Protein AF-A0A842N4K1-F1 (afdb_monomer)

Secondary structure (DSSP, 8-state):
--S-SEEEE--TTEE--TTHHHHHGGGGGSTTEEEEEEEEEETTGGG-HHHHHHHHHHHHIIIIIIHHHHTSSSPPPP-SSSEEEEHHHHHHHT---TTSS-HHHHHHHHHHHTTPEEEEEEEEEEEE----SHHHHHHHHHHHHHHHHHHHHHHHHHHHH-TTS-HHHHHHHHHHHHGGGHHHHHHHHHHHHHHHHHTT----SSTTHHHHHHHHHHIIIIIHHHHHHHHHHGGGHHHHHTTHHHHHHHHHHTHHHHHHHHHHHHH-------PPP-----STT---TTSTTPPPPPHHHHHHHHHHHHHHHHHHHHHHTT-GGGHHHHHHHHHHHHHHHHHHHHT--------SS----HHHHHHHHHHHHHHHHHHHHHHHHHHHHHHHHHHHTHHHHHHHHHHHHHHH---HHHHHHHHHHHHHHS-SS--S--SS--STT-HHHHHHHHHHHHHHHHHHHTS-TTSHHHHHHHHHHHHHHHHHHHHHHHHHHHHHT-HHHHHHHHHHHHHHHHHHHHHHHHHHHHHHHHHTTT-

pLDDT: mean 88.11, std 11.09, range [39.28, 98.38]

Nearest PDB structures (foldseek):
  4p02-assembly1_A  TM=6.653E-01  e=3.096E-09  Cereibacter sphaeroides 2.4.1
  9fnn-assembly1_A  TM=6.656E-01  e=3.985E-08  Escherichia coli
  8sne-assembly1_A  TM=7.170E-01  e=2.699E-06  Paramecium bursaria Chlorella virus CZ-2
  9fmz-assembly1_A  TM=5.473E-01  e=2.948E-07  Escherichia coli
  8smm-assembly1_A  TM=6.003E-01  e=1.100E-05  Xenopus laevis

Sequence (539 aa):
STTSEFVAIFDADFIPPTWYLKKAIPHFTKSNIGLVQCRWGHINENYSALTQAQALNLDFHFLVEQKAKSNSNLFMNFNGTAGIWRKECIDDAGGWHTATLVEDLDLSYRAQMKGWKCLFLPDIVVDAELPVQMNGAKRQQFRWAKGSIQCAVKLLGDILLKRKISFDAKLQAFIQLTRHIVFPLMLIQFITLPILLASEVNLYIVSFLPALTLATYLAMGPGAYLLVINKMYKNDWKAHAKALPYLLVYSIGMSVNNTVAVFDGVFGKKNEFLRTPKYGIVTNDDEWRDKAYNLPFSKTTLLEMFFAVYGILGIFIAIFSNNPIFVPIIGLQAVGFFYISWLSFSHTRYKRPQSTKHKITKEEKMANNFYKLALVGIFAIIAIGGYASYAGYASAVYPLDQSVGFLDRIVATSNPQTIINDINSIKANLPATGNPVWIFPTDSTNFLRI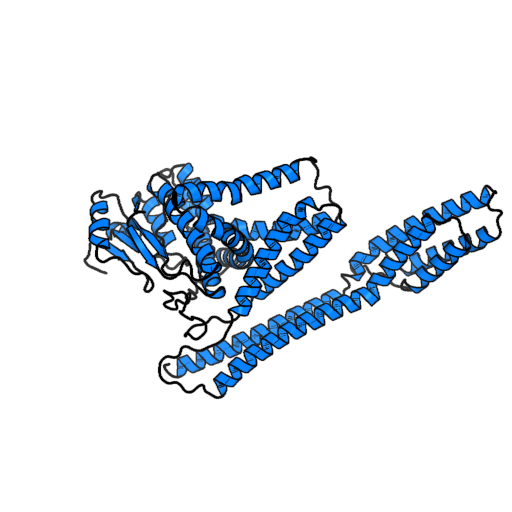QSDLDTMLISAEKITAVPTDSAAYHTGMLDINSRAVLIQENIADAIPYMYVSLSNIIFSCIWIAAILGVFAVLNKKKQKINEYDVSQDV

Foldseek 3Di:
DDPDQKDAFADPQKAFDPCLCVVQVVVCPDVLAFKEAEAEAELCCPLDLQSLLVRLVSCCCQVPVQQVCQVDLAQHFDPRHRMMGRPVLCVVLPHFDPQALCSRRLSSVSSVLVVRHYHYDHPRYIYGYDFPALVLVLLVLLRVLLRLLLSCVVPLVVQVPDPPRDPVNNVNSNCRSCVLVVLVVVVVCLVVLLVCLLVLPPPPPPVCVLVVVVVCCCCVQLVVSLVVLCVSVVVCSVVSNVSSLSNLLQVLQSSLSSVVSNCCSVPNDDDDNDHRDDQPDNDNPDDPLQAAPQDAADPSLVVLVVLLVSLVVSCVSCVVSVNNSCNVVSVSNSSSSCVSSVSSVVSHADDHHPPDDDDQDPVNVVLRVLSVVLVVVLVVLVVVVVVVLVVLCVQQQVLLVVLLVLLVVLLVDLDLVSNLVSLVSNLVSADCFDFLDDPDGDPLRTNVVLNVLSVVLNVLSVVLVPPDCPDPSNVVSSVVSNVSSVSSSVSSVVRNVSSSVGPVNVVVVVVSVVVNVVSVVVSVVSVVVVVVVCVVVVD

Solvent-accessible surface area (backbone atoms only — not comparable to full-atom values): 28807 Å² total; per-residue (Å²): 136,81,92,62,65,62,48,75,38,70,51,94,63,50,55,70,53,96,58,45,63,78,67,56,56,70,68,52,77,47,82,55,42,26,34,42,36,40,27,79,37,58,58,28,30,88,61,40,65,65,20,30,18,50,45,55,53,50,46,47,45,47,72,47,53,38,42,52,18,36,76,51,85,38,80,43,68,50,82,70,38,50,29,37,34,32,41,67,39,40,59,73,48,67,46,81,51,86,91,31,76,37,34,39,44,49,39,28,50,45,26,41,75,74,65,37,38,52,41,58,39,78,89,47,60,29,33,26,64,63,46,86,42,51,61,29,42,49,42,49,49,24,42,55,31,15,12,32,35,32,39,32,74,70,44,47,65,61,51,68,70,40,81,92,54,55,68,68,29,42,53,50,48,52,49,64,28,48,55,55,58,55,28,46,54,49,53,50,50,63,59,48,50,36,51,40,40,67,67,69,53,82,81,59,86,49,82,61,49,67,59,51,50,51,52,48,49,47,45,67,43,63,46,44,48,50,56,49,40,38,70,75,44,59,90,52,17,72,68,59,51,67,30,46,65,39,30,53,33,48,60,52,25,44,24,59,56,29,26,54,18,40,53,44,27,75,72,52,91,79,86,76,88,68,82,58,60,80,76,85,50,59,54,78,84,55,73,61,88,84,38,52,63,45,53,64,75,54,76,62,40,57,55,24,41,49,50,17,54,51,22,54,50,32,34,52,34,21,52,77,57,77,39,58,86,51,30,66,63,40,45,52,44,17,51,6,13,40,50,47,25,50,40,33,55,76,57,36,45,80,44,76,60,80,76,67,99,71,76,83,45,74,66,55,56,50,49,46,51,49,51,53,51,51,52,51,48,51,50,51,50,53,5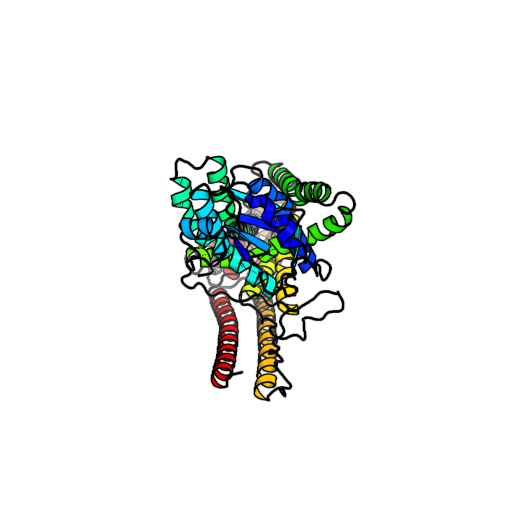2,51,49,52,50,50,52,51,52,47,39,61,72,66,39,45,38,52,58,51,32,44,54,38,32,56,50,42,60,73,50,91,52,45,70,60,38,45,55,37,51,54,51,32,58,71,44,43,63,75,60,57,53,54,47,81,90,72,67,50,78,65,37,21,26,44,52,53,47,53,52,49,52,54,48,44,56,53,34,58,56,44,66,79,40,58,83,89,37,70,67,30,55,53,51,50,51,53,48,33,56,50,37,53,54,51,38,52,24,50,59,70,29,48,66,29,55,68,66,22,72,64,52,51,53,51,51,52,51,54,53,50,51,52,52,48,55,52,51,51,54,51,52,54,51,49,53,52,52,52,52,34,67,75,65,82,106

Structure (mmCIF, N/CA/C/O backbone):
data_AF-A0A842N4K1-F1
#
_entry.id   AF-A0A842N4K1-F1
#
loop_
_atom_site.group_PDB
_atom_site.id
_atom_site.type_symbol
_atom_site.label_atom_id
_atom_site.label_alt_id
_atom_site.label_comp_id
_atom_site.label_asym_id
_atom_site.label_entity_id
_atom_site.label_seq_id
_atom_site.pdbx_PDB_ins_code
_atom_site.Cartn_x
_atom_site.Cartn_y
_atom_site.Cartn_z
_atom_site.occupancy
_atom_site.B_iso_or_equiv
_atom_site.auth_seq_id
_atom_site.auth_comp_id
_atom_site.auth_asym_id
_atom_site.auth_atom_id
_atom_site.pdbx_PDB_model_num
ATOM 1 N N . SER A 1 1 ? -31.242 11.492 24.459 1.00 63.59 1 SER A N 1
ATOM 2 C CA . SER A 1 1 ? -30.329 11.381 25.615 1.00 63.59 1 SER A CA 1
ATOM 3 C C . SER A 1 1 ? -30.822 10.241 26.493 1.00 63.59 1 SER A C 1
ATOM 5 O O . SER A 1 1 ? -32.012 10.219 26.777 1.00 63.59 1 SER A O 1
ATOM 7 N N . THR A 1 2 ? -29.968 9.270 26.837 1.00 78.62 2 THR A N 1
ATOM 8 C CA . THR A 1 2 ? -30.305 8.175 27.774 1.00 78.62 2 THR A CA 1
ATOM 9 C C . THR A 1 2 ? -30.065 8.609 29.227 1.00 78.62 2 THR A C 1
ATOM 11 O O . THR A 1 2 ? -29.223 9.478 29.480 1.00 78.62 2 THR A O 1
ATOM 14 N N . THR A 1 3 ? -30.791 8.022 30.181 1.00 88.50 3 THR A N 1
ATOM 15 C CA . THR A 1 3 ? -30.636 8.258 31.629 1.00 88.50 3 THR A CA 1
ATOM 16 C C . THR A 1 3 ? -29.523 7.421 32.267 1.00 88.50 3 THR A C 1
ATOM 18 O O . THR A 1 3 ? -29.165 7.671 33.413 1.00 88.50 3 THR A O 1
ATOM 21 N N . SER A 1 4 ? -28.956 6.449 31.547 1.00 93.25 4 SER A N 1
ATOM 22 C CA . SER A 1 4 ? -27.899 5.562 32.052 1.00 93.25 4 SER A CA 1
ATOM 23 C C . SER A 1 4 ? -26.549 6.272 32.242 1.00 93.25 4 SER A C 1
ATOM 25 O O . SER A 1 4 ? -26.186 7.147 31.454 1.00 93.25 4 SER A O 1
ATOM 27 N N . GLU A 1 5 ? -25.775 5.849 33.251 1.00 94.69 5 GLU A N 1
ATOM 28 C CA . GLU A 1 5 ? -24.410 6.346 33.521 1.00 94.69 5 GLU A CA 1
ATOM 29 C C . GLU A 1 5 ? -23.380 5.833 32.502 1.00 94.69 5 GLU A C 1
ATOM 31 O O . GLU A 1 5 ? -22.433 6.539 32.155 1.00 94.69 5 GLU A O 1
ATOM 36 N N . PHE A 1 6 ? -23.575 4.614 31.997 1.00 97.19 6 PHE A N 1
ATOM 37 C CA . PHE A 1 6 ? -22.674 3.960 31.051 1.00 97.19 6 PHE A CA 1
ATOM 38 C C . PHE A 1 6 ? -23.382 3.647 29.737 1.00 97.19 6 PHE A C 1
ATOM 40 O O . PHE A 1 6 ? -24.571 3.320 29.718 1.00 97.19 6 PHE A O 1
ATOM 47 N N . VAL A 1 7 ? -22.631 3.711 28.639 1.00 96.12 7 VAL A N 1
ATOM 48 C CA . VAL A 1 7 ? -23.105 3.417 27.285 1.00 96.12 7 VAL A CA 1
ATOM 49 C C . VAL A 1 7 ? -22.208 2.345 26.678 1.00 96.12 7 VAL A C 1
ATOM 51 O O . VAL A 1 7 ? -21.039 2.601 26.404 1.00 96.12 7 VAL A O 1
ATOM 54 N N . ALA A 1 8 ? -22.748 1.142 26.482 1.00 96.81 8 ALA A N 1
ATOM 55 C CA . ALA A 1 8 ? -22.076 0.073 25.746 1.00 96.81 8 ALA A CA 1
ATOM 56 C C . ALA A 1 8 ? -22.408 0.181 24.253 1.00 96.81 8 ALA A C 1
ATOM 58 O O . ALA A 1 8 ? -23.569 0.385 23.897 1.00 96.81 8 ALA A O 1
ATOM 59 N N . ILE A 1 9 ? -21.397 0.054 23.394 1.00 96.88 9 ILE A N 1
ATOM 60 C CA . ILE A 1 9 ? -21.524 0.257 21.947 1.00 96.88 9 ILE A CA 1
ATOM 61 C C . ILE A 1 9 ? -21.082 -1.012 21.219 1.00 96.88 9 ILE A C 1
ATOM 63 O O . ILE A 1 9 ? -19.961 -1.489 21.419 1.00 96.88 9 ILE A O 1
ATOM 67 N N . PHE A 1 10 ? -21.965 -1.526 20.363 1.00 96.62 10 PHE A N 1
ATOM 68 C CA . PHE A 1 10 ? -21.718 -2.684 19.512 1.00 96.62 10 PHE A CA 1
ATOM 69 C C . PHE A 1 10 ? -22.235 -2.430 18.102 1.00 96.62 10 PHE A C 1
ATOM 71 O O . PHE A 1 10 ? -23.389 -2.034 17.926 1.00 96.62 10 PHE A O 1
ATOM 78 N N . ASP A 1 11 ? -21.390 -2.706 17.118 1.00 94.44 11 ASP A N 1
ATOM 79 C CA . ASP A 1 11 ? -21.813 -2.804 15.727 1.00 94.44 11 ASP A CA 1
ATOM 80 C C . ASP A 1 11 ? -22.673 -4.059 15.514 1.00 94.44 11 ASP A C 1
ATOM 82 O O . ASP A 1 11 ? -22.587 -5.040 16.255 1.00 94.44 11 ASP A O 1
ATOM 86 N N . ALA A 1 12 ? -23.514 -4.034 14.479 1.00 91.75 12 ALA A N 1
ATOM 87 C CA . ALA A 1 12 ? -24.482 -5.098 14.202 1.00 91.75 12 ALA A CA 1
ATOM 88 C C . ALA A 1 12 ? -23.845 -6.459 13.853 1.00 91.75 12 ALA A C 1
ATOM 90 O O . ALA A 1 12 ? -24.527 -7.479 13.898 1.00 91.75 12 ALA A O 1
ATOM 91 N N . ASP A 1 13 ? -22.564 -6.480 13.486 1.00 90.88 13 ASP A N 1
ATOM 92 C CA . ASP A 1 13 ? -21.784 -7.677 13.162 1.00 90.88 13 ASP A CA 1
ATOM 93 C C . ASP A 1 13 ? -20.951 -8.209 14.342 1.00 90.88 13 ASP A C 1
ATOM 95 O O . ASP A 1 13 ? -20.169 -9.140 14.151 1.00 90.88 13 ASP A O 1
ATOM 99 N N . PHE A 1 14 ? -21.112 -7.644 15.545 1.00 94.56 14 PHE A N 1
ATOM 100 C CA . PHE A 1 14 ? -20.413 -8.071 16.759 1.00 94.56 14 PHE A CA 1
ATOM 101 C C . PHE A 1 14 ? -21.310 -8.923 17.659 1.00 94.56 14 PHE A C 1
ATOM 103 O O . PHE A 1 14 ? -22.480 -8.613 17.884 1.00 94.56 14 PHE A O 1
ATOM 110 N N . ILE A 1 15 ? -20.729 -9.976 18.232 1.00 95.12 15 ILE A N 1
ATOM 111 C CA . ILE A 1 15 ? -21.429 -10.971 19.048 1.00 95.12 15 ILE A CA 1
ATOM 112 C C . ILE A 1 15 ? -20.870 -10.916 20.481 1.00 95.12 15 ILE A C 1
ATOM 114 O O . ILE A 1 15 ? -19.943 -11.657 20.821 1.00 95.12 15 ILE A O 1
ATOM 118 N N . PRO A 1 16 ? -21.371 -10.012 21.349 1.00 96.06 16 PRO A N 1
ATOM 119 C CA . PRO A 1 16 ? -20.901 -9.924 22.727 1.00 96.06 16 PRO A CA 1
ATOM 120 C C . PRO A 1 16 ? -21.294 -11.160 23.544 1.00 96.06 16 PRO A C 1
ATOM 122 O O . PRO A 1 16 ? -22.460 -11.563 23.530 1.00 96.06 16 PRO A O 1
ATOM 125 N N . PRO A 1 17 ? -20.366 -11.734 24.334 1.00 96.38 17 PRO A N 1
ATOM 126 C CA . PRO A 1 17 ? -20.705 -12.798 25.268 1.00 96.38 17 PRO A CA 1
ATOM 127 C C . PRO A 1 17 ? -21.761 -12.348 26.284 1.00 96.38 17 PRO A C 1
ATOM 129 O O . PRO A 1 17 ? -21.736 -11.214 26.766 1.00 96.38 17 PRO A O 1
ATOM 132 N N . THR A 1 18 ? -22.632 -13.261 26.717 1.00 96.75 18 THR A N 1
ATOM 133 C CA . THR A 1 18 ? -23.697 -12.968 27.703 1.00 96.75 18 THR A CA 1
ATOM 134 C C . THR A 1 18 ? -23.167 -12.444 29.045 1.00 96.75 18 THR A C 1
ATOM 136 O O . THR A 1 18 ? -23.877 -11.770 29.790 1.00 96.75 18 THR A O 1
ATOM 139 N N . TRP A 1 19 ? -21.901 -12.723 29.360 1.00 96.88 19 TRP A N 1
ATOM 140 C CA . TRP A 1 19 ? -21.208 -12.261 30.563 1.00 96.88 19 TRP A CA 1
ATOM 141 C C . TRP A 1 19 ? -20.403 -10.963 30.372 1.00 96.88 19 TRP A C 1
ATOM 143 O O . TRP A 1 19 ? -19.798 -10.499 31.339 1.00 96.88 19 TRP A O 1
ATOM 153 N N . TYR A 1 20 ? -20.392 -10.364 29.174 1.00 97.88 20 TYR A N 1
ATOM 154 C CA . TYR A 1 20 ? -19.564 -9.202 28.816 1.00 97.88 20 TYR A CA 1
ATOM 155 C C . TYR A 1 20 ? -19.649 -8.066 29.846 1.00 97.88 20 TYR A C 1
ATOM 157 O O . TYR A 1 20 ? -18.640 -7.687 30.442 1.00 97.88 20 TYR A O 1
ATOM 165 N N . LEU A 1 21 ? -20.863 -7.576 30.131 1.00 96.75 21 LEU A N 1
ATOM 166 C CA . LEU A 1 21 ? -21.066 -6.446 31.046 1.00 96.75 21 LEU A CA 1
ATOM 167 C C . LEU A 1 21 ? -20.614 -6.773 32.473 1.00 96.75 21 LEU A C 1
ATOM 169 O O . LEU A 1 21 ? -19.994 -5.936 33.124 1.00 96.75 21 LEU A O 1
ATOM 173 N N . LYS A 1 22 ? -20.859 -8.006 32.942 1.00 96.75 22 LYS A N 1
ATOM 174 C CA . LYS A 1 22 ? -20.469 -8.448 34.292 1.00 96.75 22 LYS A CA 1
ATOM 175 C C . LYS A 1 22 ? -18.956 -8.390 34.500 1.00 96.75 22 LYS A C 1
ATOM 177 O O . LYS A 1 22 ? -18.520 -8.105 35.610 1.00 96.75 22 LYS A O 1
ATOM 182 N N . LYS A 1 23 ? -18.165 -8.650 33.453 1.00 97.25 23 LYS A N 1
ATOM 183 C CA . LYS A 1 23 ? -16.699 -8.566 33.521 1.00 97.25 23 LYS A CA 1
ATOM 184 C C . LYS A 1 23 ? -16.160 -7.165 33.231 1.00 97.25 23 LYS A C 1
ATOM 186 O O . LYS A 1 23 ? -15.175 -6.782 33.843 1.00 97.25 23 LYS A O 1
ATOM 191 N N . ALA A 1 24 ? -16.787 -6.402 32.336 1.00 97.38 24 ALA A N 1
ATOM 192 C CA . ALA A 1 24 ? -16.275 -5.096 31.914 1.00 97.38 24 ALA A CA 1
ATOM 193 C C . ALA A 1 24 ? -16.625 -3.949 32.886 1.00 97.38 24 ALA A C 1
ATOM 195 O O . ALA A 1 24 ? -15.771 -3.113 33.177 1.00 97.38 24 ALA A O 1
ATOM 196 N N . ILE A 1 25 ? -17.850 -3.911 33.426 1.00 97.06 25 ILE A N 1
ATOM 197 C CA . ILE A 1 25 ? -18.336 -2.809 34.282 1.00 97.06 25 ILE A CA 1
ATOM 198 C C . ILE A 1 25 ? -17.493 -2.577 35.553 1.00 97.06 25 ILE A C 1
ATOM 200 O O . ILE A 1 25 ? -17.219 -1.413 35.854 1.00 97.06 25 ILE A O 1
ATOM 204 N N . PRO A 1 26 ? -17.012 -3.606 36.285 1.00 96.75 26 PRO A N 1
ATOM 205 C CA . PRO A 1 26 ? -16.207 -3.399 37.497 1.00 96.75 26 PRO A CA 1
ATOM 206 C C . PRO A 1 26 ? -14.936 -2.556 37.294 1.00 96.75 26 PRO A C 1
ATOM 208 O O . PRO A 1 26 ? -14.401 -1.982 38.245 1.00 96.75 26 PRO A O 1
ATOM 211 N N . HIS A 1 27 ? -14.451 -2.431 36.058 1.00 96.62 27 HIS A N 1
ATOM 212 C CA . HIS A 1 27 ? -13.280 -1.617 35.752 1.00 96.62 27 HIS A CA 1
ATOM 213 C C . HIS A 1 27 ? -13.538 -0.102 35.827 1.00 96.62 27 HIS A C 1
ATOM 215 O O . HIS A 1 27 ? -12.578 0.659 35.868 1.00 96.62 27 HIS A O 1
ATOM 221 N N . PHE A 1 28 ? -14.792 0.350 35.935 1.00 97.56 28 PHE A N 1
ATOM 222 C CA . PHE A 1 28 ? -15.149 1.762 36.146 1.00 97.56 28 PHE A CA 1
ATOM 223 C C . PHE A 1 28 ? -15.112 2.217 37.613 1.00 97.56 28 PHE A C 1
ATOM 225 O O . PHE A 1 28 ? -15.500 3.347 37.914 1.00 97.56 28 PHE A O 1
ATOM 232 N N . THR A 1 29 ? -14.621 1.376 38.529 1.00 94.31 29 THR A N 1
ATOM 233 C CA . THR A 1 29 ? -14.434 1.724 39.952 1.00 94.31 29 THR A CA 1
ATOM 234 C C . THR A 1 29 ? -13.551 2.954 40.157 1.00 94.31 29 THR A C 1
ATOM 236 O O . THR A 1 29 ? -13.750 3.702 41.110 1.00 94.31 29 THR A O 1
ATOM 239 N N . LYS A 1 30 ? -12.597 3.207 39.251 1.00 93.75 30 LYS A N 1
ATOM 240 C CA . LYS A 1 30 ? -11.858 4.474 39.221 1.00 93.75 30 LYS A CA 1
ATOM 241 C C . LYS A 1 30 ? -12.656 5.513 38.435 1.00 93.75 30 LYS A C 1
ATOM 243 O O . LYS A 1 30 ? -12.935 5.322 37.250 1.00 93.75 30 LYS A O 1
ATOM 248 N N . SER A 1 31 ? -12.963 6.637 39.080 1.00 94.75 31 SER A N 1
ATOM 249 C CA . SER A 1 31 ? -13.766 7.719 38.494 1.00 94.75 31 SER A CA 1
ATOM 250 C C . SER A 1 31 ? -13.144 8.314 37.231 1.00 94.75 31 SER A C 1
ATOM 252 O O . SER A 1 31 ? -13.875 8.704 36.334 1.00 94.75 31 SER A O 1
ATOM 254 N N . ASN A 1 32 ? -11.814 8.310 37.107 1.00 95.38 32 ASN A N 1
ATOM 255 C CA . ASN A 1 32 ? -11.113 8.848 35.940 1.00 95.38 32 ASN A CA 1
ATOM 256 C C . ASN A 1 32 ? -11.100 7.921 34.710 1.00 95.38 32 ASN A C 1
ATOM 258 O O . ASN A 1 32 ? -10.574 8.318 33.670 1.00 95.38 32 ASN A O 1
ATOM 262 N N . ILE A 1 33 ? -11.634 6.696 34.798 1.00 97.75 33 ILE A N 1
ATOM 263 C CA . ILE A 1 33 ? -11.783 5.817 33.631 1.00 97.75 33 ILE A CA 1
ATOM 264 C C . ILE A 1 33 ? -13.024 6.258 32.854 1.00 97.75 33 ILE A C 1
ATOM 266 O O . ILE A 1 33 ? -14.152 6.167 33.347 1.00 97.75 33 ILE A O 1
ATOM 270 N N . GLY A 1 34 ? -12.786 6.761 31.642 1.00 97.81 34 GLY A N 1
ATOM 271 C CA . GLY A 1 34 ? -13.816 7.238 30.720 1.00 97.81 34 GLY A CA 1
ATOM 272 C C . GLY A 1 34 ? -14.253 6.182 29.706 1.00 97.81 34 GLY A C 1
ATOM 273 O O . GLY A 1 34 ? -15.423 6.146 29.334 1.00 97.81 34 GLY A O 1
ATOM 274 N N . LEU A 1 35 ? -13.340 5.288 29.317 1.00 98.38 35 LEU A N 1
ATOM 275 C CA . LEU A 1 35 ? -13.566 4.232 28.328 1.00 98.38 35 LEU A CA 1
ATOM 276 C C . LEU A 1 35 ? -12.967 2.906 28.803 1.00 98.38 35 LEU A C 1
ATOM 278 O O . LEU A 1 35 ? -11.816 2.860 29.239 1.00 98.38 35 LEU A O 1
ATOM 282 N N . VAL A 1 36 ? -13.718 1.823 28.607 1.00 98.38 36 VAL A N 1
ATOM 283 C CA . VAL A 1 36 ? -13.225 0.442 28.645 1.00 98.38 36 VAL A CA 1
ATOM 284 C C . VAL A 1 36 ? -13.439 -0.181 27.265 1.00 98.38 36 VAL A C 1
ATOM 286 O O . VAL A 1 36 ? -14.577 -0.372 26.847 1.00 98.38 36 VAL A O 1
ATOM 289 N N . GLN A 1 37 ? -12.358 -0.503 26.556 1.00 98.31 37 GLN A N 1
ATOM 290 C CA . GLN A 1 37 ? -12.364 -1.197 25.263 1.00 98.31 37 GLN A CA 1
ATOM 291 C C . GLN A 1 37 ? -11.999 -2.668 25.470 1.00 98.31 37 GLN A C 1
ATOM 293 O O . GLN A 1 37 ? -11.010 -2.986 26.132 1.00 98.31 37 GLN A O 1
ATOM 298 N N . CYS A 1 38 ? -12.765 -3.564 24.860 1.00 97.75 38 CYS A N 1
ATOM 299 C CA . CYS A 1 38 ? -12.489 -5.000 24.848 1.00 97.75 38 CYS A CA 1
ATOM 300 C C . CYS A 1 38 ? -11.897 -5.430 23.499 1.00 97.75 38 CYS A C 1
ATOM 302 O O . CYS A 1 38 ? -11.939 -4.677 22.520 1.00 97.75 38 CYS A O 1
ATOM 304 N N . ARG A 1 39 ? -11.313 -6.629 23.454 1.00 96.88 39 ARG A N 1
ATOM 305 C CA . ARG A 1 39 ? -10.662 -7.172 22.259 1.00 96.88 39 ARG A CA 1
ATOM 306 C C . ARG A 1 39 ? -11.690 -7.621 21.221 1.00 96.88 39 ARG A C 1
ATOM 308 O O . ARG A 1 39 ? -12.712 -8.207 21.565 1.00 96.88 39 ARG A O 1
ATOM 315 N N . TRP A 1 40 ? -11.374 -7.400 19.949 1.00 96.88 40 TRP A N 1
ATOM 316 C CA . TRP A 1 40 ? -12.105 -7.998 18.836 1.00 96.88 40 TRP A CA 1
ATOM 317 C C . TRP A 1 40 ? -11.600 -9.416 18.577 1.00 96.88 40 TRP A C 1
ATOM 319 O O . TRP A 1 40 ? -10.394 -9.620 18.434 1.00 96.88 40 TRP A O 1
ATOM 329 N N . GLY A 1 41 ? -12.520 -10.373 18.544 1.00 96.19 41 GLY A N 1
ATOM 330 C CA . GLY A 1 41 ? -12.292 -11.701 17.983 1.00 96.19 41 GLY A CA 1
ATOM 331 C C . GLY A 1 41 ? -12.828 -11.782 16.556 1.00 96.19 41 GLY A C 1
ATOM 332 O O . GLY A 1 41 ? -13.537 -10.881 16.103 1.00 96.19 41 GLY A O 1
ATOM 333 N N . HIS A 1 42 ? -12.490 -12.852 15.840 1.00 96.00 42 HIS A N 1
ATOM 334 C CA . HIS A 1 42 ? -12.753 -12.968 14.403 1.00 96.00 42 HIS A CA 1
ATOM 335 C C . HIS A 1 42 ? -13.419 -14.311 14.094 1.00 96.00 42 HIS A C 1
ATOM 337 O O . HIS A 1 42 ? -12.753 -15.344 14.082 1.00 96.00 42 HIS A O 1
ATOM 343 N N . ILE A 1 43 ? -14.725 -14.314 13.808 1.00 95.56 43 ILE A N 1
ATOM 344 C CA . ILE A 1 43 ? -15.475 -15.569 13.580 1.00 95.56 43 ILE A CA 1
ATOM 345 C C . ILE A 1 43 ? -15.029 -16.315 12.316 1.00 95.56 43 ILE A C 1
ATOM 347 O O . ILE A 1 43 ? -15.129 -17.534 12.247 1.00 95.56 43 ILE A O 1
ATOM 351 N N . ASN A 1 44 ? -14.530 -15.588 11.315 1.00 95.50 44 ASN A N 1
ATOM 352 C CA . ASN A 1 44 ? -14.187 -16.102 9.989 1.00 95.50 44 ASN A CA 1
ATOM 353 C C . ASN A 1 44 ? -12.704 -15.899 9.643 1.00 95.50 44 ASN A C 1
ATOM 355 O O . ASN A 1 44 ? -12.352 -15.766 8.470 1.00 95.50 44 ASN A O 1
ATOM 359 N N . GLU A 1 45 ? -11.824 -15.870 10.648 1.00 94.75 45 GLU A N 1
ATOM 360 C CA . GLU A 1 45 ? -10.375 -15.716 10.456 1.00 94.75 45 GLU A CA 1
ATOM 361 C C . GLU A 1 45 ? -9.833 -16.670 9.385 1.00 94.75 45 GLU A C 1
ATOM 363 O O . GLU A 1 45 ? -9.168 -16.237 8.443 1.00 94.75 45 GLU A O 1
ATOM 368 N N . ASN A 1 46 ? -10.204 -17.948 9.464 1.00 93.44 46 ASN A N 1
ATOM 369 C CA . ASN A 1 46 ? -9.689 -19.011 8.599 1.00 93.44 46 ASN A CA 1
ATOM 370 C C . ASN A 1 46 ? -10.420 -19.171 7.257 1.00 93.44 46 ASN A C 1
ATOM 372 O O . ASN A 1 46 ? -10.135 -20.119 6.528 1.00 93.44 46 ASN A O 1
ATOM 376 N N . TYR A 1 47 ? -11.314 -18.244 6.903 1.00 94.69 47 TYR A N 1
ATOM 377 C CA . TYR A 1 47 ? -12.088 -18.318 5.662 1.00 94.69 47 TYR A CA 1
ATOM 378 C C . TYR A 1 47 ? -11.227 -18.179 4.397 1.00 94.69 47 TYR A C 1
ATOM 380 O O . TYR A 1 47 ? -11.490 -18.792 3.366 1.00 94.69 47 TYR A O 1
ATOM 388 N N . SER A 1 48 ? -10.194 -17.336 4.439 1.00 94.69 48 SER A N 1
ATOM 389 C CA . SER A 1 48 ? -9.316 -17.062 3.299 1.00 94.69 48 SER A CA 1
ATOM 390 C C . SER A 1 48 ? -7.986 -16.441 3.733 1.00 94.69 48 SER A C 1
ATOM 392 O O . SER A 1 48 ? -7.871 -15.881 4.821 1.00 94.69 48 SER A O 1
ATOM 394 N N . ALA A 1 49 ? -7.001 -16.410 2.833 1.00 95.56 49 ALA A N 1
ATOM 395 C CA . ALA A 1 49 ? -5.758 -15.664 3.057 1.00 95.56 49 ALA A CA 1
ATOM 396 C C . ALA A 1 49 ? -6.005 -14.167 3.364 1.00 95.56 49 ALA A C 1
ATOM 398 O O . ALA A 1 49 ? -5.260 -13.553 4.126 1.00 95.56 49 ALA A O 1
ATOM 399 N N . LEU A 1 50 ? -7.070 -13.572 2.805 1.00 96.12 50 LEU A N 1
ATOM 400 C CA . LEU A 1 50 ? -7.471 -12.188 3.081 1.00 96.12 50 LEU A CA 1
ATOM 401 C C . LEU A 1 50 ? -7.978 -12.009 4.522 1.00 96.12 50 LEU A C 1
ATOM 403 O O . LEU A 1 50 ? -7.641 -11.019 5.170 1.00 96.12 50 LEU A O 1
ATOM 407 N N . THR A 1 51 ? -8.795 -12.929 5.033 1.00 96.81 51 THR A N 1
ATOM 408 C CA . THR A 1 51 ? -9.296 -12.853 6.416 1.00 96.81 51 THR A CA 1
ATOM 409 C C . THR A 1 51 ? -8.187 -13.150 7.417 1.00 96.81 51 THR A C 1
ATOM 411 O O . THR A 1 51 ? -8.068 -12.413 8.387 1.00 96.81 51 THR A O 1
ATOM 414 N N . GLN A 1 52 ? -7.292 -14.098 7.130 1.00 96.94 52 GLN A N 1
ATOM 415 C CA . GLN A 1 52 ? -6.119 -14.375 7.968 1.00 96.94 52 GLN A CA 1
ATOM 416 C C . GLN A 1 52 ? -5.169 -13.170 8.055 1.00 96.94 52 GLN A C 1
ATOM 418 O O . GLN A 1 52 ? -4.711 -12.811 9.137 1.00 96.94 52 GLN A O 1
ATOM 423 N N . ALA A 1 53 ? -4.914 -12.488 6.930 1.00 97.06 53 ALA A N 1
ATOM 424 C CA . ALA A 1 53 ? -4.124 -11.256 6.917 1.00 97.06 53 ALA A CA 1
ATOM 425 C C . ALA A 1 53 ? -4.768 -10.144 7.766 1.00 97.06 53 ALA A C 1
ATOM 427 O O . ALA A 1 53 ? -4.082 -9.466 8.530 1.00 97.06 53 ALA A O 1
ATOM 428 N N . GLN A 1 54 ? -6.087 -9.953 7.647 1.00 97.50 54 GLN A N 1
ATOM 429 C CA . GLN A 1 54 ? -6.819 -8.948 8.424 1.00 97.50 54 GLN A CA 1
ATOM 430 C C . GLN A 1 54 ? -6.850 -9.280 9.920 1.00 97.50 54 GLN A C 1
ATOM 432 O O . GLN A 1 54 ? -6.598 -8.384 10.725 1.00 97.50 54 GLN A O 1
ATOM 437 N N . ALA A 1 55 ? -7.114 -10.540 10.280 1.00 97.12 55 ALA A N 1
ATOM 438 C CA . ALA A 1 55 ? -7.128 -11.020 11.659 1.00 97.12 55 ALA A CA 1
ATOM 439 C C . ALA A 1 55 ? -5.781 -10.762 12.339 1.00 97.12 55 ALA A C 1
ATOM 441 O O . ALA A 1 55 ? -5.729 -10.082 13.362 1.00 97.12 55 ALA A O 1
ATOM 442 N N . LEU A 1 56 ? -4.684 -11.194 11.705 1.00 96.75 56 LEU A N 1
ATOM 443 C CA . LEU A 1 56 ? -3.334 -11.005 12.232 1.00 96.75 56 LEU A CA 1
ATOM 444 C C . LEU A 1 56 ? -2.983 -9.517 12.406 1.00 96.75 56 LEU A C 1
ATOM 446 O O . LEU A 1 56 ? -2.414 -9.127 13.424 1.00 96.75 56 LEU A O 1
ATOM 450 N N . ASN A 1 57 ? -3.355 -8.666 11.442 1.00 95.88 57 ASN A N 1
ATOM 451 C CA . ASN A 1 57 ? -3.139 -7.219 11.541 1.00 95.88 57 ASN A CA 1
ATOM 452 C C . ASN A 1 57 ? -3.901 -6.592 12.722 1.00 95.88 57 ASN A C 1
ATOM 454 O O . ASN A 1 57 ? -3.353 -5.793 13.482 1.00 95.88 57 ASN A O 1
ATOM 458 N N . LEU A 1 58 ? -5.180 -6.950 12.879 1.00 96.31 58 LEU A N 1
ATOM 459 C CA . LEU A 1 58 ? -6.018 -6.452 13.969 1.00 96.31 58 LEU A CA 1
ATOM 460 C C . LEU A 1 58 ? -5.526 -6.962 15.323 1.00 96.31 58 LEU A C 1
ATOM 462 O O . LEU A 1 58 ? -5.488 -6.194 16.283 1.00 96.31 58 LEU A O 1
ATOM 466 N N . ASP A 1 59 ? -5.077 -8.210 15.399 1.00 95.75 59 ASP A N 1
ATOM 467 C CA . ASP A 1 59 ? -4.512 -8.766 16.620 1.00 95.75 59 ASP A CA 1
ATOM 468 C C . ASP A 1 59 ? -3.210 -8.065 17.026 1.00 95.75 59 ASP A C 1
ATOM 470 O O . ASP A 1 59 ? -3.034 -7.796 18.215 1.00 95.75 59 ASP A O 1
ATOM 474 N N . PHE A 1 60 ? -2.340 -7.665 16.088 1.00 95.44 60 PHE A N 1
ATOM 475 C CA . PHE A 1 60 ? -1.206 -6.788 16.419 1.00 95.44 60 PHE A CA 1
ATOM 476 C C . PHE A 1 60 ? -1.671 -5.443 16.984 1.00 95.44 60 PHE A C 1
ATOM 478 O O . PHE A 1 60 ? -1.173 -5.002 18.024 1.00 95.44 60 PHE A O 1
ATOM 485 N N . HIS A 1 61 ? -2.659 -4.807 16.349 1.00 95.12 61 HIS A N 1
ATOM 486 C CA . HIS A 1 61 ? -3.205 -3.543 16.837 1.00 95.12 61 HIS A CA 1
ATOM 487 C C . HIS A 1 61 ? -3.767 -3.670 18.263 1.00 95.12 61 HIS A C 1
ATOM 489 O O . HIS A 1 61 ? -3.464 -2.846 19.125 1.00 95.12 61 HIS A O 1
ATOM 495 N N . PHE A 1 62 ? -4.539 -4.716 18.557 1.00 95.25 62 PHE A N 1
ATOM 496 C CA . PHE A 1 62 ? -5.157 -4.888 19.871 1.00 95.25 62 PHE A CA 1
ATOM 497 C C . PHE A 1 62 ? -4.180 -5.407 20.934 1.00 95.25 62 PHE A C 1
ATOM 499 O O . PHE A 1 62 ? -4.025 -4.803 21.997 1.00 95.25 62 PHE A O 1
ATOM 506 N N . LEU A 1 63 ? -3.497 -6.521 20.678 1.00 94.44 63 LEU A N 1
ATOM 507 C CA . LEU A 1 63 ? -2.688 -7.199 21.694 1.00 94.44 63 LEU A CA 1
ATOM 508 C C . LEU A 1 63 ? -1.339 -6.522 21.953 1.00 94.44 63 LEU A C 1
ATOM 510 O O . LEU A 1 63 ? -0.776 -6.714 23.035 1.00 94.44 63 LEU A O 1
ATOM 514 N N . VAL A 1 64 ? -0.842 -5.722 21.005 1.00 93.69 64 VAL A N 1
ATOM 515 C CA . VAL A 1 64 ? 0.417 -4.981 21.145 1.00 93.69 64 VAL A CA 1
ATOM 516 C C . VA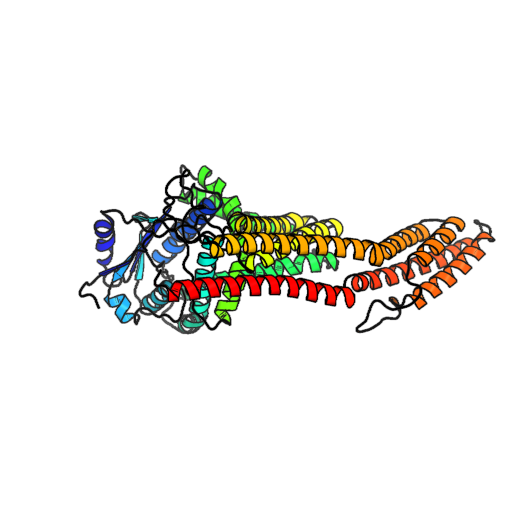L A 1 64 ? 0.147 -3.494 21.334 1.00 93.69 64 VAL A C 1
ATOM 518 O O . VAL A 1 64 ? 0.410 -2.970 22.417 1.00 93.69 64 VAL A O 1
ATOM 521 N N . GLU A 1 65 ? -0.397 -2.806 20.325 1.00 94.50 65 GLU A N 1
ATOM 522 C CA . GLU A 1 65 ? -0.487 -1.340 20.362 1.00 94.50 65 GLU A CA 1
ATOM 523 C C . GLU A 1 65 ? -1.470 -0.841 21.427 1.00 94.50 65 GLU A C 1
ATOM 525 O O . GLU A 1 65 ? -1.103 -0.009 22.256 1.00 94.50 65 GLU A O 1
ATOM 530 N N . GLN A 1 66 ? -2.711 -1.339 21.436 1.00 95.06 66 GLN A N 1
ATOM 531 C CA . GLN A 1 66 ? -3.737 -0.893 22.388 1.00 95.06 66 GLN A CA 1
ATOM 532 C C . GLN A 1 66 ? -3.386 -1.269 23.821 1.00 95.06 66 GLN A C 1
ATOM 534 O O . GLN A 1 66 ? -3.541 -0.459 24.736 1.00 95.06 66 GLN A O 1
ATOM 539 N N . LYS A 1 67 ? -2.834 -2.470 24.017 1.00 94.88 67 LYS A N 1
ATOM 540 C CA . LYS A 1 67 ? -2.320 -2.895 25.319 1.00 94.88 67 LYS A CA 1
ATOM 541 C C . LYS A 1 67 ? -1.203 -1.976 25.819 1.00 94.88 67 LYS A C 1
ATOM 543 O O . LYS A 1 67 ? -1.231 -1.573 26.981 1.00 94.88 67 LYS A O 1
ATOM 548 N N . ALA A 1 68 ? -0.251 -1.609 24.959 1.00 94.81 68 ALA A N 1
ATOM 549 C CA . ALA A 1 68 ? 0.819 -0.678 25.317 1.00 94.81 68 ALA A CA 1
ATOM 550 C C . ALA A 1 68 ? 0.276 0.722 25.650 1.00 94.81 68 ALA A C 1
ATOM 552 O O . ALA A 1 68 ? 0.675 1.305 26.659 1.00 94.81 68 ALA A O 1
ATOM 553 N N . LYS A 1 69 ? -0.675 1.237 24.860 1.00 96.25 69 LYS A N 1
ATOM 554 C CA . LYS A 1 69 ? -1.319 2.542 25.088 1.00 96.25 69 LYS A CA 1
ATOM 555 C C . LYS A 1 69 ? -2.078 2.579 26.418 1.00 96.25 69 LYS A C 1
ATOM 557 O O . LYS A 1 69 ? -1.813 3.438 27.249 1.00 96.25 69 LYS A O 1
ATOM 562 N N . SER A 1 70 ? -2.922 1.582 26.679 1.00 96.12 70 SER A N 1
ATOM 563 C CA . SER A 1 70 ? -3.682 1.441 27.932 1.00 96.12 70 SER A CA 1
ATOM 564 C C . SER A 1 70 ? -2.793 1.380 29.186 1.00 96.12 70 SER A C 1
ATOM 566 O O . SER A 1 70 ? -3.126 1.937 30.240 1.00 96.12 70 SER A O 1
ATOM 568 N N . ASN A 1 71 ? -1.651 0.692 29.088 1.00 94.25 71 ASN A N 1
ATOM 569 C CA . ASN A 1 71 ? -0.739 0.465 30.213 1.00 94.25 71 ASN A CA 1
ATOM 570 C C . ASN A 1 71 ? 0.275 1.598 30.428 1.00 94.25 71 ASN A C 1
ATOM 572 O O . ASN A 1 71 ? 1.112 1.501 31.324 1.00 94.25 71 ASN A O 1
ATOM 576 N N . SER A 1 72 ? 0.207 2.665 29.634 1.00 94.50 72 SER A N 1
ATOM 577 C CA . SER A 1 72 ? 1.116 3.810 29.700 1.00 94.50 72 SER A CA 1
ATOM 578 C C . SER A 1 72 ? 0.331 5.127 29.788 1.00 94.50 72 SER A C 1
ATOM 580 O O . SER A 1 72 ? -0.854 5.132 30.131 1.00 94.50 72 SER A O 1
ATOM 582 N N . ASN A 1 73 ? 1.009 6.251 29.541 1.00 90.00 73 ASN A N 1
ATOM 583 C CA . ASN A 1 73 ? 0.402 7.583 29.451 1.00 90.00 73 ASN A CA 1
ATOM 584 C C . ASN A 1 73 ? 0.120 8.001 27.994 1.00 90.00 73 ASN A C 1
ATOM 586 O O . ASN A 1 73 ? -0.169 9.167 27.730 1.00 90.00 73 ASN A O 1
ATOM 590 N N . LEU A 1 74 ? 0.244 7.066 27.046 1.00 96.56 74 LEU A N 1
ATOM 591 C CA . LEU A 1 74 ? 0.015 7.305 25.623 1.00 96.56 74 LEU A CA 1
ATOM 592 C C . LEU A 1 74 ? -1.484 7.331 25.304 1.00 96.56 74 LEU A C 1
ATOM 594 O O . LEU A 1 74 ? -2.305 6.808 26.059 1.00 96.56 74 LEU A O 1
ATOM 598 N N . PHE A 1 75 ? -1.846 7.904 24.155 1.00 96.44 75 PHE A N 1
ATOM 599 C CA . PHE A 1 75 ? -3.242 7.968 23.743 1.00 96.44 75 PHE A CA 1
ATOM 600 C C . PHE A 1 75 ? -3.721 6.653 23.138 1.00 96.44 75 PHE A C 1
ATOM 602 O O . PHE A 1 75 ? -3.178 6.136 22.158 1.00 96.44 75 PHE A O 1
ATOM 609 N N . MET A 1 76 ? -4.793 6.142 23.730 1.00 96.12 76 MET A N 1
ATOM 610 C CA . MET A 1 76 ? -5.525 4.962 23.305 1.00 96.12 76 MET A CA 1
ATOM 611 C C . MET A 1 76 ? -6.774 5.372 22.525 1.00 96.12 76 MET A C 1
ATOM 613 O O . MET A 1 76 ? -7.423 6.359 22.858 1.00 96.12 76 MET A O 1
ATOM 617 N N . ASN A 1 77 ? -7.140 4.628 21.491 1.00 93.56 77 ASN A N 1
ATOM 618 C CA . ASN A 1 77 ? -8.353 4.908 20.730 1.00 93.56 77 ASN A CA 1
ATOM 619 C C . ASN A 1 77 ? -9.481 3.939 21.109 1.00 93.56 77 ASN A C 1
ATOM 621 O O . ASN A 1 77 ? -9.236 2.761 21.342 1.00 93.56 77 ASN A O 1
ATOM 625 N N . PHE A 1 78 ? -10.717 4.419 21.142 1.00 96.31 78 PHE A N 1
ATOM 626 C CA . PHE A 1 78 ? -11.900 3.591 20.947 1.00 96.31 78 PHE A CA 1
ATOM 627 C C . PHE A 1 78 ? -11.919 3.133 19.489 1.00 96.31 78 PHE A C 1
ATOM 629 O O . PHE A 1 78 ? -11.549 3.898 18.598 1.00 96.31 78 PHE A O 1
ATOM 636 N N . ASN A 1 79 ? -12.296 1.882 19.248 1.00 93.88 79 ASN A N 1
ATOM 637 C CA . ASN A 1 79 ? -12.328 1.302 17.904 1.00 93.88 79 ASN A CA 1
ATOM 638 C C . ASN A 1 79 ? -13.740 1.295 17.287 1.00 93.88 79 ASN A C 1
ATOM 640 O O . ASN A 1 79 ? -13.962 0.597 16.303 1.00 93.88 79 ASN A O 1
ATOM 644 N N . GLY A 1 80 ? -14.697 2.007 17.888 1.00 93.31 80 GLY A N 1
ATOM 645 C CA . GLY A 1 80 ? -16.063 2.154 17.371 1.00 93.31 80 GLY A CA 1
ATOM 646 C C . GLY A 1 80 ? -17.063 1.147 17.943 1.00 93.31 80 GLY A C 1
ATOM 647 O O . GLY A 1 80 ? -18.255 1.425 17.994 1.00 93.31 80 GLY A O 1
ATOM 648 N N . THR A 1 81 ? -16.592 0.017 18.475 1.00 96.38 81 THR A N 1
ATOM 649 C CA . THR A 1 81 ? -17.432 -1.080 18.984 1.00 96.38 81 THR A CA 1
ATOM 650 C C . THR A 1 81 ? -16.690 -1.905 20.042 1.00 96.38 81 THR A C 1
ATOM 652 O O . THR A 1 81 ? -15.479 -1.749 20.244 1.00 96.38 81 THR A O 1
ATOM 655 N N . ALA A 1 82 ? -17.410 -2.786 20.738 1.00 97.25 82 ALA A N 1
ATOM 656 C CA . ALA A 1 82 ? -16.918 -3.627 21.829 1.00 97.25 82 ALA A CA 1
ATOM 657 C C . ALA A 1 82 ? -16.335 -2.826 23.005 1.00 97.25 82 ALA A C 1
ATOM 659 O O . ALA A 1 82 ? -15.426 -3.289 23.703 1.00 97.25 82 ALA A O 1
ATOM 660 N N . GLY A 1 83 ? -16.868 -1.628 23.248 1.00 97.69 83 GLY A N 1
ATOM 661 C CA . GLY A 1 83 ? -16.452 -0.781 24.359 1.00 97.69 83 GLY A CA 1
ATOM 662 C C . GLY A 1 83 ? -17.619 -0.166 25.112 1.00 97.69 83 GLY A C 1
ATOM 663 O O . GLY A 1 83 ? -18.734 -0.038 24.602 1.00 97.69 83 GLY A O 1
ATOM 664 N N . ILE A 1 84 ? -17.331 0.212 26.351 1.00 98.38 84 ILE A N 1
ATOM 665 C CA . ILE A 1 84 ? -18.247 0.899 27.251 1.00 98.38 84 ILE A CA 1
ATOM 666 C C . ILE A 1 84 ? -17.661 2.274 27.538 1.00 98.38 84 ILE A C 1
ATOM 668 O O . ILE A 1 84 ? -16.487 2.387 27.885 1.00 98.38 84 ILE A O 1
ATOM 672 N N . TRP A 1 85 ? -18.483 3.308 27.426 1.00 98.12 85 TRP A N 1
ATOM 673 C CA . TRP A 1 85 ? -18.142 4.672 27.802 1.00 98.12 85 TRP A CA 1
ATOM 674 C C . TRP A 1 85 ? -18.870 5.082 29.075 1.00 98.12 85 TRP A C 1
ATOM 676 O O . TRP A 1 85 ? -20.052 4.780 29.248 1.00 98.12 85 TRP A O 1
ATOM 686 N N . ARG A 1 86 ? -18.191 5.844 29.933 1.00 97.62 86 ARG A N 1
ATOM 687 C CA . ARG A 1 86 ? -18.850 6.674 30.944 1.00 97.62 86 ARG A CA 1
ATOM 688 C C . ARG A 1 86 ? -19.509 7.853 30.231 1.00 97.62 86 ARG A C 1
ATOM 690 O O . ARG A 1 86 ? -18.836 8.586 29.510 1.00 97.62 86 ARG A O 1
ATOM 697 N N . LYS A 1 87 ? -20.808 8.061 30.445 1.00 95.94 87 LYS A N 1
ATOM 698 C CA . LYS A 1 87 ? -21.573 9.138 29.802 1.00 95.94 87 LYS A CA 1
ATOM 699 C C . LYS A 1 87 ? -20.975 10.516 30.093 1.00 95.94 87 LYS A C 1
ATOM 701 O O . LYS A 1 87 ? -20.780 11.293 29.168 1.00 95.94 87 LYS A O 1
ATOM 706 N N . GLU A 1 88 ? -20.598 10.768 31.345 1.00 96.56 88 GLU A N 1
ATOM 707 C CA . GLU A 1 88 ? -19.935 12.013 31.757 1.00 96.56 88 GLU A CA 1
ATOM 708 C C . GLU A 1 88 ? -18.669 12.304 30.938 1.00 96.56 88 GLU A C 1
ATOM 710 O O . GLU A 1 88 ? -18.419 13.447 30.580 1.00 96.56 88 GLU A O 1
ATOM 715 N N . CYS A 1 89 ? -17.899 11.273 30.575 1.00 97.62 89 CYS A N 1
ATOM 716 C CA . CYS A 1 89 ? -16.710 11.433 29.743 1.00 97.62 89 CYS A CA 1
ATOM 717 C C . CYS A 1 89 ? -17.064 11.875 28.316 1.00 97.62 89 CYS A C 1
ATOM 719 O O . CYS A 1 89 ? -16.396 12.750 27.765 1.00 97.62 89 CYS A O 1
ATOM 721 N N . ILE A 1 90 ? -18.125 11.310 27.728 1.00 96.88 90 ILE A N 1
ATOM 722 C CA . ILE A 1 90 ? -18.629 11.727 26.411 1.00 96.88 90 ILE A CA 1
ATOM 723 C C . ILE A 1 90 ? -19.092 13.186 26.467 1.00 96.88 90 ILE A C 1
ATOM 725 O O . ILE A 1 90 ? -18.704 13.984 25.612 1.00 96.88 90 ILE A O 1
ATOM 729 N N . ASP A 1 91 ? -19.902 13.522 27.472 1.00 96.12 91 ASP A N 1
ATOM 730 C CA . ASP A 1 91 ? -20.483 14.853 27.641 1.00 96.12 91 ASP A CA 1
ATOM 731 C C . ASP A 1 91 ? -19.381 15.900 27.871 1.00 96.12 91 ASP A C 1
ATOM 733 O O . ASP A 1 91 ? -19.331 16.912 27.169 1.00 96.12 91 ASP A O 1
ATOM 737 N N . ASP A 1 92 ? -18.426 15.619 28.764 1.00 97.31 92 ASP A N 1
ATOM 738 C CA . ASP A 1 92 ? -17.268 16.479 29.003 1.00 97.31 92 ASP A CA 1
ATOM 739 C C . ASP A 1 92 ? -16.412 16.617 27.736 1.00 97.31 92 ASP A C 1
ATOM 741 O O . ASP A 1 92 ? -16.026 17.722 27.365 1.00 97.31 92 ASP A O 1
ATOM 745 N N . ALA A 1 93 ? -16.159 15.546 26.983 1.00 96.56 93 ALA A N 1
ATOM 746 C CA . ALA A 1 93 ? -15.391 15.642 25.742 1.00 96.56 93 ALA A CA 1
ATOM 747 C C . ALA A 1 93 ? -16.090 16.465 24.637 1.00 96.56 93 ALA A C 1
ATOM 749 O O . ALA A 1 93 ? -15.420 16.839 23.671 1.00 96.56 93 ALA A O 1
ATOM 750 N N . GLY A 1 94 ? -17.385 16.781 24.769 1.00 95.31 94 GLY A N 1
ATOM 751 C CA . GLY A 1 94 ? -18.176 17.532 23.786 1.00 95.31 94 GLY A CA 1
ATOM 752 C C . GLY A 1 94 ? -18.981 16.650 22.826 1.00 95.31 94 GLY A C 1
ATOM 753 O O . GLY A 1 94 ? -19.423 17.117 21.781 1.00 95.31 94 GLY A O 1
ATOM 754 N N . GLY A 1 95 ? -19.167 15.370 23.157 1.00 94.19 95 GLY A N 1
ATOM 755 C CA . GLY A 1 95 ? -19.964 14.435 22.366 1.00 94.19 95 GLY A CA 1
ATOM 756 C C . GLY A 1 95 ? -19.295 13.951 21.074 1.00 94.19 95 GLY A C 1
ATOM 757 O O . GLY A 1 95 ? -18.079 14.064 20.873 1.00 94.19 95 GLY A O 1
ATOM 758 N N . TRP A 1 96 ? -20.111 13.367 20.195 1.00 93.00 96 TRP A N 1
ATOM 759 C CA . TRP A 1 96 ? -19.699 12.806 18.906 1.00 93.00 96 TRP A CA 1
ATOM 760 C C . TRP A 1 96 ? -19.654 13.891 17.827 1.00 93.00 96 TRP A C 1
ATOM 762 O O . TRP A 1 96 ? -20.624 14.621 17.636 1.00 93.00 96 TRP A O 1
ATOM 772 N N . HIS A 1 97 ? -18.537 13.993 17.105 1.00 90.25 97 HIS A N 1
ATOM 773 C CA . HIS A 1 97 ? -18.363 14.970 16.027 1.00 90.25 97 HIS A CA 1
ATOM 774 C C . HIS A 1 97 ? -18.380 14.261 14.668 1.00 90.25 97 HIS A C 1
ATOM 776 O O . HIS A 1 97 ? -17.619 13.327 14.454 1.00 90.25 97 HIS A O 1
ATOM 782 N N . THR A 1 98 ? -19.160 14.767 13.711 1.00 84.94 98 THR A N 1
ATOM 783 C CA . THR A 1 98 ? -19.272 14.211 12.342 1.00 84.94 98 THR A CA 1
ATOM 784 C C . THR A 1 98 ? -18.248 14.786 11.351 1.00 84.94 98 THR A C 1
ATOM 786 O O . THR A 1 98 ? -18.268 14.485 10.1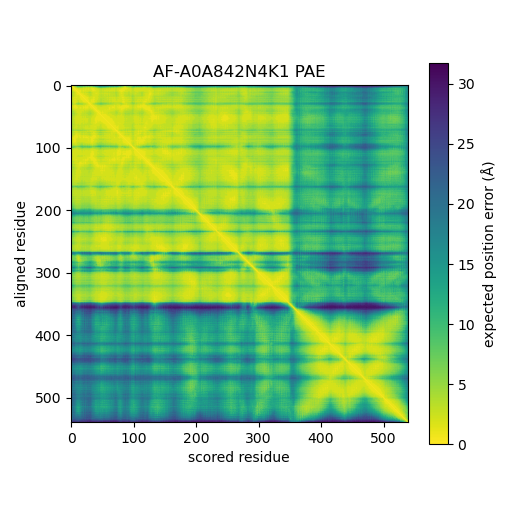55 1.00 84.94 98 THR A O 1
ATOM 789 N N . ALA A 1 99 ? -17.336 15.634 11.837 1.00 81.62 99 ALA A N 1
ATOM 790 C CA . ALA A 1 99 ? -16.305 16.278 11.022 1.00 81.62 99 ALA A CA 1
ATOM 791 C C . ALA A 1 99 ? -15.267 15.286 10.461 1.00 81.62 99 ALA A C 1
ATOM 793 O O . ALA A 1 99 ? -14.609 15.584 9.465 1.00 81.62 99 ALA A O 1
ATOM 794 N N . THR A 1 100 ? -15.132 14.110 11.074 1.00 82.62 100 THR A N 1
ATOM 795 C CA . THR A 1 100 ? -14.176 13.060 10.704 1.00 82.62 100 THR A CA 1
ATOM 796 C C . THR A 1 100 ? -14.921 11.755 10.441 1.00 82.62 100 THR A C 1
ATOM 798 O O . THR A 1 100 ? -15.898 11.474 11.125 1.00 82.62 100 THR A O 1
ATOM 801 N N . LEU A 1 101 ? -14.443 10.924 9.509 1.00 84.88 101 LEU A N 1
ATOM 802 C CA . LEU A 1 101 ? -15.011 9.581 9.257 1.00 84.88 101 LEU A CA 1
ATOM 803 C C . LEU A 1 101 ? -14.751 8.548 10.374 1.00 84.88 101 LEU A C 1
ATOM 805 O O . LEU A 1 101 ? -15.173 7.401 10.245 1.00 84.88 101 LEU A O 1
ATOM 809 N N . VAL A 1 102 ? -13.988 8.938 11.394 1.00 88.88 102 VAL A N 1
ATOM 810 C CA . VAL A 1 102 ? -13.619 8.140 12.574 1.00 88.88 102 VAL A CA 1
ATOM 811 C C . VAL A 1 102 ? -13.916 8.960 13.832 1.00 88.88 102 VAL A C 1
ATOM 813 O O . VAL A 1 102 ? -13.034 9.450 14.536 1.00 88.88 102 VAL A O 1
ATOM 816 N N . GLU A 1 103 ? -15.201 9.220 14.057 1.00 93.06 103 GLU A N 1
ATOM 817 C CA . GLU A 1 103 ? -15.704 9.976 15.208 1.00 93.06 103 GLU A CA 1
ATOM 818 C C . GLU A 1 103 ? -15.310 9.353 16.560 1.00 93.06 103 GLU A C 1
ATOM 820 O O . GLU A 1 103 ? -15.167 10.062 17.558 1.00 93.06 103 GLU A O 1
ATOM 825 N N . ASP A 1 104 ? -15.087 8.040 16.574 1.00 95.00 104 ASP A N 1
ATOM 826 C CA . ASP A 1 104 ? -14.587 7.240 17.689 1.00 95.00 104 ASP A CA 1
ATOM 827 C C . ASP A 1 104 ? -13.155 7.616 18.087 1.00 95.00 104 ASP A C 1
ATOM 829 O O . ASP A 1 104 ? -12.879 7.900 19.260 1.00 95.00 104 ASP A O 1
ATOM 833 N N . LEU A 1 105 ? -12.250 7.682 17.113 1.00 95.69 105 LEU A N 1
ATOM 834 C CA . LEU A 1 105 ? -10.870 8.111 17.294 1.00 95.69 105 LEU A CA 1
ATOM 835 C C . LEU A 1 105 ? -10.819 9.565 17.775 1.00 95.69 105 LEU A C 1
ATOM 837 O O . LEU A 1 105 ? -10.113 9.875 18.735 1.00 95.69 105 LEU A O 1
ATOM 841 N N . ASP A 1 106 ? -11.602 10.440 17.144 1.00 96.31 106 ASP A N 1
ATOM 842 C CA . ASP A 1 106 ? -11.693 11.855 17.502 1.00 96.31 106 ASP A CA 1
ATOM 843 C C . ASP A 1 106 ? -12.129 12.063 18.961 1.00 96.31 106 ASP A C 1
ATOM 845 O O . ASP A 1 106 ? -11.473 12.789 19.717 1.00 96.31 106 ASP A O 1
ATOM 849 N N . LEU A 1 107 ? -13.209 11.392 19.378 1.00 97.38 107 LEU A N 1
ATOM 850 C CA . LEU A 1 107 ? -13.711 11.439 20.751 1.00 97.38 107 LEU A CA 1
ATOM 851 C C . LEU A 1 107 ? -12.672 10.932 21.753 1.00 97.38 107 LEU A C 1
ATOM 853 O O . LEU A 1 107 ? -12.452 11.560 22.789 1.00 97.38 107 LEU A O 1
ATOM 857 N N . SER A 1 108 ? -11.988 9.838 21.423 1.00 97.19 108 SER A N 1
ATOM 858 C CA . SER A 1 108 ? -10.969 9.231 22.287 1.00 97.19 108 SER A CA 1
ATOM 859 C C . SER A 1 108 ? -9.813 10.175 22.591 1.00 97.19 108 SER A C 1
ATOM 861 O O . SER A 1 108 ? -9.357 10.266 23.734 1.00 97.19 108 SER A O 1
ATOM 863 N N . TYR A 1 109 ? -9.345 10.908 21.582 1.00 97.12 109 TYR A N 1
ATOM 864 C CA . TYR A 1 109 ? -8.274 11.883 21.762 1.00 97.12 109 TYR A CA 1
ATOM 865 C C . TYR A 1 109 ? -8.753 13.085 22.576 1.00 97.12 109 TYR A C 1
ATOM 867 O O . TYR A 1 109 ? -8.089 13.464 23.541 1.00 97.12 109 TYR A O 1
ATOM 875 N N . ARG A 1 110 ? -9.933 13.643 22.272 1.00 97.12 110 ARG A N 1
ATOM 876 C CA . ARG A 1 110 ? -10.501 14.763 23.045 1.00 97.12 110 ARG A CA 1
ATOM 877 C C . ARG A 1 110 ? -10.712 14.413 24.518 1.00 97.12 110 ARG A C 1
ATOM 879 O O . ARG A 1 110 ? -10.334 15.202 25.384 1.00 97.12 110 ARG A O 1
ATOM 886 N N . ALA A 1 111 ? -11.247 13.227 24.806 1.00 97.50 111 ALA A N 1
ATOM 887 C CA . ALA A 1 111 ? -11.435 12.738 26.168 1.00 97.50 111 ALA A CA 1
ATOM 888 C C . ALA A 1 111 ? -10.100 12.656 26.928 1.00 97.50 111 ALA A C 1
ATOM 890 O O . ALA A 1 111 ? -9.959 13.215 28.017 1.00 97.50 111 ALA A O 1
ATOM 891 N N . GLN A 1 112 ? -9.073 12.042 26.337 1.00 97.25 112 GLN A N 1
ATOM 892 C CA . GLN A 1 112 ? -7.761 11.922 26.986 1.00 97.25 112 GLN A CA 1
ATOM 893 C C . GLN A 1 112 ? -7.036 13.264 27.121 1.00 97.25 112 GLN A C 1
ATOM 895 O O . GLN A 1 112 ? -6.368 13.506 28.125 1.00 97.25 112 GLN A O 1
ATOM 900 N N . MET A 1 113 ? -7.230 14.198 26.184 1.00 96.38 113 MET A N 1
ATOM 901 C CA . MET A 1 113 ? -6.750 15.576 26.330 1.00 96.38 113 MET A CA 1
ATOM 902 C C . MET A 1 113 ? -7.381 16.290 27.534 1.00 96.38 113 MET A C 1
ATOM 904 O O . MET A 1 113 ? -6.797 17.262 28.023 1.00 96.38 113 MET A O 1
ATOM 908 N N . LYS A 1 114 ? -8.553 15.852 28.007 1.00 95.69 114 LYS A N 1
ATOM 909 C CA . LYS A 1 114 ? -9.192 16.333 29.242 1.00 95.69 114 LYS A CA 1
ATOM 910 C C . LYS A 1 114 ? -8.777 15.561 30.502 1.00 95.69 114 LYS A C 1
ATOM 912 O O . LYS A 1 114 ? -9.138 15.967 31.598 1.00 95.69 114 LYS A O 1
ATOM 917 N N . GLY A 1 115 ? -7.946 14.528 30.370 1.00 95.31 115 GLY A N 1
ATOM 918 C CA . GLY A 1 115 ? -7.416 13.747 31.491 1.00 95.31 115 GLY A CA 1
ATOM 919 C C . GLY A 1 115 ? -8.175 12.451 31.779 1.00 95.31 115 GLY A C 1
ATOM 920 O O . GLY A 1 115 ? -7.824 11.751 32.728 1.00 95.31 115 GLY A O 1
ATOM 921 N N . TRP A 1 116 ? -9.175 12.101 30.964 1.00 97.38 116 TRP A N 1
ATOM 922 C CA . TRP A 1 116 ? -9.836 10.800 31.052 1.00 97.38 116 TRP A CA 1
ATOM 923 C C . TRP A 1 116 ? -8.886 9.674 30.653 1.00 97.38 116 TRP A C 1
ATOM 925 O O . TRP A 1 116 ? -8.121 9.799 29.698 1.00 97.38 116 TRP A O 1
ATOM 935 N N . LYS A 1 117 ? -8.964 8.544 31.358 1.00 96.88 117 LYS A N 1
ATOM 936 C CA . LYS A 1 117 ? -8.200 7.338 31.038 1.00 96.88 117 LYS A CA 1
ATOM 937 C C . LYS A 1 117 ? -9.043 6.354 30.232 1.00 96.88 117 LYS A C 1
ATOM 939 O O . LYS A 1 117 ? -10.196 6.082 30.567 1.00 96.88 117 LYS A O 1
ATOM 944 N N . CYS A 1 118 ? -8.430 5.797 29.197 1.00 97.44 118 CYS A N 1
ATOM 945 C CA . CYS A 1 118 ? -8.963 4.687 28.418 1.00 97.44 118 CYS A CA 1
ATOM 946 C C . CYS A 1 118 ? -8.258 3.393 28.850 1.00 97.44 118 CYS A C 1
ATOM 948 O O . CYS A 1 118 ? -7.037 3.380 29.011 1.00 97.44 118 CYS A O 1
ATOM 950 N N . LEU A 1 119 ? -9.024 2.326 29.071 1.00 97.44 119 LEU A N 1
ATOM 951 C CA . LEU A 1 119 ? -8.530 1.024 29.513 1.00 97.44 119 LEU A CA 1
ATOM 952 C C . LEU A 1 119 ? -8.818 -0.042 28.454 1.00 97.44 119 LEU A C 1
ATOM 954 O O . LEU A 1 119 ? -9.947 -0.159 27.985 1.00 97.44 119 LEU A O 1
ATOM 958 N N . PHE A 1 120 ? -7.817 -0.856 28.124 1.00 98.25 120 PHE A N 1
ATOM 959 C CA . PHE A 1 120 ? -7.951 -2.010 27.240 1.00 98.25 120 PHE A CA 1
ATOM 960 C C . PHE A 1 120 ? -7.964 -3.326 28.027 1.00 98.25 120 PHE A C 1
ATOM 962 O O . PHE A 1 120 ? -7.058 -3.582 28.822 1.00 98.25 120 PHE A O 1
ATOM 969 N N . LEU A 1 121 ? -8.956 -4.181 27.765 1.00 97.44 121 LEU A N 1
ATOM 970 C CA . LEU A 1 121 ? -9.108 -5.502 28.379 1.00 97.44 121 LEU A CA 1
ATOM 971 C C . LEU A 1 121 ? -8.934 -6.606 27.319 1.00 97.44 121 LEU A C 1
ATOM 973 O O . LEU A 1 121 ? -9.891 -6.922 26.610 1.00 97.44 121 LEU A O 1
ATOM 977 N N . PRO A 1 122 ? -7.735 -7.212 27.193 1.00 95.62 122 PRO A N 1
ATOM 978 C CA . PRO A 1 122 ? -7.457 -8.199 26.145 1.00 95.62 122 PRO A CA 1
ATOM 979 C C . PRO A 1 122 ? -8.184 -9.538 26.338 1.00 95.62 122 PRO A C 1
ATOM 981 O O . PRO A 1 122 ? -8.401 -10.248 25.359 1.00 95.62 122 PRO A O 1
ATOM 984 N N . ASP A 1 123 ? -8.552 -9.877 27.579 1.00 95.56 123 ASP A N 1
ATOM 985 C CA . ASP A 1 123 ? -9.147 -11.174 27.944 1.00 95.56 123 ASP A CA 1
ATOM 986 C C . ASP A 1 123 ? -10.676 -11.211 27.773 1.00 95.56 123 ASP A C 1
ATOM 988 O O . ASP A 1 123 ? -11.303 -12.265 27.893 1.00 95.56 123 ASP A O 1
ATOM 992 N N . ILE A 1 124 ? -11.295 -10.057 27.504 1.00 96.94 124 ILE A N 1
ATOM 993 C CA . ILE A 1 124 ? -12.703 -9.967 27.118 1.00 96.94 124 ILE A CA 1
ATOM 994 C C . ILE A 1 124 ? -12.735 -9.859 25.599 1.00 96.94 124 ILE A C 1
ATOM 996 O O . ILE A 1 124 ? -12.390 -8.818 25.042 1.00 96.94 124 ILE A O 1
ATOM 1000 N N . VAL A 1 125 ? -13.130 -10.946 24.943 1.00 97.25 125 VAL A N 1
ATOM 1001 C CA . VAL A 1 125 ? -13.207 -11.039 23.483 1.00 97.25 125 VAL A CA 1
ATOM 1002 C C . VAL A 1 125 ? -14.660 -10.878 23.044 1.00 97.25 125 VAL A C 1
ATOM 1004 O O . VAL A 1 125 ? -15.560 -11.474 23.635 1.00 97.25 125 VAL A O 1
ATOM 1007 N N . VAL A 1 126 ? -14.879 -10.043 22.032 1.00 97.88 126 VAL A N 1
ATOM 1008 C CA . VAL A 1 126 ? -16.160 -9.872 21.343 1.00 97.88 126 VAL A CA 1
ATOM 1009 C C . VAL A 1 126 ? -15.928 -10.202 19.880 1.00 97.88 126 VAL A C 1
ATOM 1011 O O . VAL A 1 126 ? -15.173 -9.499 19.208 1.00 97.88 126 VAL A O 1
ATOM 1014 N N . ASP A 1 127 ? -16.542 -11.281 19.409 1.00 96.62 127 ASP A N 1
ATOM 1015 C CA . ASP A 1 127 ? -16.286 -11.788 18.067 1.00 96.62 127 ASP A CA 1
ATOM 1016 C C . ASP A 1 127 ? -17.010 -10.966 16.997 1.00 96.62 127 ASP A C 1
ATOM 1018 O O . ASP A 1 127 ? -18.131 -10.502 17.216 1.00 96.62 127 ASP A O 1
ATOM 1022 N N . ALA A 1 128 ? -16.370 -10.805 15.839 1.00 95.00 128 ALA A N 1
ATOM 1023 C CA . ALA A 1 128 ? -16.889 -10.058 14.702 1.00 95.00 128 ALA A CA 1
ATOM 1024 C C . ALA A 1 128 ? -16.562 -10.722 13.360 1.00 95.00 128 ALA A C 1
ATOM 1026 O O . ALA A 1 128 ? -15.614 -11.502 13.234 1.00 95.00 128 ALA A O 1
ATOM 1027 N N . GLU A 1 129 ? -17.338 -10.381 12.330 1.00 95.00 129 GLU A N 1
ATOM 1028 C CA . GLU A 1 129 ? -17.091 -10.822 10.955 1.00 95.00 129 GLU A CA 1
ATOM 1029 C C . GLU A 1 129 ? -16.024 -9.953 10.270 1.00 95.00 129 GLU A C 1
ATOM 1031 O O . GLU A 1 129 ? -16.164 -8.735 10.149 1.00 95.00 129 GLU A O 1
ATOM 1036 N N . LEU A 1 130 ? -14.977 -10.560 9.714 1.00 96.06 130 LEU A N 1
ATOM 1037 C CA . LEU A 1 130 ? -14.021 -9.874 8.846 1.00 96.06 130 LEU A CA 1
ATOM 1038 C C . LEU A 1 130 ? -14.554 -9.748 7.411 1.00 96.06 130 LEU A C 1
ATOM 1040 O O . LEU A 1 130 ? -15.211 -10.663 6.910 1.00 96.06 130 LEU A O 1
ATOM 1044 N N . PRO A 1 131 ? -14.233 -8.658 6.689 1.00 94.50 131 PRO A N 1
ATOM 1045 C CA . PRO A 1 131 ? -14.566 -8.543 5.274 1.00 94.50 131 PRO A CA 1
ATOM 1046 C C . PRO A 1 131 ? -13.929 -9.668 4.445 1.00 94.50 131 PRO A C 1
ATOM 1048 O O . PRO A 1 131 ? -12.712 -9.718 4.265 1.00 94.50 131 PRO A O 1
ATOM 1051 N N . VAL A 1 132 ? -14.765 -10.533 3.872 1.00 93.62 132 VAL A N 1
ATOM 1052 C CA . VAL A 1 132 ? -14.338 -11.609 2.953 1.00 93.62 132 VAL A CA 1
ATOM 1053 C C . VAL A 1 132 ? -14.129 -11.121 1.516 1.00 93.62 132 VAL A C 1
ATOM 1055 O O . VAL A 1 132 ? -13.473 -11.775 0.708 1.00 93.62 132 VAL A O 1
ATOM 1058 N N . GLN A 1 133 ? -14.666 -9.942 1.186 1.00 92.06 133 GLN A N 1
ATOM 1059 C CA . GLN A 1 133 ? -14.532 -9.323 -0.127 1.00 92.06 133 GLN A CA 1
ATOM 1060 C C . GLN A 1 133 ? -13.431 -8.253 -0.129 1.00 92.06 133 GLN A C 1
ATOM 1062 O O . GLN A 1 133 ? -13.474 -7.310 0.662 1.00 92.06 133 GLN A O 1
ATOM 1067 N N . MET A 1 134 ? -12.524 -8.312 -1.111 1.00 93.25 134 MET A N 1
ATOM 1068 C CA . MET A 1 134 ? -11.408 -7.360 -1.259 1.00 93.25 134 MET A CA 1
ATOM 1069 C C . MET A 1 134 ? -11.862 -5.892 -1.323 1.00 93.25 134 MET A C 1
ATOM 1071 O O . MET A 1 134 ? -11.352 -5.048 -0.594 1.00 93.25 134 MET A O 1
ATOM 1075 N N . ASN A 1 135 ? -12.873 -5.572 -2.135 1.00 90.56 135 ASN A N 1
ATOM 1076 C CA . ASN A 1 135 ? -13.405 -4.204 -2.197 1.00 90.56 135 ASN A CA 1
ATOM 1077 C C . ASN A 1 135 ? -14.070 -3.768 -0.875 1.00 90.56 135 ASN A C 1
ATOM 1079 O O . ASN A 1 135 ? -14.107 -2.575 -0.571 1.00 90.56 135 ASN A O 1
ATOM 1083 N N . GLY A 1 136 ? -14.571 -4.715 -0.073 1.00 91.69 136 GLY A N 1
ATOM 1084 C CA . GLY A 1 136 ? -15.094 -4.453 1.269 1.00 91.69 136 GLY A CA 1
ATOM 1085 C C . GLY A 1 136 ? -13.975 -4.086 2.244 1.00 91.69 136 GLY A C 1
ATOM 1086 O O . GLY A 1 136 ? -14.072 -3.062 2.925 1.00 91.69 136 GLY A O 1
ATOM 1087 N N . ALA A 1 137 ? -12.887 -4.862 2.232 1.00 95.00 137 ALA A N 1
ATOM 1088 C CA . ALA A 1 137 ? -11.670 -4.579 2.992 1.00 95.00 137 ALA A CA 1
ATOM 1089 C C . ALA A 1 137 ? -11.073 -3.213 2.602 1.00 95.00 137 ALA A C 1
ATOM 1091 O O . ALA A 1 137 ? -10.809 -2.376 3.464 1.00 95.00 137 ALA A O 1
ATOM 1092 N N . LYS A 1 138 ? -10.984 -2.914 1.299 1.00 94.31 138 LYS A N 1
ATOM 1093 C CA . LYS A 1 138 ? -10.543 -1.607 0.785 1.00 94.31 138 LYS A CA 1
ATOM 1094 C C . LYS A 1 138 ? -11.360 -0.438 1.286 1.00 94.31 138 LYS A C 1
ATOM 1096 O O . LYS A 1 138 ? -10.781 0.555 1.711 1.00 94.31 138 LYS A O 1
ATOM 1101 N N . ARG A 1 139 ? -12.692 -0.542 1.267 1.00 92.44 139 ARG A N 1
ATOM 1102 C CA . ARG A 1 139 ? -13.558 0.511 1.814 1.00 92.44 139 ARG A CA 1
ATOM 1103 C C . ARG A 1 139 ? -13.306 0.733 3.293 1.00 92.44 139 ARG A C 1
ATOM 1105 O O . ARG A 1 139 ? -13.234 1.878 3.718 1.00 92.44 139 ARG A O 1
ATOM 1112 N N . GLN A 1 140 ? -13.164 -0.344 4.061 1.00 93.94 140 GLN A N 1
ATOM 1113 C CA . GLN A 1 140 ? -12.891 -0.239 5.490 1.00 93.94 140 GLN A CA 1
ATOM 1114 C C . GLN A 1 140 ? -11.553 0.470 5.745 1.00 93.94 140 GLN A C 1
ATOM 1116 O O . GLN A 1 140 ? -11.522 1.477 6.447 1.00 93.94 140 GLN A O 1
ATOM 1121 N N . GLN A 1 141 ? -10.480 0.020 5.091 1.00 95.31 141 GLN A N 1
ATOM 1122 C CA . GLN A 1 141 ? -9.152 0.632 5.205 1.00 95.31 141 GLN A CA 1
ATOM 1123 C C . GLN A 1 141 ? -9.127 2.079 4.696 1.00 95.31 141 GLN A C 1
ATOM 1125 O O . GLN A 1 141 ? -8.523 2.938 5.330 1.00 95.31 141 GLN A O 1
ATOM 1130 N N . PHE A 1 142 ? -9.845 2.381 3.609 1.00 94.38 142 PHE A N 1
ATOM 1131 C CA . PHE A 1 142 ? -9.986 3.741 3.087 1.00 94.38 142 PHE A CA 1
ATOM 1132 C C . PHE A 1 142 ? -10.600 4.671 4.137 1.00 94.38 142 PHE A C 1
ATOM 1134 O O . PHE A 1 142 ? -10.071 5.754 4.379 1.00 94.38 142 PHE A O 1
ATOM 1141 N N . ARG A 1 143 ? -11.695 4.250 4.792 1.00 93.94 143 ARG A N 1
ATOM 1142 C CA . ARG A 1 143 ? -12.344 5.049 5.845 1.00 93.94 143 ARG A CA 1
ATOM 1143 C C . ARG A 1 143 ? -11.401 5.297 7.017 1.00 93.94 143 ARG A C 1
ATOM 1145 O O . ARG A 1 143 ? -11.289 6.436 7.458 1.00 93.94 143 ARG A O 1
ATOM 1152 N N . TRP A 1 144 ? -10.695 4.267 7.478 1.00 94.88 144 TRP A N 1
ATOM 1153 C CA . TRP A 1 144 ? -9.745 4.396 8.585 1.00 94.88 144 TRP A CA 1
ATOM 1154 C C . TRP A 1 144 ? -8.566 5.309 8.245 1.00 94.88 144 TRP A C 1
ATOM 1156 O O . TRP A 1 144 ? -8.199 6.158 9.059 1.00 94.88 144 TRP A O 1
ATOM 1166 N N . ALA A 1 145 ? -8.015 5.191 7.036 1.00 95.69 145 ALA A N 1
ATOM 1167 C CA . ALA A 1 145 ? -6.914 6.021 6.566 1.00 95.69 145 ALA A CA 1
ATOM 1168 C C . ALA A 1 145 ? -7.327 7.488 6.429 1.00 95.69 145 ALA A C 1
ATOM 1170 O O . ALA A 1 145 ? -6.718 8.361 7.049 1.00 95.69 145 ALA A O 1
ATOM 1171 N N . LYS A 1 146 ? -8.406 7.749 5.680 1.00 95.12 146 LYS A N 1
ATOM 1172 C CA . LYS A 1 146 ? -8.953 9.096 5.491 1.00 95.12 146 LYS A CA 1
ATOM 1173 C C . LYS A 1 146 ? -9.321 9.731 6.829 1.00 95.12 146 LYS A C 1
ATOM 1175 O O . LYS A 1 146 ? -8.900 10.848 7.112 1.00 95.12 146 LYS A O 1
ATOM 1180 N N . GLY A 1 147 ? -10.055 9.003 7.667 1.00 94.00 147 GLY A N 1
ATOM 1181 C CA . GLY A 1 147 ? -10.480 9.479 8.976 1.00 94.00 147 GLY A CA 1
ATOM 1182 C C . GLY A 1 147 ? -9.305 9.815 9.898 1.00 94.00 147 GLY A C 1
ATOM 1183 O O . GLY A 1 147 ? -9.311 10.874 10.519 1.00 94.00 147 GLY A O 1
ATOM 1184 N N . SER A 1 148 ? -8.266 8.972 9.941 1.00 95.31 148 SER A N 1
ATOM 1185 C CA . SER A 1 148 ? -7.074 9.232 10.767 1.00 95.31 148 SER A CA 1
ATOM 1186 C C . SER A 1 148 ? -6.381 10.538 10.367 1.00 95.31 148 SER A C 1
ATOM 1188 O O . SER A 1 148 ? -6.020 11.330 11.234 1.00 95.31 148 SER A O 1
ATOM 1190 N N . ILE A 1 149 ? -6.255 10.797 9.060 1.00 96.06 149 ILE A N 1
ATOM 1191 C CA . ILE A 1 149 ? -5.668 12.038 8.538 1.00 96.06 149 ILE A CA 1
ATOM 1192 C C . ILE A 1 149 ? -6.547 13.251 8.857 1.00 96.06 149 ILE A C 1
ATOM 1194 O O . ILE A 1 149 ? -6.027 14.284 9.269 1.00 96.06 149 ILE A O 1
ATOM 1198 N N . GLN A 1 150 ? -7.873 13.129 8.756 1.00 95.00 150 GLN A N 1
ATOM 1199 C CA . GLN A 1 150 ? -8.791 14.199 9.162 1.00 95.00 150 GLN A CA 1
ATOM 1200 C C . GLN A 1 150 ? -8.671 14.517 10.660 1.00 95.00 150 GLN A C 1
ATOM 1202 O O . GLN A 1 150 ? -8.614 15.687 11.040 1.00 95.00 150 GLN A O 1
ATOM 1207 N N . CYS A 1 151 ? -8.562 13.493 11.514 1.00 95.12 151 CYS A N 1
ATOM 1208 C CA . CYS A 1 151 ? -8.268 13.677 12.936 1.00 95.12 151 CYS A CA 1
ATOM 1209 C C . CYS A 1 151 ? -6.900 14.332 13.159 1.00 95.12 151 CYS A C 1
ATOM 1211 O O . CYS A 1 151 ? -6.786 15.188 14.033 1.00 95.12 151 CYS A O 1
ATOM 1213 N N . ALA A 1 152 ? -5.878 13.978 12.371 1.00 96.12 152 ALA A N 1
ATOM 1214 C CA . ALA A 1 152 ? -4.565 14.622 12.428 1.00 96.12 152 ALA A CA 1
ATOM 1215 C C . ALA A 1 152 ? -4.679 16.127 12.154 1.00 96.12 152 ALA A C 1
ATOM 1217 O O . ALA A 1 152 ? -4.246 16.934 12.973 1.00 96.12 152 ALA A O 1
ATOM 1218 N N . VAL A 1 153 ? -5.326 16.504 11.048 1.00 94.19 153 VAL A N 1
ATOM 1219 C CA . VAL A 1 153 ? -5.542 17.909 10.665 1.00 94.19 153 VAL A CA 1
ATOM 1220 C C . VAL A 1 153 ? -6.310 18.668 11.749 1.00 94.19 153 VAL A C 1
ATOM 1222 O O . VAL A 1 153 ? -5.976 19.810 12.051 1.00 94.19 153 VAL A O 1
ATOM 1225 N N . LYS A 1 154 ? -7.312 18.030 12.362 1.00 93.94 154 LYS A N 1
ATOM 1226 C CA . LYS A 1 154 ? -8.163 18.653 13.379 1.00 93.94 154 LYS A CA 1
ATOM 1227 C C . LYS A 1 154 ? -7.481 18.810 14.742 1.00 93.94 154 LYS A C 1
ATOM 1229 O O . LYS A 1 154 ? -7.641 19.849 15.367 1.00 93.94 154 LYS A O 1
ATOM 1234 N N . LEU A 1 155 ? -6.795 17.779 15.239 1.00 95.44 155 LEU A N 1
ATOM 1235 C CA . LEU A 1 155 ? -6.413 17.685 16.658 1.00 95.44 155 LEU A CA 1
ATOM 1236 C C . LEU A 1 155 ? -4.914 17.852 16.918 1.00 95.44 155 LEU A C 1
ATOM 1238 O O . LEU A 1 155 ? -4.522 18.169 18.041 1.00 95.44 155 LEU A O 1
ATOM 1242 N N . LEU A 1 156 ? -4.051 17.617 15.926 1.00 95.75 156 LEU A N 1
ATOM 1243 C CA . LEU A 1 156 ? -2.613 17.504 16.172 1.00 95.75 156 LEU A CA 1
ATOM 1244 C C . LEU A 1 156 ? -1.996 18.823 16.656 1.00 95.75 156 LEU A C 1
ATOM 1246 O O . LEU A 1 156 ? -1.181 18.801 17.574 1.00 95.75 156 LEU A O 1
ATOM 1250 N N . GLY A 1 157 ? -2.432 19.965 16.115 1.00 95.81 157 GLY A N 1
ATOM 1251 C CA . GLY A 1 157 ? -2.000 21.287 16.587 1.00 95.81 157 GLY A CA 1
ATOM 1252 C C . GLY A 1 157 ? -2.298 21.498 18.075 1.00 95.81 157 GLY A C 1
ATOM 1253 O O . GLY A 1 157 ? -1.393 21.806 18.854 1.00 95.81 157 GLY A O 1
ATOM 1254 N N . ASP A 1 158 ? -3.536 21.228 18.492 1.00 95.44 158 ASP A N 1
ATOM 1255 C CA . ASP A 1 158 ? -3.967 21.373 19.886 1.00 95.44 158 ASP A CA 1
ATOM 1256 C C . ASP A 1 158 ? -3.206 20.433 20.829 1.00 95.44 158 ASP A C 1
ATOM 1258 O O . ASP A 1 158 ? -2.817 20.824 21.933 1.00 95.44 158 ASP A O 1
ATOM 1262 N N . ILE A 1 159 ? -2.954 19.192 20.399 1.00 95.88 159 ILE A N 1
ATOM 1263 C CA . ILE A 1 159 ? -2.186 18.202 21.168 1.00 95.88 159 ILE A CA 1
ATOM 1264 C C . ILE A 1 159 ? -0.747 18.678 21.379 1.00 95.88 159 ILE A C 1
ATOM 1266 O O . ILE A 1 159 ? -0.233 18.629 22.500 1.00 95.88 159 ILE A O 1
ATOM 1270 N N . LEU A 1 160 ? -0.091 19.155 20.318 1.00 93.94 160 LEU A N 1
ATOM 1271 C CA . LEU A 1 160 ? 1.308 19.577 20.370 1.00 93.94 160 LEU A CA 1
ATOM 1272 C C . LEU A 1 160 ? 1.500 20.816 21.257 1.00 93.94 160 LEU A C 1
ATOM 1274 O O . LEU A 1 160 ? 2.467 20.876 22.024 1.00 93.94 160 LEU A O 1
ATOM 1278 N N . LEU A 1 161 ? 0.551 21.755 21.231 1.00 94.12 161 LEU A N 1
ATOM 1279 C CA . LEU A 1 161 ? 0.596 22.988 22.024 1.00 94.12 161 LEU A CA 1
ATOM 1280 C C . LEU A 1 161 ? 0.245 22.781 23.507 1.00 94.12 161 LEU A C 1
ATOM 1282 O O . LEU A 1 161 ? 0.669 23.560 24.367 1.00 94.12 161 LEU A O 1
ATOM 1286 N N . LYS A 1 162 ? -0.497 21.724 23.858 1.00 93.31 162 LYS A N 1
ATOM 1287 C CA . LYS A 1 162 ? -0.953 21.514 25.239 1.00 93.31 162 LYS A CA 1
ATOM 1288 C C . LYS A 1 162 ? 0.204 21.127 26.167 1.00 93.31 162 LYS A C 1
ATOM 1290 O O . LYS A 1 162 ? 0.857 20.099 25.992 1.00 93.31 162 LYS A O 1
ATOM 1295 N N . ARG A 1 163 ? 0.445 21.935 27.209 1.00 88.88 163 ARG A N 1
ATOM 1296 C CA . ARG A 1 163 ? 1.551 21.728 28.173 1.00 88.88 163 ARG A CA 1
ATOM 1297 C C . ARG A 1 163 ? 1.391 20.490 29.061 1.00 88.88 163 ARG A C 1
ATOM 1299 O O . ARG A 1 163 ? 2.386 19.905 29.457 1.00 88.88 163 ARG A O 1
ATOM 1306 N N . LYS A 1 164 ? 0.151 20.091 29.370 1.00 91.88 164 LYS A N 1
ATOM 1307 C CA . LYS A 1 164 ? -0.150 18.957 30.268 1.00 91.88 164 LYS A CA 1
ATOM 1308 C C . LYS A 1 164 ? 0.002 17.573 29.613 1.00 91.88 164 LYS A C 1
ATOM 1310 O O . LYS A 1 164 ? -0.190 16.576 30.295 1.00 91.88 164 LYS A O 1
ATOM 1315 N N . ILE A 1 165 ? 0.304 17.506 28.315 1.00 94.44 165 ILE A N 1
ATOM 1316 C CA . ILE A 1 165 ? 0.539 16.246 27.597 1.00 94.44 165 ILE A CA 1
ATOM 1317 C C . ILE A 1 165 ? 2.048 16.008 27.538 1.00 94.44 165 ILE A C 1
ATOM 1319 O O . ILE A 1 165 ? 2.800 16.912 27.163 1.00 94.44 165 ILE A O 1
ATOM 1323 N N . SER A 1 166 ? 2.486 14.804 27.904 1.00 94.56 166 SER A N 1
ATOM 1324 C CA . SER A 1 166 ? 3.897 14.423 27.890 1.00 94.56 166 SER A CA 1
ATOM 1325 C C . SER A 1 166 ? 4.453 14.318 26.464 1.00 94.56 166 SER A C 1
ATOM 1327 O O . SER A 1 166 ? 3.713 14.168 25.489 1.00 94.56 166 SER A O 1
ATOM 1329 N N . PHE A 1 167 ? 5.774 14.434 26.321 1.00 95.38 167 PHE A N 1
ATOM 1330 C CA . PHE A 1 167 ? 6.421 14.422 25.006 1.00 95.38 167 PHE A CA 1
ATOM 1331 C C . PHE A 1 167 ? 6.223 13.093 24.260 1.00 95.38 167 PHE A C 1
ATOM 1333 O O . PHE A 1 167 ? 5.924 13.094 23.070 1.00 95.38 167 PHE A O 1
ATOM 1340 N N . ASP A 1 168 ? 6.324 11.967 24.963 1.00 95.50 168 ASP A N 1
ATOM 1341 C CA . ASP A 1 168 ? 6.077 10.626 24.431 1.00 95.50 168 ASP A CA 1
ATOM 1342 C C . ASP A 1 168 ? 4.637 10.465 23.920 1.00 95.50 168 ASP A C 1
ATOM 1344 O O . ASP A 1 168 ? 4.435 9.960 22.816 1.00 95.50 168 ASP A O 1
ATOM 1348 N N . ALA A 1 169 ? 3.641 10.983 24.648 1.00 96.00 169 ALA A N 1
ATOM 1349 C CA . ALA A 1 169 ? 2.248 10.982 24.201 1.00 96.00 169 ALA A CA 1
ATOM 1350 C C . ALA A 1 169 ? 2.035 11.875 22.967 1.00 96.00 169 ALA A C 1
ATOM 1352 O O . ALA A 1 169 ? 1.303 11.496 22.053 1.00 96.00 169 ALA A O 1
ATOM 1353 N N . LYS A 1 170 ? 2.717 13.027 22.883 1.00 97.00 170 LYS A N 1
ATOM 1354 C CA . LYS A 1 170 ? 2.701 13.893 21.688 1.00 97.00 170 LYS A CA 1
ATOM 1355 C C . LYS A 1 170 ? 3.311 13.204 20.472 1.00 97.00 170 LYS A C 1
ATOM 1357 O O . LYS A 1 170 ? 2.716 13.231 19.396 1.00 97.00 170 LYS A O 1
ATOM 1362 N N . LEU A 1 171 ? 4.473 12.574 20.641 1.00 96.56 171 LEU A N 1
ATOM 1363 C CA . LEU A 1 171 ? 5.149 11.843 19.573 1.00 96.56 171 LEU A CA 1
ATOM 1364 C C . LEU A 1 171 ? 4.301 10.656 19.103 1.00 96.56 171 LEU A C 1
ATOM 1366 O O . LEU A 1 171 ? 4.110 10.466 17.904 1.00 96.56 171 LEU A O 1
ATOM 1370 N N . GLN A 1 172 ? 3.730 9.894 20.036 1.00 96.19 172 GLN A N 1
ATOM 1371 C CA . GLN A 1 172 ? 2.838 8.789 19.704 1.00 96.19 172 GLN A CA 1
ATOM 1372 C C . GLN A 1 172 ? 1.567 9.273 18.997 1.00 96.19 172 GLN A C 1
ATOM 1374 O O . GLN A 1 172 ? 1.155 8.649 18.021 1.00 96.19 172 GLN A O 1
ATOM 1379 N N . ALA A 1 173 ? 0.965 10.380 19.439 1.00 96.81 173 ALA A N 1
ATOM 1380 C CA . ALA A 1 173 ? -0.179 10.991 18.769 1.00 96.81 173 ALA A CA 1
ATOM 1381 C C . ALA A 1 173 ? 0.160 11.396 17.329 1.00 96.81 173 ALA A C 1
ATOM 1383 O O . ALA A 1 173 ? -0.594 11.064 16.414 1.00 96.81 173 ALA A O 1
ATOM 1384 N N . PHE A 1 174 ? 1.312 12.046 17.126 1.00 97.12 174 PHE A N 1
ATOM 1385 C CA . PHE A 1 174 ? 1.816 12.409 15.804 1.00 97.12 174 PHE A CA 1
ATOM 1386 C C . PHE A 1 174 ? 1.948 11.176 14.910 1.00 97.12 174 PHE A C 1
ATOM 1388 O O . PHE A 1 174 ? 1.318 11.120 13.853 1.00 97.12 174 PHE A O 1
ATOM 1395 N N . ILE A 1 175 ? 2.689 10.159 15.359 1.00 95.75 175 ILE A N 1
ATOM 1396 C CA . ILE A 1 175 ? 2.919 8.928 14.591 1.00 95.75 175 ILE A CA 1
ATOM 1397 C C . ILE A 1 175 ? 1.593 8.223 14.289 1.00 95.75 175 ILE A C 1
ATOM 1399 O O . ILE A 1 175 ? 1.343 7.855 13.148 1.00 95.75 175 ILE A O 1
ATOM 1403 N N . GLN A 1 176 ? 0.708 8.064 15.274 1.00 94.94 176 GLN A N 1
ATOM 1404 C CA . GLN A 1 176 ? -0.542 7.317 15.110 1.00 94.94 176 GLN A CA 1
ATOM 1405 C C . GLN A 1 176 ? -1.510 7.992 14.137 1.00 94.94 176 GLN A C 1
ATOM 1407 O O . GLN A 1 176 ? -2.074 7.316 13.275 1.00 94.94 176 GLN A O 1
ATOM 1412 N N . LEU A 1 177 ? -1.722 9.304 14.277 1.00 96.19 177 LEU A N 1
ATOM 1413 C CA . LEU A 1 177 ? -2.666 10.038 13.433 1.00 96.19 177 LEU A CA 1
ATOM 1414 C C . LEU A 1 177 ? -2.133 10.180 11.996 1.00 96.19 177 LEU A C 1
ATOM 1416 O O . LEU A 1 177 ? -2.912 10.151 11.046 1.00 96.19 177 LEU A O 1
ATOM 1420 N N . THR A 1 178 ? -0.807 10.242 11.822 1.00 96.31 178 THR A N 1
ATOM 1421 C CA . THR A 1 178 ? -0.158 10.384 10.506 1.00 96.31 178 THR A CA 1
ATOM 1422 C C . THR A 1 178 ? 0.348 9.074 9.896 1.00 96.31 178 THR A C 1
ATOM 1424 O O . THR A 1 178 ? 0.845 9.090 8.772 1.00 96.31 178 THR A O 1
ATOM 1427 N N . ARG A 1 179 ? 0.174 7.916 10.557 1.00 95.00 179 ARG A N 1
ATOM 1428 C CA . ARG A 1 179 ? 0.773 6.627 10.137 1.00 95.00 179 ARG A CA 1
ATOM 1429 C C . ARG A 1 179 ? 0.502 6.241 8.684 1.00 95.00 179 ARG A C 1
ATOM 1431 O O . ARG A 1 179 ? 1.320 5.582 8.058 1.00 95.00 179 ARG A O 1
ATOM 1438 N N . HIS A 1 180 ? -0.636 6.660 8.132 1.00 96.12 180 HIS A N 1
ATOM 1439 C CA . HIS A 1 180 ? -1.036 6.325 6.767 1.00 96.12 180 HIS A CA 1
ATOM 1440 C C . HIS A 1 180 ? -0.246 7.101 5.697 1.00 96.12 180 HIS A C 1
ATOM 1442 O O . HIS A 1 180 ? -0.271 6.700 4.539 1.00 96.12 180 HIS A O 1
ATOM 1448 N N . ILE A 1 181 ? 0.510 8.148 6.060 1.00 96.06 181 ILE A N 1
ATOM 1449 C CA . ILE A 1 181 ? 1.420 8.868 5.146 1.00 96.06 181 ILE A CA 1
ATOM 1450 C C . ILE A 1 181 ? 2.537 7.949 4.619 1.00 96.06 181 ILE A C 1
ATOM 1452 O O . ILE A 1 181 ? 3.081 8.192 3.545 1.00 96.06 181 ILE A O 1
ATOM 1456 N N . VAL A 1 182 ? 2.833 6.837 5.300 1.00 94.69 182 VAL A N 1
ATOM 1457 C CA . VAL A 1 182 ? 3.792 5.843 4.796 1.00 94.69 182 VAL A CA 1
ATOM 1458 C C . VAL A 1 182 ? 3.397 5.287 3.421 1.00 94.69 182 VAL A C 1
ATOM 1460 O O . VAL A 1 182 ? 4.271 4.984 2.616 1.00 94.69 182 VAL A O 1
ATOM 1463 N N . PHE A 1 183 ? 2.098 5.196 3.109 1.00 95.62 183 PHE A N 1
ATOM 1464 C CA . PHE A 1 183 ? 1.624 4.639 1.840 1.00 95.62 183 PHE A CA 1
ATOM 1465 C C . PHE A 1 183 ? 1.981 5.508 0.621 1.00 95.62 183 PHE A C 1
ATOM 1467 O O . PHE A 1 183 ? 2.582 4.959 -0.304 1.00 95.62 183 PHE A O 1
ATOM 1474 N N . PRO A 1 184 ? 1.705 6.833 0.590 1.00 95.88 184 PRO A N 1
ATOM 1475 C CA . PRO A 1 184 ? 2.165 7.675 -0.512 1.00 95.88 184 PRO A CA 1
ATOM 1476 C C . PRO A 1 184 ? 3.690 7.702 -0.630 1.00 95.88 184 PRO A C 1
ATOM 1478 O O . PRO A 1 184 ? 4.201 7.647 -1.744 1.00 95.88 184 PRO A O 1
ATOM 1481 N N . LEU A 1 185 ? 4.423 7.729 0.489 1.00 94.81 185 LEU A N 1
ATOM 1482 C CA . LEU A 1 185 ? 5.891 7.695 0.466 1.00 94.81 185 LEU A CA 1
ATOM 1483 C C . LEU A 1 185 ? 6.426 6.392 -0.143 1.00 94.81 185 LEU A C 1
ATOM 1485 O O . LEU A 1 185 ? 7.350 6.428 -0.952 1.00 94.81 185 LEU A O 1
ATOM 1489 N N . MET A 1 186 ? 5.809 5.255 0.186 1.00 93.94 186 MET A N 1
ATOM 1490 C CA . MET A 1 186 ? 6.153 3.960 -0.397 1.00 93.94 186 MET A CA 1
ATOM 1491 C C . MET A 1 186 ? 5.879 3.926 -1.906 1.00 93.94 186 MET A C 1
ATOM 1493 O O . MET A 1 186 ? 6.703 3.412 -2.653 1.00 93.94 186 MET A O 1
ATOM 1497 N N . LEU A 1 187 ? 4.761 4.493 -2.379 1.00 95.06 187 LEU A N 1
ATOM 1498 C CA . LEU A 1 187 ? 4.475 4.564 -3.819 1.00 95.06 187 LEU A CA 1
ATOM 1499 C C . LEU A 1 187 ? 5.438 5.491 -4.561 1.00 95.06 187 LEU A C 1
ATOM 1501 O O . LEU A 1 187 ? 5.850 5.166 -5.671 1.00 95.06 187 LEU A O 1
ATOM 1505 N N . ILE A 1 188 ? 5.824 6.615 -3.948 1.00 94.75 188 ILE A N 1
ATOM 1506 C CA . ILE A 1 188 ? 6.862 7.493 -4.496 1.00 94.75 188 ILE A CA 1
ATOM 1507 C C . ILE A 1 188 ? 8.168 6.711 -4.618 1.00 94.75 188 ILE A C 1
ATOM 1509 O O . ILE A 1 188 ? 8.723 6.666 -5.708 1.00 94.75 188 ILE A O 1
ATOM 1513 N N . GLN A 1 189 ? 8.613 6.035 -3.553 1.00 92.56 189 GLN A N 1
ATOM 1514 C CA . GLN A 1 189 ? 9.806 5.183 -3.585 1.00 92.56 189 GLN A CA 1
ATOM 1515 C C . GLN A 1 189 ? 9.719 4.107 -4.678 1.00 92.56 189 GLN A C 1
ATOM 1517 O O . GLN A 1 189 ? 10.696 3.851 -5.379 1.00 92.56 189 GLN A O 1
ATOM 1522 N N . PHE A 1 190 ? 8.558 3.468 -4.824 1.00 94.44 190 PHE A N 1
ATOM 1523 C CA . PHE A 1 190 ? 8.346 2.416 -5.812 1.00 94.44 190 PHE A CA 1
ATOM 1524 C C . PHE A 1 190 ? 8.449 2.930 -7.249 1.00 94.44 190 PHE A C 1
ATOM 1526 O O . PHE A 1 190 ? 8.987 2.221 -8.089 1.00 94.44 190 PHE A O 1
ATOM 1533 N N . ILE A 1 191 ? 7.978 4.153 -7.525 1.00 92.75 191 ILE A N 1
ATOM 1534 C CA . ILE A 1 191 ? 8.112 4.808 -8.837 1.00 92.75 191 ILE A CA 1
ATOM 1535 C C . ILE A 1 191 ? 9.538 5.318 -9.059 1.00 92.75 191 ILE A C 1
ATOM 1537 O O . ILE A 1 191 ? 10.082 5.206 -10.150 1.00 92.75 191 ILE A O 1
ATOM 1541 N N . THR A 1 192 ? 10.164 5.919 -8.053 1.00 90.94 192 THR A N 1
ATOM 1542 C CA . THR A 1 192 ? 11.469 6.556 -8.253 1.00 90.94 192 THR A CA 1
ATOM 1543 C C . THR A 1 192 ? 12.585 5.536 -8.423 1.00 90.94 192 THR A C 1
ATOM 1545 O O . THR A 1 192 ? 13.496 5.778 -9.209 1.00 90.94 192 THR A O 1
ATOM 1548 N N . LEU A 1 193 ? 12.523 4.388 -7.742 1.00 91.00 193 LEU A N 1
ATOM 1549 C CA . LEU A 1 193 ? 13.614 3.414 -7.757 1.00 91.00 193 LEU A CA 1
ATOM 1550 C C . LEU A 1 193 ? 13.918 2.861 -9.165 1.00 91.00 193 LEU A C 1
ATOM 1552 O O . LEU A 1 193 ? 15.072 2.970 -9.574 1.00 91.00 193 LEU A O 1
ATOM 1556 N N . PRO A 1 194 ? 12.956 2.337 -9.954 1.00 90.75 194 PRO A N 1
ATOM 1557 C CA . PRO A 1 194 ? 13.248 1.903 -11.319 1.00 90.75 194 PRO A CA 1
ATOM 1558 C C . PRO A 1 194 ? 13.741 3.030 -12.228 1.00 90.75 194 PRO A C 1
ATOM 1560 O O . PRO A 1 194 ? 14.591 2.785 -13.072 1.00 90.75 194 PRO A O 1
ATOM 1563 N N . ILE A 1 195 ? 13.256 4.263 -12.046 1.00 87.44 195 ILE A N 1
ATOM 1564 C CA . ILE A 1 195 ? 13.730 5.417 -12.827 1.00 87.44 195 ILE A CA 1
ATOM 1565 C C . ILE A 1 195 ? 15.210 5.678 -12.538 1.00 87.44 195 ILE A C 1
ATOM 1567 O O . ILE A 1 195 ? 15.999 5.783 -13.467 1.00 87.44 195 ILE A O 1
ATOM 1571 N N . LEU A 1 196 ? 15.605 5.714 -11.262 1.00 88.62 196 LEU A N 1
ATOM 1572 C CA . LEU A 1 196 ? 17.005 5.914 -10.873 1.00 88.62 196 LEU A CA 1
ATOM 1573 C C . LEU A 1 196 ? 17.916 4.799 -11.399 1.00 88.62 196 LEU A C 1
ATOM 1575 O O . LEU A 1 196 ? 19.027 5.078 -11.841 1.00 88.62 196 LEU A O 1
ATOM 1579 N N . LEU A 1 197 ? 17.432 3.554 -11.369 1.00 87.25 197 LEU A N 1
ATOM 1580 C CA . LEU A 1 197 ? 18.147 2.398 -11.910 1.00 87.25 197 LEU A CA 1
ATOM 1581 C C . LEU A 1 197 ? 18.301 2.465 -13.434 1.00 87.25 197 LEU A C 1
ATOM 1583 O O . LEU A 1 197 ? 19.346 2.077 -13.940 1.00 87.25 197 LEU A O 1
ATOM 1587 N N . ALA A 1 198 ? 17.280 2.942 -14.150 1.00 81.12 198 ALA A N 1
ATOM 1588 C CA . ALA A 1 198 ? 17.329 3.129 -15.599 1.00 81.12 198 ALA A CA 1
ATOM 1589 C C . ALA A 1 198 ? 18.207 4.319 -16.011 1.00 81.12 198 ALA A C 1
ATOM 1591 O O . ALA A 1 198 ? 18.797 4.296 -17.081 1.00 81.12 198 ALA A O 1
ATOM 1592 N N . SER A 1 199 ? 18.310 5.350 -15.170 1.00 80.00 199 SER A N 1
ATOM 1593 C CA . SER A 1 199 ? 19.196 6.503 -15.381 1.00 80.00 199 SER A CA 1
ATOM 1594 C C . SER A 1 199 ? 20.645 6.254 -14.943 1.00 80.00 199 SER A C 1
ATOM 1596 O O . SER A 1 199 ? 21.396 7.215 -14.798 1.00 80.00 199 SER A O 1
ATOM 1598 N N . GLU A 1 200 ? 21.015 4.999 -14.664 1.00 82.81 200 GLU A N 1
ATOM 1599 C CA . GLU A 1 200 ? 22.363 4.581 -14.244 1.00 82.81 200 GLU A CA 1
ATOM 1600 C C . GLU A 1 200 ? 22.936 5.386 -13.062 1.00 82.81 200 GLU A C 1
ATOM 1602 O O . GLU A 1 200 ? 24.148 5.534 -12.891 1.00 82.81 200 GLU A O 1
ATOM 1607 N N . VAL A 1 201 ? 22.061 5.902 -12.191 1.00 82.56 201 VAL A N 1
ATOM 1608 C CA . VAL A 1 201 ? 22.489 6.652 -11.008 1.00 82.56 201 VAL A CA 1
ATOM 1609 C C . VAL A 1 201 ? 23.214 5.700 -10.062 1.00 82.56 201 VAL A C 1
ATOM 1611 O O . VAL A 1 201 ? 22.688 4.648 -9.697 1.00 82.56 201 VAL A O 1
ATOM 1614 N N . ASN A 1 202 ? 24.408 6.083 -9.602 1.00 81.81 202 ASN A N 1
ATOM 1615 C CA . ASN A 1 202 ? 25.154 5.270 -8.648 1.00 81.81 202 ASN A CA 1
ATOM 1616 C C . ASN A 1 202 ? 24.453 5.238 -7.276 1.00 81.81 202 ASN A C 1
ATOM 1618 O O . ASN A 1 202 ? 24.618 6.132 -6.445 1.00 81.81 202 ASN A O 1
ATOM 1622 N N . LEU A 1 203 ? 23.686 4.174 -7.030 1.00 80.31 203 LEU A N 1
ATOM 1623 C CA . LEU A 1 203 ? 23.010 3.922 -5.754 1.00 80.31 203 LEU A CA 1
ATOM 1624 C C . LEU A 1 203 ? 23.931 3.283 -4.697 1.00 80.31 203 LEU A C 1
ATOM 1626 O O . LEU A 1 203 ? 23.554 3.191 -3.528 1.00 80.31 203 LEU A O 1
ATOM 1630 N N . TYR A 1 204 ? 25.149 2.877 -5.069 1.00 81.06 204 TYR A N 1
ATOM 1631 C CA . TYR A 1 204 ? 26.157 2.301 -4.174 1.00 81.06 204 TYR A CA 1
ATOM 1632 C C . TYR A 1 204 ? 27.147 3.363 -3.698 1.00 81.06 204 TYR A C 1
ATOM 1634 O O . TYR A 1 204 ? 28.359 3.170 -3.769 1.00 81.06 204 TYR A O 1
ATOM 1642 N N . ILE A 1 205 ? 26.639 4.470 -3.147 1.00 76.69 205 ILE A N 1
ATOM 1643 C CA . ILE A 1 205 ? 27.484 5.463 -2.453 1.00 76.69 205 ILE A CA 1
ATOM 1644 C C . ILE A 1 205 ? 28.361 4.756 -1.401 1.00 76.69 205 ILE A C 1
ATOM 1646 O O . ILE A 1 205 ? 29.520 5.104 -1.198 1.00 76.69 205 ILE A O 1
ATOM 1650 N N . VAL A 1 206 ? 27.806 3.714 -0.769 1.00 79.81 206 VAL A N 1
ATOM 1651 C CA . VAL A 1 206 ? 28.513 2.771 0.098 1.00 79.81 206 VAL A CA 1
ATOM 1652 C C . VAL A 1 206 ? 28.120 1.351 -0.318 1.00 79.81 206 VAL A C 1
ATOM 1654 O O . VAL A 1 206 ? 26.953 0.979 -0.197 1.00 79.81 206 VAL A O 1
ATOM 1657 N N . SER A 1 207 ? 29.075 0.538 -0.785 1.00 80.94 207 SER A N 1
ATOM 1658 C CA . SER A 1 207 ? 28.801 -0.754 -1.445 1.00 80.94 207 SER A CA 1
ATOM 1659 C C . SER A 1 207 ? 27.984 -1.746 -0.606 1.00 80.94 207 SER A C 1
ATOM 1661 O O . SER A 1 207 ? 27.218 -2.529 -1.159 1.00 80.94 207 SER A O 1
ATOM 1663 N N . PHE A 1 208 ? 28.101 -1.710 0.728 1.00 83.31 208 PHE A N 1
ATOM 1664 C CA . PHE A 1 208 ? 27.348 -2.601 1.622 1.00 83.31 208 PHE A CA 1
ATOM 1665 C C . PHE A 1 208 ? 25.978 -2.048 2.048 1.00 83.31 208 PHE A C 1
ATOM 1667 O O . PHE A 1 208 ? 25.183 -2.783 2.638 1.00 83.31 208 PHE A O 1
ATOM 1674 N N . LEU A 1 209 ? 25.685 -0.770 1.783 1.00 83.00 209 LEU A N 1
ATOM 1675 C CA . LEU A 1 209 ? 24.490 -0.105 2.303 1.00 83.00 209 LEU A CA 1
ATOM 1676 C C . LEU A 1 209 ? 23.188 -0.740 1.792 1.00 83.00 209 LEU A C 1
ATOM 1678 O O . LEU A 1 209 ? 22.338 -1.021 2.633 1.00 83.00 209 LEU A O 1
ATOM 1682 N N . PRO A 1 210 ? 23.022 -1.082 0.497 1.00 83.19 210 PRO A N 1
ATOM 1683 C CA . PRO A 1 210 ? 21.800 -1.744 0.032 1.00 83.19 210 PRO A CA 1
ATOM 1684 C C . PRO A 1 210 ? 21.555 -3.103 0.704 1.00 83.19 210 PRO A C 1
ATOM 1686 O O . PRO A 1 210 ? 20.426 -3.417 1.087 1.00 83.19 210 PRO A O 1
ATOM 1689 N N . ALA A 1 211 ? 22.616 -3.888 0.921 1.00 86.00 211 ALA A N 1
ATOM 1690 C CA . ALA A 1 211 ? 22.528 -5.168 1.621 1.00 86.00 211 ALA A CA 1
ATOM 1691 C C . ALA A 1 211 ? 22.146 -4.980 3.098 1.00 86.00 211 ALA A C 1
ATOM 1693 O O . ALA A 1 211 ? 21.266 -5.678 3.604 1.00 86.00 211 ALA A O 1
ATOM 1694 N N . LEU A 1 212 ? 22.752 -4.000 3.777 1.00 87.62 212 LEU A N 1
ATOM 1695 C CA . LEU A 1 212 ? 22.405 -3.645 5.154 1.00 87.62 212 LEU A CA 1
ATOM 1696 C C . LEU A 1 212 ? 20.956 -3.156 5.262 1.00 87.62 212 LEU A C 1
ATOM 1698 O O . LEU A 1 212 ? 20.241 -3.538 6.190 1.00 87.62 212 LEU A O 1
ATOM 1702 N N . THR A 1 213 ? 20.503 -2.341 4.309 1.00 84.31 213 THR A N 1
ATOM 1703 C CA . THR A 1 213 ? 19.120 -1.873 4.227 1.00 84.31 213 THR A CA 1
ATOM 1704 C C . THR A 1 213 ? 18.166 -3.056 4.101 1.00 84.31 213 THR A C 1
ATOM 1706 O O . THR A 1 213 ? 17.227 -3.155 4.888 1.00 84.31 213 THR A O 1
ATOM 1709 N N . LEU A 1 214 ? 18.429 -4.001 3.192 1.00 85.25 214 LEU A N 1
ATOM 1710 C CA . LEU A 1 214 ? 17.605 -5.200 3.030 1.00 85.25 214 LEU A CA 1
ATOM 1711 C C . LEU A 1 214 ? 17.587 -6.065 4.300 1.00 85.25 214 LEU A C 1
ATOM 1713 O O . LEU A 1 214 ? 16.517 -6.478 4.745 1.00 85.25 214 LEU A O 1
ATOM 1717 N N . ALA A 1 215 ? 18.747 -6.288 4.923 1.00 88.81 215 ALA A N 1
ATOM 1718 C CA . ALA A 1 215 ? 18.847 -7.026 6.181 1.00 88.81 215 ALA A CA 1
ATOM 1719 C C . ALA A 1 215 ? 18.040 -6.350 7.301 1.00 88.81 215 ALA A C 1
ATOM 1721 O O . ALA A 1 215 ? 17.301 -7.017 8.025 1.00 88.81 215 ALA A O 1
ATOM 1722 N N . THR A 1 216 ? 18.114 -5.021 7.396 1.00 87.81 216 THR A N 1
ATOM 1723 C CA . THR A 1 216 ? 17.351 -4.230 8.370 1.00 87.81 216 THR A CA 1
ATOM 1724 C C . THR A 1 216 ? 15.849 -4.325 8.105 1.00 87.81 216 THR A C 1
ATOM 1726 O O . THR A 1 216 ? 15.088 -4.558 9.042 1.00 87.81 216 THR A O 1
ATOM 1729 N N . TYR A 1 217 ? 15.406 -4.235 6.845 1.00 86.00 217 TYR A N 1
ATOM 1730 C CA . TYR A 1 217 ? 13.996 -4.419 6.478 1.00 86.00 217 TYR A CA 1
ATOM 1731 C C . TYR A 1 217 ? 13.477 -5.809 6.853 1.00 86.00 217 TYR A C 1
ATOM 1733 O O . TYR A 1 217 ? 12.387 -5.930 7.414 1.00 86.00 217 TYR A O 1
ATOM 1741 N N . LEU A 1 218 ? 14.254 -6.860 6.582 1.00 88.69 218 LEU A N 1
ATOM 1742 C CA . LEU A 1 218 ? 13.880 -8.232 6.923 1.00 88.69 218 LEU A CA 1
ATOM 1743 C C . LEU A 1 218 ? 13.840 -8.455 8.440 1.00 88.69 218 LEU A C 1
ATOM 1745 O O . LEU A 1 218 ? 12.912 -9.093 8.940 1.00 88.69 218 LEU A O 1
ATOM 1749 N N . ALA A 1 219 ? 14.805 -7.899 9.174 1.00 90.31 219 ALA A N 1
ATOM 1750 C CA . ALA A 1 219 ? 14.880 -8.013 10.626 1.00 90.31 219 ALA A CA 1
ATOM 1751 C C . ALA A 1 219 ? 13.757 -7.232 11.327 1.00 90.31 219 ALA A C 1
ATOM 1753 O O . ALA A 1 219 ? 13.055 -7.791 12.167 1.00 90.31 219 ALA A O 1
ATOM 1754 N N . MET A 1 220 ? 13.559 -5.958 10.972 1.00 86.88 220 MET A N 1
ATOM 1755 C CA . MET A 1 220 ? 12.572 -5.080 11.614 1.00 86.88 220 MET A CA 1
ATOM 1756 C C . MET A 1 220 ? 11.139 -5.314 11.130 1.00 86.88 220 MET A C 1
ATOM 1758 O O . MET A 1 220 ? 10.203 -5.025 11.868 1.00 86.88 220 MET A O 1
ATOM 1762 N N . GLY A 1 221 ? 10.953 -5.818 9.910 1.00 86.62 221 GLY A N 1
ATOM 1763 C CA . GLY A 1 221 ? 9.645 -6.190 9.383 1.00 86.62 221 GLY A CA 1
ATOM 1764 C C . GLY A 1 221 ? 9.295 -7.638 9.749 1.00 86.62 221 GLY A C 1
ATOM 1765 O O . GLY A 1 221 ? 8.880 -7.895 10.882 1.00 86.62 221 GLY A O 1
ATOM 1766 N N . PRO A 1 222 ? 9.443 -8.605 8.822 1.00 90.44 222 PRO A N 1
ATOM 1767 C CA . PRO A 1 222 ? 9.070 -10.001 9.056 1.00 90.44 222 PRO A CA 1
ATOM 1768 C C . PRO A 1 222 ? 9.669 -10.618 10.329 1.00 90.44 222 PRO A C 1
ATOM 1770 O O . PRO A 1 222 ? 8.954 -11.294 11.066 1.00 90.44 222 PRO A O 1
ATOM 1773 N N . GLY A 1 223 ? 10.952 -10.371 10.615 1.00 93.25 223 GLY A N 1
ATOM 1774 C CA . GLY A 1 223 ? 11.640 -10.919 11.787 1.00 93.25 223 GLY A CA 1
ATOM 1775 C C . GLY A 1 223 ? 11.005 -10.476 13.106 1.00 93.25 223 GLY A C 1
ATOM 1776 O O . GLY A 1 223 ? 10.646 -11.314 13.936 1.00 93.25 223 GLY A O 1
ATOM 1777 N N . ALA A 1 224 ? 10.791 -9.171 13.279 1.00 92.69 224 ALA A N 1
ATOM 1778 C CA . ALA A 1 224 ? 10.124 -8.625 14.455 1.00 92.69 224 ALA A CA 1
ATOM 1779 C C . ALA A 1 224 ? 8.684 -9.144 14.582 1.00 92.69 224 ALA A C 1
ATOM 1781 O O . ALA A 1 224 ? 8.283 -9.559 15.671 1.00 92.69 224 ALA A O 1
ATOM 1782 N N . TYR A 1 225 ? 7.929 -9.205 13.478 1.00 93.69 225 TYR A N 1
ATOM 1783 C CA . TYR A 1 225 ? 6.574 -9.758 13.498 1.00 93.69 225 TYR A CA 1
ATOM 1784 C C . TYR A 1 225 ? 6.549 -11.221 13.945 1.00 93.69 225 TYR A C 1
ATOM 1786 O O . TYR A 1 225 ? 5.713 -11.576 14.770 1.00 93.69 225 TYR A O 1
ATOM 1794 N N . LEU A 1 226 ? 7.480 -12.064 13.491 1.00 95.44 226 LEU A N 1
ATOM 1795 C CA . LEU A 1 226 ? 7.562 -13.460 13.937 1.00 95.44 226 LEU A CA 1
ATOM 1796 C C . LEU A 1 226 ? 7.811 -13.580 15.446 1.00 95.44 226 LEU A C 1
ATOM 1798 O O . LEU A 1 226 ? 7.184 -14.412 16.106 1.00 95.44 226 LEU A O 1
ATOM 1802 N N . LEU A 1 227 ? 8.674 -12.732 16.014 1.00 94.12 227 LEU A N 1
ATOM 1803 C CA . LEU A 1 227 ? 8.913 -12.698 17.461 1.00 94.12 227 LEU A CA 1
ATOM 1804 C C . LEU A 1 227 ? 7.663 -12.264 18.236 1.00 94.12 227 LEU A C 1
ATOM 1806 O O . LEU A 1 227 ? 7.354 -12.820 19.292 1.00 94.12 227 LEU A O 1
ATOM 1810 N N . VAL A 1 228 ? 6.934 -11.281 17.709 1.00 93.69 228 VAL A N 1
ATOM 1811 C CA . VAL A 1 228 ? 5.681 -10.804 18.299 1.00 93.69 228 VAL A CA 1
ATOM 1812 C C . VAL A 1 228 ? 4.603 -11.894 18.235 1.00 93.69 228 VAL A C 1
ATOM 1814 O O . VAL A 1 228 ? 3.987 -12.184 19.259 1.00 93.69 228 VAL A O 1
ATOM 1817 N N . ILE A 1 229 ? 4.442 -12.572 17.092 1.00 95.56 229 ILE A N 1
ATOM 1818 C CA . ILE A 1 229 ? 3.524 -13.713 16.917 1.00 95.56 229 ILE A CA 1
ATOM 1819 C C . ILE A 1 229 ? 3.859 -14.828 17.910 1.00 95.56 229 ILE A C 1
ATOM 1821 O O . ILE A 1 229 ? 2.968 -15.347 18.584 1.00 95.56 229 ILE A O 1
ATOM 1825 N N . ASN A 1 230 ? 5.143 -15.170 18.052 1.00 94.88 230 ASN A N 1
ATOM 1826 C CA . ASN A 1 230 ? 5.589 -16.170 19.018 1.00 94.88 230 ASN A CA 1
ATOM 1827 C C . ASN A 1 230 ? 5.154 -15.826 20.450 1.00 94.88 230 ASN A C 1
ATOM 1829 O O . ASN A 1 230 ? 4.604 -16.679 21.149 1.00 94.88 230 ASN A O 1
ATOM 1833 N N . LYS A 1 231 ? 5.321 -14.567 20.866 1.00 92.50 231 LYS A N 1
ATOM 1834 C CA . LYS A 1 231 ? 4.912 -14.112 22.202 1.00 92.50 231 LYS A CA 1
ATOM 1835 C C . LYS A 1 231 ? 3.395 -14.043 22.385 1.00 92.50 231 LYS A C 1
ATOM 1837 O O . LYS A 1 231 ? 2.921 -14.346 23.479 1.00 92.50 231 LYS A O 1
ATOM 1842 N N . MET A 1 232 ? 2.650 -13.641 21.355 1.00 91.62 232 MET A N 1
ATOM 1843 C CA . MET A 1 232 ? 1.190 -13.500 21.405 1.00 91.62 232 MET A CA 1
ATOM 1844 C C . MET A 1 232 ? 0.478 -14.852 21.482 1.00 91.62 232 MET A C 1
ATOM 1846 O O . MET A 1 232 ? -0.394 -15.022 22.331 1.00 91.62 232 MET A O 1
ATOM 1850 N N . TYR A 1 233 ? 0.870 -15.816 20.643 1.00 90.75 233 TYR A N 1
ATOM 1851 C CA . TYR A 1 233 ? 0.129 -17.074 20.475 1.00 90.75 233 TYR A CA 1
ATOM 1852 C C . TYR A 1 233 ? 0.800 -18.294 21.110 1.00 90.75 233 TYR A C 1
ATOM 1854 O O . TYR A 1 233 ? 0.210 -19.371 21.086 1.00 90.75 233 TYR A O 1
ATOM 1862 N N . LYS A 1 234 ? 2.001 -18.145 21.692 1.00 87.56 234 LYS A N 1
ATOM 1863 C CA . LYS A 1 234 ? 2.778 -19.164 22.430 1.00 87.56 234 LYS A CA 1
ATOM 1864 C C . LYS A 1 234 ? 2.746 -20.566 21.815 1.00 87.56 234 LYS A C 1
ATOM 1866 O O . LYS A 1 234 ? 3.659 -20.913 21.083 1.00 87.56 234 LYS A O 1
ATOM 1871 N N . ASN A 1 235 ? 1.726 -21.370 22.111 1.00 88.25 235 ASN A N 1
ATOM 1872 C CA . ASN A 1 235 ? 1.599 -22.754 21.653 1.00 88.25 235 ASN A CA 1
ATOM 1873 C C . ASN A 1 235 ? 1.201 -22.869 20.171 1.00 88.25 235 ASN A C 1
ATOM 1875 O O . ASN A 1 235 ? 1.605 -23.827 19.521 1.00 88.25 235 ASN A O 1
ATOM 1879 N N . ASP A 1 236 ? 0.480 -21.886 19.619 1.00 90.56 236 ASP A N 1
ATOM 1880 C CA . ASP A 1 236 ? -0.054 -21.929 18.246 1.00 90.56 236 ASP A CA 1
ATOM 1881 C C . ASP A 1 236 ? 0.578 -20.885 17.304 1.00 90.56 236 ASP A C 1
ATOM 1883 O O . ASP A 1 236 ? 0.058 -20.518 16.247 1.00 90.56 236 ASP A O 1
ATOM 1887 N N . TRP A 1 237 ? 1.753 -20.376 17.675 1.00 93.62 237 TRP A N 1
ATOM 1888 C CA . TRP A 1 237 ? 2.420 -19.318 16.916 1.00 93.62 237 TRP A CA 1
ATOM 1889 C C . TRP A 1 237 ? 2.781 -19.726 15.485 1.00 93.62 237 TRP A C 1
ATOM 1891 O O . TRP A 1 237 ? 2.804 -18.881 14.597 1.00 93.62 237 TRP A O 1
ATOM 1901 N N . LYS A 1 238 ? 3.057 -21.015 15.243 1.00 93.50 238 LYS A N 1
ATOM 1902 C CA . LYS A 1 238 ? 3.422 -21.514 13.911 1.00 93.50 238 LYS A CA 1
ATOM 1903 C C . LYS A 1 238 ? 2.251 -21.449 12.934 1.00 93.50 238 LYS A C 1
ATOM 1905 O O . LYS A 1 238 ? 2.489 -21.214 11.754 1.00 93.50 238 LYS A O 1
ATOM 1910 N N . ALA A 1 239 ? 1.016 -21.660 13.395 1.00 90.38 239 ALA A N 1
ATOM 1911 C CA . ALA A 1 239 ? -0.164 -21.529 12.546 1.00 90.38 239 ALA A CA 1
ATOM 1912 C C . ALA A 1 239 ? -0.359 -20.067 12.128 1.00 90.38 239 ALA A C 1
ATOM 1914 O O . ALA A 1 239 ? -0.431 -19.773 10.938 1.00 90.38 239 ALA A O 1
ATOM 1915 N N . HIS A 1 240 ? -0.288 -19.146 13.090 1.00 92.00 240 HIS A N 1
ATOM 1916 C CA . HIS A 1 240 ? -0.424 -17.707 12.852 1.00 92.00 240 HIS A CA 1
ATOM 1917 C C . HIS A 1 240 ? 0.752 -17.128 12.043 1.00 92.00 240 HIS A C 1
ATOM 1919 O O . HIS A 1 240 ? 0.567 -16.244 11.210 1.00 92.00 240 HIS A O 1
ATOM 1925 N N . ALA A 1 241 ? 1.964 -17.673 12.193 1.00 94.94 241 ALA A N 1
ATOM 1926 C CA . ALA A 1 241 ? 3.123 -17.286 11.386 1.00 94.94 241 ALA A CA 1
ATOM 1927 C C . ALA A 1 241 ? 2.930 -17.574 9.886 1.00 94.94 241 ALA A C 1
ATOM 1929 O O . ALA A 1 241 ? 3.475 -16.846 9.057 1.00 94.94 241 ALA A O 1
ATOM 1930 N N . LYS A 1 242 ? 2.119 -18.578 9.513 1.00 94.25 242 LYS A N 1
ATOM 1931 C CA . LYS A 1 242 ? 1.776 -18.846 8.103 1.00 94.25 242 LYS A CA 1
ATOM 1932 C C . LYS A 1 242 ? 0.913 -17.745 7.483 1.00 94.25 242 LYS A C 1
ATOM 1934 O O . LYS A 1 242 ? 0.921 -17.610 6.265 1.00 94.25 242 LYS A O 1
ATOM 1939 N N . ALA A 1 243 ? 0.215 -16.946 8.293 1.00 94.88 243 ALA A N 1
ATOM 1940 C CA . ALA A 1 243 ? -0.557 -15.800 7.819 1.00 94.88 243 ALA A CA 1
ATOM 1941 C C . ALA A 1 243 ? 0.311 -14.554 7.560 1.00 94.88 243 ALA A C 1
ATOM 1943 O O . ALA A 1 243 ? -0.129 -13.628 6.877 1.00 94.88 243 ALA A O 1
ATOM 1944 N N . LEU A 1 244 ? 1.559 -14.523 8.050 1.00 95.25 244 LEU A N 1
ATOM 1945 C CA . LEU A 1 244 ? 2.445 -13.364 7.904 1.00 95.25 244 LEU A CA 1
ATOM 1946 C C . LEU A 1 244 ? 2.742 -13.006 6.433 1.00 95.25 244 LEU A C 1
ATOM 1948 O O . LEU A 1 244 ? 2.624 -11.829 6.095 1.00 95.25 244 LEU A O 1
ATOM 1952 N N . PRO A 1 245 ? 3.055 -13.950 5.522 1.00 94.88 245 PRO A N 1
ATOM 1953 C CA . PRO A 1 245 ? 3.192 -13.626 4.103 1.00 94.88 245 PRO A CA 1
ATOM 1954 C C . PRO A 1 245 ? 1.931 -12.983 3.513 1.00 94.88 245 PRO A C 1
ATOM 1956 O O . PRO A 1 245 ? 2.036 -12.013 2.762 1.00 94.88 245 PRO A O 1
ATOM 1959 N N . TYR A 1 246 ? 0.739 -13.460 3.894 1.00 95.31 246 TYR A N 1
ATOM 1960 C CA . TYR A 1 246 ? -0.523 -12.867 3.444 1.00 95.31 246 TYR A CA 1
ATOM 1961 C C . TYR A 1 246 ? -0.677 -11.436 3.953 1.00 95.31 246 TYR A C 1
ATOM 1963 O O . TYR A 1 246 ? -1.079 -10.564 3.187 1.00 95.31 246 TYR A O 1
ATOM 1971 N N . LEU A 1 247 ? -0.299 -11.174 5.208 1.00 95.94 247 LEU A N 1
ATOM 1972 C CA . LEU A 1 247 ? -0.290 -9.829 5.779 1.00 95.94 247 LEU A CA 1
ATOM 1973 C C . LEU A 1 247 ? 0.656 -8.884 5.031 1.00 95.94 247 LEU A C 1
ATOM 1975 O O . LEU A 1 247 ? 0.273 -7.745 4.765 1.00 95.94 247 LEU A O 1
ATOM 1979 N N . LEU A 1 248 ? 1.865 -9.329 4.685 1.00 94.38 248 LEU A N 1
ATOM 1980 C CA . LEU A 1 248 ? 2.840 -8.500 3.967 1.00 94.38 248 LEU A CA 1
ATOM 1981 C C . LEU A 1 248 ? 2.320 -8.127 2.574 1.00 94.38 248 LEU A C 1
ATOM 1983 O O . LEU A 1 248 ? 2.263 -6.947 2.232 1.00 94.38 248 LEU A O 1
ATOM 1987 N N . VAL A 1 249 ? 1.865 -9.124 1.808 1.00 95.31 249 VAL A N 1
ATOM 1988 C CA . VAL A 1 249 ? 1.293 -8.929 0.466 1.00 95.31 249 VAL A CA 1
ATOM 1989 C C . VAL A 1 249 ? 0.055 -8.029 0.532 1.00 95.31 249 VAL A C 1
ATOM 1991 O O . VAL A 1 249 ? -0.068 -7.087 -0.253 1.00 95.31 249 VAL A O 1
ATOM 1994 N N . TYR A 1 250 ? -0.836 -8.270 1.499 1.00 95.88 250 TYR A N 1
ATOM 1995 C CA . TYR A 1 250 ? -2.029 -7.455 1.717 1.00 95.88 250 TYR A CA 1
ATOM 1996 C C . TYR A 1 250 ? -1.676 -6.004 2.064 1.00 95.88 250 TYR A C 1
ATOM 1998 O O . TYR A 1 250 ? -2.152 -5.085 1.402 1.00 95.88 250 TYR A O 1
ATOM 2006 N N . SER A 1 251 ? -0.809 -5.777 3.053 1.00 93.75 251 SER A N 1
ATOM 2007 C CA . SER A 1 251 ? -0.454 -4.431 3.526 1.00 93.75 251 SER A CA 1
ATOM 2008 C C . SER A 1 251 ? 0.196 -3.589 2.432 1.00 93.75 251 SER A C 1
ATOM 2010 O O . SER A 1 251 ? -0.141 -2.415 2.273 1.00 93.75 251 SER A O 1
ATOM 2012 N N . ILE A 1 252 ? 1.086 -4.196 1.643 1.00 94.00 252 ILE A N 1
ATOM 2013 C CA . ILE A 1 252 ? 1.768 -3.518 0.542 1.00 94.00 252 ILE A CA 1
ATOM 2014 C C . ILE A 1 252 ? 0.788 -3.201 -0.589 1.00 94.00 252 ILE A C 1
ATOM 2016 O O . ILE A 1 252 ? 0.716 -2.058 -1.045 1.00 94.00 252 ILE A O 1
ATOM 2020 N N . GLY A 1 253 ? -0.021 -4.174 -1.013 1.00 94.88 253 GLY A N 1
ATOM 2021 C CA . GLY A 1 253 ? -0.974 -3.963 -2.101 1.00 94.88 253 GLY A CA 1
ATOM 2022 C C . GLY A 1 253 ? -2.087 -2.961 -1.756 1.00 94.88 253 GLY A C 1
ATOM 2023 O O . GLY A 1 253 ? -2.606 -2.281 -2.639 1.00 94.88 253 GLY A O 1
ATOM 2024 N N . MET A 1 254 ? -2.425 -2.807 -0.471 1.00 95.50 254 MET A N 1
ATOM 2025 C CA . MET A 1 254 ? -3.396 -1.814 0.008 1.00 95.50 254 MET A CA 1
ATOM 2026 C C . MET A 1 254 ? -2.900 -0.360 -0.076 1.00 95.50 254 MET A C 1
ATOM 2028 O O . MET A 1 254 ? -3.693 0.572 0.091 1.00 95.50 254 MET A O 1
ATOM 2032 N N . SER A 1 255 ? -1.617 -0.139 -0.364 1.00 96.12 255 SER A N 1
ATOM 2033 C CA . SER A 1 255 ? -1.016 1.199 -0.390 1.00 96.12 255 SER A CA 1
ATOM 2034 C C . SER A 1 255 ? -1.615 2.139 -1.433 1.00 96.12 255 SER A C 1
ATOM 2036 O O . SER A 1 255 ? -1.733 3.328 -1.152 1.00 96.12 255 SER A O 1
ATOM 2038 N N . VAL A 1 256 ? -2.067 1.649 -2.593 1.00 95.62 256 VAL A N 1
ATOM 2039 C CA . VAL A 1 256 ? -2.748 2.491 -3.596 1.00 95.62 256 VAL A CA 1
ATOM 2040 C C . VAL A 1 256 ? -4.054 3.036 -3.035 1.00 95.62 256 VAL A C 1
ATOM 2042 O O . VAL A 1 256 ? -4.272 4.246 -3.014 1.00 95.62 256 VAL A O 1
ATOM 2045 N N . ASN A 1 257 ? -4.903 2.149 -2.515 1.00 95.00 257 ASN A N 1
ATOM 2046 C CA . ASN A 1 257 ? -6.179 2.522 -1.914 1.00 95.00 257 ASN A CA 1
ATOM 2047 C C . ASN A 1 257 ? -5.991 3.509 -0.752 1.00 95.00 257 ASN A C 1
ATOM 2049 O O . ASN A 1 257 ? -6.696 4.514 -0.668 1.00 95.00 257 ASN A O 1
ATOM 2053 N N . ASN A 1 258 ? -5.017 3.244 0.119 1.00 96.06 258 ASN A N 1
ATOM 2054 C CA . ASN A 1 258 ? -4.766 4.081 1.286 1.00 96.06 258 ASN A CA 1
ATOM 2055 C C . ASN A 1 258 ? -4.092 5.409 0.921 1.00 96.06 258 ASN A C 1
ATOM 2057 O O . ASN A 1 258 ? -4.386 6.418 1.550 1.00 96.06 258 ASN A O 1
ATOM 2061 N N . THR A 1 259 ? -3.264 5.453 -0.124 1.00 96.31 259 THR A N 1
ATOM 2062 C CA . THR A 1 259 ? -2.715 6.708 -0.658 1.00 96.31 259 THR A CA 1
ATOM 2063 C C . THR A 1 259 ? -3.825 7.623 -1.162 1.00 96.31 259 THR A C 1
ATOM 2065 O O . THR A 1 259 ? -3.863 8.797 -0.795 1.00 96.31 259 THR A O 1
ATOM 2068 N N . VAL A 1 260 ? -4.779 7.089 -1.934 1.00 93.56 260 VAL A N 1
ATOM 2069 C CA . VAL A 1 260 ? -5.950 7.866 -2.375 1.00 93.56 260 VAL A CA 1
ATOM 2070 C C . VAL A 1 260 ? -6.740 8.379 -1.166 1.00 93.56 260 VAL A C 1
ATOM 2072 O O . VAL A 1 260 ? -7.156 9.534 -1.158 1.00 93.56 260 VAL A O 1
ATOM 2075 N N . ALA A 1 261 ? -6.889 7.562 -0.118 1.00 93.62 261 ALA A N 1
ATOM 2076 C CA . ALA A 1 261 ? -7.556 7.964 1.120 1.00 93.62 261 ALA A CA 1
ATOM 2077 C C . ALA A 1 261 ? -6.831 9.098 1.863 1.00 93.62 261 ALA A C 1
ATOM 2079 O O . ALA A 1 261 ? -7.487 9.989 2.394 1.00 93.62 261 ALA A O 1
ATOM 2080 N N . VAL A 1 262 ? -5.493 9.084 1.894 1.00 95.38 262 VAL A N 1
ATOM 2081 C CA . VAL A 1 262 ? -4.682 10.146 2.512 1.00 95.38 262 VAL A CA 1
ATOM 2082 C C . VAL A 1 262 ? -4.881 11.466 1.773 1.00 95.38 262 VAL A C 1
ATOM 2084 O O . VAL A 1 262 ? -5.210 12.465 2.408 1.00 95.38 262 VAL A O 1
ATOM 2087 N N . PHE A 1 263 ? -4.757 11.472 0.443 1.00 93.75 263 PHE A N 1
ATOM 2088 C CA . PHE A 1 263 ? -4.981 12.681 -0.355 1.00 93.75 263 PHE A CA 1
ATOM 2089 C C . PHE A 1 263 ? -6.414 13.210 -0.210 1.00 93.75 263 PHE A C 1
ATOM 2091 O O . PHE A 1 263 ? -6.610 14.412 -0.037 1.00 93.75 263 PHE A O 1
ATOM 2098 N N . ASP A 1 264 ? -7.414 12.327 -0.199 1.00 90.75 264 ASP A N 1
ATOM 2099 C CA . ASP A 1 264 ? -8.813 12.708 0.033 1.00 90.75 264 ASP A CA 1
ATOM 2100 C C . ASP A 1 264 ? -9.077 13.149 1.489 1.00 90.75 264 ASP A C 1
ATOM 2102 O O . ASP A 1 264 ? -9.992 13.922 1.750 1.00 90.75 264 ASP A O 1
ATOM 2106 N N . GLY A 1 265 ? -8.272 12.707 2.458 1.00 89.88 265 GLY A N 1
ATOM 2107 C CA . GLY A 1 265 ? -8.323 13.185 3.843 1.00 89.88 265 GLY A CA 1
ATOM 2108 C C . GLY A 1 265 ? -7.758 14.592 4.027 1.00 89.88 265 GLY A C 1
ATOM 2109 O O . GLY A 1 265 ? -8.277 15.338 4.853 1.00 89.88 265 GLY A O 1
ATOM 2110 N N . VAL A 1 266 ? -6.735 14.961 3.248 1.00 89.75 266 VAL A N 1
ATOM 2111 C CA . VAL A 1 266 ? -6.124 16.303 3.278 1.00 89.75 266 VAL A CA 1
ATOM 2112 C C . VAL A 1 266 ? -6.920 17.307 2.439 1.00 89.75 266 VAL A C 1
ATOM 2114 O O . VAL A 1 266 ? -7.164 18.424 2.888 1.00 89.75 266 VAL A O 1
ATOM 2117 N N . PHE A 1 267 ? -7.320 16.926 1.222 1.00 87.81 267 PHE A N 1
ATOM 2118 C CA . PHE A 1 267 ? -7.896 17.846 0.231 1.00 87.81 267 PHE A CA 1
ATOM 2119 C C . PHE A 1 267 ? -9.400 17.648 -0.016 1.00 87.81 267 PHE A C 1
ATOM 2121 O O . PHE A 1 267 ? -10.051 18.510 -0.614 1.00 87.81 267 PHE A O 1
ATOM 2128 N N . GLY A 1 268 ? -9.967 16.513 0.393 1.00 76.06 268 GLY A N 1
ATOM 2129 C CA . GLY A 1 268 ? -11.354 16.156 0.104 1.00 76.06 268 GLY A CA 1
ATOM 2130 C C . GLY A 1 268 ? -12.368 16.911 0.962 1.00 76.06 268 GLY A C 1
ATOM 2131 O O . GLY A 1 268 ? -12.146 17.188 2.137 1.00 76.06 268 GLY A O 1
ATOM 2132 N N . LYS A 1 269 ? -13.531 17.222 0.371 1.00 66.75 269 LYS A N 1
ATOM 2133 C CA . LYS A 1 269 ? -14.598 18.011 1.022 1.00 66.75 269 LYS A CA 1
ATOM 2134 C C . LYS A 1 269 ? -15.771 17.189 1.571 1.00 66.75 269 LYS A C 1
ATOM 2136 O O . LYS A 1 269 ? -16.526 17.703 2.388 1.00 66.75 269 LYS A O 1
ATOM 2141 N N . LYS A 1 270 ? -15.985 15.949 1.105 1.00 69.38 270 LYS A N 1
ATOM 2142 C CA . LYS A 1 270 ? -17.166 15.136 1.469 1.00 69.38 270 LYS A CA 1
ATOM 2143 C C . LYS A 1 270 ? -16.799 13.956 2.368 1.00 69.38 270 LYS A C 1
ATOM 2145 O O . LYS A 1 270 ? -15.936 13.150 2.016 1.00 69.38 270 LYS A O 1
ATOM 2150 N N . ASN A 1 271 ? -17.523 13.816 3.475 1.00 69.94 271 ASN A N 1
ATOM 2151 C CA . ASN A 1 271 ? -17.478 12.661 4.371 1.00 69.94 271 ASN A CA 1
ATOM 2152 C C . ASN A 1 271 ? -18.643 11.723 4.045 1.00 69.94 271 ASN A C 1
ATOM 2154 O O . ASN A 1 271 ? -19.672 11.746 4.712 1.00 69.94 271 ASN A O 1
ATOM 2158 N N . GL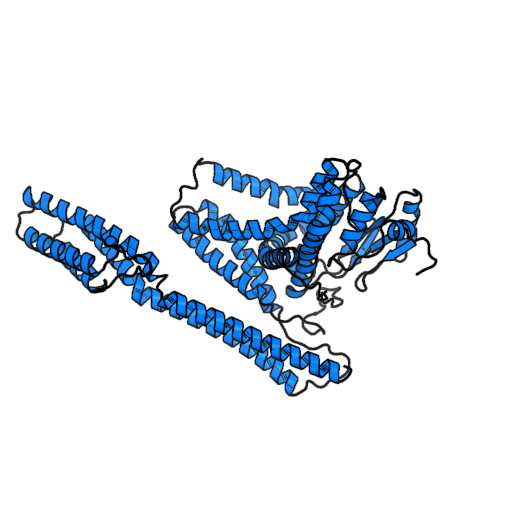U A 1 272 ? -18.513 10.926 2.985 1.00 75.69 272 GLU A N 1
ATOM 2159 C CA . GLU A 1 272 ? -19.503 9.887 2.690 1.00 75.69 272 GLU A CA 1
ATOM 2160 C C . GLU A 1 272 ? -19.065 8.558 3.314 1.00 75.69 272 GLU A C 1
ATOM 2162 O O . GLU A 1 272 ? -18.035 7.983 2.946 1.00 75.69 272 GLU A O 1
ATOM 2167 N N . PHE A 1 273 ? -19.852 8.056 4.267 1.00 76.94 273 PHE A N 1
ATOM 2168 C CA . PHE A 1 273 ? -19.613 6.755 4.881 1.00 76.94 273 PHE A CA 1
ATOM 2169 C C . PHE A 1 273 ? -20.130 5.638 3.967 1.00 76.94 273 PHE A C 1
ATOM 2171 O O . PHE A 1 273 ? -21.277 5.193 4.046 1.00 76.94 273 PHE A O 1
ATOM 2178 N N . LEU A 1 274 ? -19.265 5.156 3.076 1.00 80.81 274 LEU A N 1
ATOM 2179 C CA . LEU A 1 274 ? -19.573 3.990 2.251 1.00 80.81 274 LEU A CA 1
ATOM 2180 C C . LEU A 1 274 ? -19.493 2.722 3.100 1.00 80.81 274 LEU A C 1
ATOM 2182 O O . LEU A 1 274 ? -18.396 2.312 3.471 1.00 80.81 274 LEU A O 1
ATOM 2186 N N . ARG A 1 275 ? -20.634 2.079 3.372 1.00 81.94 275 ARG A N 1
ATOM 2187 C CA . ARG A 1 275 ? -20.714 0.873 4.216 1.00 81.94 275 ARG A CA 1
ATOM 2188 C C . ARG A 1 275 ? -19.849 -0.275 3.678 1.00 81.94 275 ARG A C 1
ATOM 2190 O O . ARG A 1 275 ? -19.731 -0.479 2.461 1.00 81.94 275 ARG A O 1
ATOM 2197 N N . THR A 1 276 ? -19.251 -1.023 4.606 1.00 86.25 276 THR A N 1
ATOM 2198 C CA . THR A 1 276 ? -18.560 -2.288 4.323 1.00 86.25 276 THR A CA 1
ATOM 2199 C C . THR A 1 276 ? -19.585 -3.419 4.372 1.00 86.25 276 THR A C 1
ATOM 2201 O O . THR A 1 276 ? -20.240 -3.555 5.401 1.00 86.25 276 THR A O 1
ATOM 2204 N N . PRO A 1 277 ? -19.746 -4.215 3.304 1.00 84.75 277 PRO A N 1
ATOM 2205 C CA . PRO A 1 277 ? -20.642 -5.362 3.337 1.00 84.75 277 PRO A CA 1
ATOM 2206 C C . PRO A 1 277 ? -20.194 -6.395 4.369 1.00 84.75 277 PRO A C 1
ATOM 2208 O O . PRO A 1 277 ? -19.000 -6.688 4.481 1.00 84.75 277 PRO A O 1
ATOM 2211 N N . LYS A 1 278 ? -21.178 -6.942 5.077 1.00 85.88 278 LYS A N 1
ATOM 2212 C CA . LYS A 1 278 ? -21.068 -8.058 6.015 1.00 85.88 278 LYS A CA 1
ATOM 2213 C C . LYS A 1 278 ? -22.090 -9.093 5.582 1.00 85.88 278 LYS A C 1
ATOM 2215 O O . LYS A 1 278 ? -23.201 -8.730 5.192 1.00 85.88 278 LYS A O 1
ATOM 2220 N N . TYR A 1 279 ? -21.674 -10.347 5.528 1.00 86.12 279 TYR A N 1
ATOM 2221 C CA . TYR A 1 279 ? -22.408 -11.400 4.845 1.00 86.12 279 TYR A CA 1
ATOM 2222 C C . TYR A 1 279 ? -22.867 -12.493 5.813 1.00 86.12 279 TYR A C 1
ATOM 2224 O O . TYR A 1 279 ? -23.588 -13.391 5.383 1.00 86.12 279 TYR A O 1
ATOM 2232 N N . GLY A 1 280 ? -22.483 -12.436 7.089 1.00 85.62 280 GLY A N 1
ATOM 2233 C CA . GLY A 1 280 ? -22.724 -13.501 8.056 1.00 85.62 280 GLY A CA 1
ATOM 2234 C C . GLY A 1 280 ? -21.965 -14.772 7.685 1.00 85.62 280 GLY A C 1
ATOM 2235 O O . GLY A 1 280 ? -22.565 -15.841 7.634 1.00 85.62 280 GLY A O 1
ATOM 2236 N N . ILE A 1 281 ? -20.690 -14.646 7.308 1.00 87.75 281 ILE A N 1
ATOM 2237 C CA . ILE A 1 281 ? -19.800 -15.792 7.081 1.00 87.75 281 ILE A CA 1
ATOM 2238 C C . ILE A 1 281 ? -19.266 -16.268 8.426 1.00 87.75 281 ILE A C 1
ATOM 2240 O O . ILE A 1 281 ? -18.597 -15.504 9.118 1.00 87.75 281 ILE A O 1
ATOM 2244 N N . VAL A 1 282 ? -19.548 -17.522 8.776 1.00 84.88 282 VAL A N 1
ATOM 2245 C CA . VAL A 1 282 ? -19.085 -18.149 10.023 1.00 84.88 282 VAL A CA 1
ATOM 2246 C C . VAL A 1 282 ? -18.223 -19.370 9.717 1.00 84.88 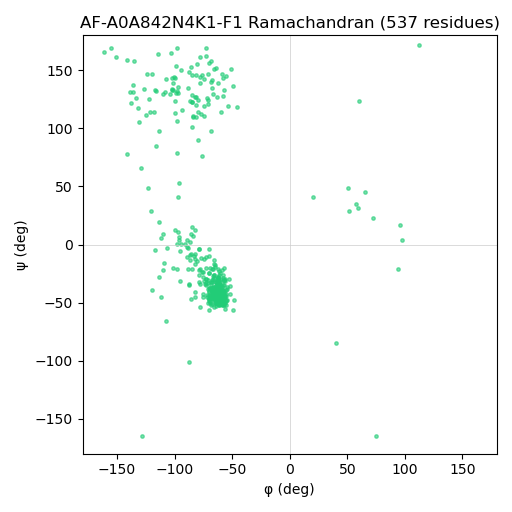282 VAL A C 1
ATOM 2248 O O . VAL A 1 282 ? -17.211 -19.603 10.369 1.00 84.88 282 VAL A O 1
ATOM 2251 N N . THR A 1 283 ? -18.601 -20.138 8.699 1.00 84.00 283 THR A N 1
ATOM 2252 C CA . THR A 1 283 ? -17.927 -21.371 8.288 1.00 84.00 283 THR A CA 1
ATOM 2253 C C . THR A 1 283 ? -17.300 -21.226 6.903 1.00 84.00 283 THR A C 1
ATOM 2255 O O . THR A 1 283 ? -17.631 -20.318 6.140 1.00 84.00 283 THR A O 1
ATOM 2258 N N . ASN A 1 284 ? -16.389 -22.137 6.556 1.00 80.50 284 ASN A N 1
ATOM 2259 C CA . ASN A 1 284 ? -15.742 -22.140 5.239 1.00 80.50 284 ASN A CA 1
ATOM 2260 C C . ASN A 1 284 ? -16.700 -22.510 4.096 1.00 80.50 284 ASN A C 1
ATOM 2262 O O . ASN A 1 284 ? -16.424 -22.165 2.950 1.00 80.50 284 ASN A O 1
ATOM 2266 N N . ASP A 1 285 ? -17.822 -23.161 4.411 1.00 82.25 285 ASP A N 1
ATOM 2267 C CA . ASP A 1 285 ? -18.849 -23.543 3.438 1.00 82.25 285 ASP A CA 1
ATOM 2268 C C . ASP A 1 285 ? -19.819 -22.391 3.124 1.00 82.25 285 ASP A C 1
ATOM 2270 O O . ASP A 1 285 ? -20.579 -22.452 2.154 1.00 82.25 285 ASP A O 1
ATOM 2274 N N . ASP A 1 286 ? -19.796 -21.313 3.918 1.00 84.06 286 ASP A N 1
ATOM 2275 C CA . ASP A 1 286 ? -20.632 -20.146 3.670 1.00 84.06 286 ASP A CA 1
ATOM 2276 C C . ASP A 1 286 ? -20.146 -19.378 2.430 1.00 84.06 286 ASP A C 1
ATOM 2278 O O . ASP A 1 286 ? -19.014 -18.891 2.352 1.00 84.06 286 ASP A O 1
ATOM 2282 N N . GLU A 1 287 ? -21.038 -19.178 1.462 1.00 84.12 287 GLU A N 1
ATOM 2283 C CA . GLU A 1 287 ? -20.740 -18.408 0.255 1.00 84.12 287 GLU A CA 1
ATOM 2284 C C . GLU A 1 287 ? -21.282 -16.978 0.346 1.00 84.12 287 GLU A C 1
ATOM 2286 O O . GLU A 1 287 ? -22.478 -16.728 0.518 1.00 84.12 287 GLU A O 1
ATOM 2291 N N . TRP A 1 288 ? -20.388 -16.001 0.182 1.00 82.81 288 TRP A N 1
ATOM 2292 C CA . TRP A 1 288 ? -20.759 -14.584 0.097 1.00 82.81 288 TRP A CA 1
ATOM 2293 C C . TRP A 1 288 ? -21.067 -14.141 -1.334 1.00 82.81 288 TRP A C 1
ATOM 2295 O O . TRP A 1 288 ? -21.750 -13.139 -1.540 1.00 82.81 288 TRP A O 1
ATOM 2305 N N . ARG A 1 289 ? -20.579 -14.875 -2.343 1.00 75.88 289 ARG A N 1
ATOM 2306 C CA . ARG A 1 289 ? -20.643 -14.454 -3.754 1.00 75.88 289 ARG A CA 1
ATOM 2307 C C . ARG A 1 289 ? -22.067 -14.307 -4.276 1.00 75.88 289 ARG A C 1
ATOM 2309 O O . ARG A 1 289 ? -22.297 -13.511 -5.190 1.00 75.88 289 ARG A O 1
ATOM 2316 N N . ASP A 1 290 ? -22.996 -15.062 -3.702 1.00 69.44 290 ASP A N 1
ATOM 2317 C CA . ASP A 1 290 ? -24.407 -15.052 -4.069 1.00 69.44 290 ASP A CA 1
ATOM 2318 C C . ASP A 1 290 ? -25.275 -14.140 -3.204 1.00 69.44 290 ASP A C 1
ATOM 2320 O O . ASP A 1 290 ? -26.448 -13.949 -3.543 1.00 69.44 290 ASP A O 1
ATOM 2324 N N . LYS A 1 291 ? -24.703 -13.550 -2.148 1.00 72.25 291 LYS A N 1
ATOM 2325 C CA . LYS A 1 291 ? -25.409 -12.685 -1.207 1.00 72.25 291 LYS A CA 1
ATOM 2326 C C . LYS A 1 291 ? -25.578 -11.263 -1.751 1.00 72.25 291 LYS A C 1
ATOM 2328 O O . LYS A 1 291 ? -24.843 -10.774 -2.613 1.00 72.25 291 LYS A O 1
ATOM 2333 N N . ALA A 1 292 ? -26.605 -10.611 -1.218 1.00 58.81 292 ALA A N 1
ATOM 2334 C CA . ALA A 1 292 ? -26.903 -9.199 -1.387 1.00 58.81 292 ALA A CA 1
ATOM 2335 C C . ALA A 1 292 ? -25.688 -8.299 -1.092 1.00 58.81 292 ALA A C 1
ATOM 2337 O O . ALA A 1 292 ? -24.887 -8.635 -0.230 1.00 58.81 292 ALA A O 1
ATOM 2338 N N . TYR A 1 293 ? -25.595 -7.123 -1.728 1.00 67.62 293 TYR A N 1
ATOM 2339 C CA . TYR A 1 293 ? -24.571 -6.091 -1.453 1.00 67.62 293 TYR A CA 1
ATOM 2340 C C . TYR A 1 293 ? -23.130 -6.379 -1.923 1.00 67.62 293 TYR A C 1
ATOM 2342 O O . TYR A 1 293 ? -22.189 -5.729 -1.460 1.00 67.62 293 TYR A O 1
ATOM 2350 N N . ASN A 1 294 ? -22.946 -7.252 -2.917 1.00 69.69 294 ASN A N 1
ATOM 2351 C CA . ASN A 1 294 ? -21.638 -7.458 -3.539 1.00 69.69 294 ASN A CA 1
ATOM 2352 C C . ASN A 1 294 ? -21.133 -6.179 -4.249 1.00 69.69 294 ASN A C 1
ATOM 2354 O O . ASN A 1 294 ? -21.841 -5.557 -5.050 1.00 69.69 294 ASN A O 1
ATOM 2358 N N . LEU A 1 295 ? -19.911 -5.748 -3.924 1.00 74.44 295 LEU A N 1
ATOM 2359 C CA . LEU A 1 295 ? -19.361 -4.497 -4.443 1.00 74.44 295 LEU A CA 1
ATOM 2360 C C . LEU A 1 295 ? -18.861 -4.620 -5.886 1.00 74.44 295 LEU A C 1
ATOM 2362 O O . LEU A 1 295 ? -18.172 -5.584 -6.225 1.00 74.44 295 LEU A O 1
ATOM 2366 N N . PRO A 1 296 ? -19.125 -3.602 -6.728 1.00 70.50 296 PRO A N 1
ATOM 2367 C CA . PRO A 1 296 ? -18.587 -3.563 -8.077 1.00 70.50 296 PRO A CA 1
ATOM 2368 C C . PRO A 1 296 ? -17.084 -3.248 -8.070 1.00 70.50 296 PRO A C 1
ATOM 2370 O O . PRO A 1 296 ? -16.528 -2.789 -7.070 1.00 70.50 296 PRO A O 1
ATOM 2373 N N . PHE A 1 297 ? -16.465 -3.421 -9.234 1.00 70.75 297 PHE A N 1
ATOM 2374 C CA . PHE A 1 297 ? -15.118 -2.980 -9.574 1.00 70.75 297 PHE A CA 1
ATOM 2375 C C . PHE A 1 297 ? -14.906 -1.514 -9.194 1.00 70.75 297 PHE A C 1
ATOM 2377 O O . PHE A 1 297 ? -15.749 -0.653 -9.468 1.00 70.75 297 PHE A O 1
ATOM 2384 N N . SER A 1 298 ? -13.750 -1.237 -8.597 1.00 76.31 298 SER A N 1
ATOM 2385 C CA . SER A 1 298 ? -13.330 0.101 -8.196 1.00 76.31 298 SER A CA 1
ATOM 2386 C C . SER A 1 298 ? -12.345 0.686 -9.203 1.00 76.31 298 SER A C 1
ATOM 2388 O O . SER A 1 298 ? -11.465 -0.015 -9.691 1.00 76.31 298 SER A O 1
ATOM 2390 N N . LYS A 1 299 ? -12.408 2.001 -9.449 1.00 78.38 299 LYS A N 1
ATOM 2391 C CA . LYS A 1 299 ? -11.401 2.709 -10.262 1.00 78.38 299 LYS A CA 1
ATOM 2392 C C . LYS A 1 299 ? -9.981 2.543 -9.703 1.00 78.38 299 LYS A C 1
ATOM 2394 O O . LYS A 1 299 ? -9.029 2.495 -10.472 1.00 78.38 299 LYS A O 1
ATOM 2399 N N . THR A 1 300 ? -9.842 2.399 -8.381 1.00 85.06 300 THR A N 1
ATOM 2400 C CA . THR A 1 300 ? -8.546 2.156 -7.723 1.00 85.06 300 THR A CA 1
ATOM 2401 C C . THR A 1 300 ? -7.889 0.849 -8.171 1.00 85.06 300 THR A C 1
ATOM 2403 O O . THR A 1 300 ? -6.667 0.774 -8.202 1.00 85.06 300 THR A O 1
ATOM 2406 N N . THR A 1 301 ? -8.670 -0.143 -8.613 1.00 86.69 301 THR A N 1
ATOM 2407 C CA . THR A 1 301 ? -8.154 -1.418 -9.134 1.00 86.69 301 THR A CA 1
ATOM 2408 C C . THR A 1 301 ? -7.348 -1.257 -10.420 1.00 86.69 301 THR A C 1
ATOM 2410 O O . THR A 1 301 ? -6.383 -1.991 -10.621 1.00 86.69 301 THR A O 1
ATOM 2413 N N . LEU A 1 302 ? -7.687 -0.277 -11.267 1.00 83.50 302 LEU A N 1
ATOM 2414 C CA . LEU A 1 302 ? -6.863 0.042 -12.437 1.00 83.50 302 LEU A CA 1
ATOM 2415 C C . LEU A 1 302 ? -5.507 0.606 -12.032 1.00 83.50 302 LEU A C 1
ATOM 2417 O O . LEU A 1 302 ? -4.492 0.246 -12.615 1.00 83.50 302 LEU A O 1
ATOM 2421 N N . LEU A 1 303 ? -5.496 1.486 -11.030 1.00 88.75 303 LEU A N 1
ATOM 2422 C CA . LEU A 1 303 ? -4.263 2.094 -10.552 1.00 88.75 303 LEU A CA 1
ATOM 2423 C C . LEU A 1 303 ? -3.356 1.036 -9.908 1.00 88.75 303 LEU A C 1
ATOM 2425 O O . LEU A 1 303 ? -2.162 1.006 -10.167 1.00 88.75 303 LEU A O 1
ATOM 2429 N N . GLU A 1 304 ? -3.927 0.100 -9.151 1.00 93.00 304 GLU A N 1
ATOM 2430 C CA . GLU A 1 304 ? -3.196 -1.065 -8.633 1.00 93.00 304 GLU A CA 1
ATOM 2431 C C . GLU A 1 304 ? -2.643 -1.951 -9.753 1.00 93.00 304 GLU A C 1
ATOM 2433 O O . GLU A 1 304 ? -1.508 -2.403 -9.667 1.00 93.00 304 GLU A O 1
ATOM 2438 N N . MET A 1 305 ? -3.412 -2.174 -10.823 1.00 90.06 305 MET A N 1
ATOM 2439 C CA . MET A 1 305 ? -2.937 -2.928 -11.986 1.00 90.06 305 MET A CA 1
ATOM 2440 C C . MET A 1 305 ? -1.772 -2.217 -12.680 1.00 90.06 305 MET A C 1
ATOM 2442 O O . MET A 1 305 ? -0.790 -2.864 -13.032 1.00 90.06 305 MET A O 1
ATOM 2446 N N . PHE A 1 306 ? -1.849 -0.891 -12.824 1.00 89.31 306 PHE A N 1
ATOM 2447 C CA . PHE A 1 306 ? -0.747 -0.079 -13.332 1.00 89.31 306 PHE A CA 1
ATOM 2448 C C . PHE A 1 306 ? 0.518 -0.275 -12.488 1.00 89.31 306 PHE A C 1
ATOM 2450 O O . PHE A 1 306 ? 1.563 -0.606 -13.038 1.00 89.31 306 PHE A O 1
ATOM 2457 N N . PHE A 1 307 ? 0.420 -0.157 -11.160 1.00 94.31 307 PHE A N 1
ATOM 2458 C CA . PHE A 1 307 ? 1.563 -0.376 -10.270 1.00 94.31 307 PHE A CA 1
ATOM 2459 C C . PHE A 1 307 ? 2.096 -1.817 -10.325 1.00 94.31 307 PHE A C 1
ATOM 2461 O O . PHE A 1 307 ? 3.304 -2.022 -10.245 1.00 94.31 307 PHE A O 1
ATOM 2468 N N . ALA A 1 308 ? 1.235 -2.818 -10.523 1.00 93.69 308 ALA A N 1
ATOM 2469 C CA . ALA A 1 308 ? 1.669 -4.202 -10.713 1.00 93.69 308 ALA A CA 1
ATOM 2470 C C . ALA A 1 308 ? 2.517 -4.367 -11.988 1.00 93.69 308 ALA A C 1
ATOM 2472 O O . ALA A 1 308 ? 3.610 -4.928 -11.931 1.00 93.69 308 ALA A O 1
ATOM 2473 N N . VAL A 1 309 ? 2.043 -3.837 -13.122 1.00 90.00 309 VAL A N 1
ATOM 2474 C CA . VAL A 1 309 ? 2.765 -3.881 -14.407 1.00 90.00 309 VAL A CA 1
ATOM 2475 C C . VAL A 1 309 ? 4.054 -3.061 -14.342 1.00 90.00 309 VAL A C 1
ATOM 2477 O O . VAL A 1 309 ? 5.105 -3.527 -14.776 1.00 90.00 309 VAL A O 1
ATOM 2480 N N . TYR A 1 310 ? 3.998 -1.876 -13.737 1.00 91.94 310 TYR A N 1
ATOM 2481 C CA . TYR A 1 310 ? 5.168 -1.034 -13.508 1.00 91.94 310 TYR A CA 1
ATOM 2482 C C . TYR A 1 310 ? 6.229 -1.747 -12.656 1.00 91.94 310 TYR A C 1
ATOM 2484 O O . TYR A 1 310 ? 7.416 -1.673 -12.954 1.00 91.94 310 TYR A O 1
ATOM 2492 N N . GLY A 1 311 ? 5.810 -2.508 -11.642 1.00 94.88 311 GLY A N 1
ATOM 2493 C CA . GLY A 1 311 ? 6.709 -3.339 -10.845 1.00 94.88 311 GLY A CA 1
ATOM 2494 C C . GLY A 1 311 ? 7.433 -4.406 -11.658 1.00 94.88 311 GLY A C 1
ATOM 2495 O O . GLY A 1 311 ? 8.628 -4.604 -11.468 1.00 94.88 311 GLY A O 1
ATOM 2496 N N . ILE A 1 312 ? 6.738 -5.059 -12.595 1.00 93.06 312 ILE A N 1
ATOM 2497 C CA . ILE A 1 312 ? 7.353 -6.034 -13.510 1.00 93.06 312 ILE A CA 1
ATOM 2498 C C . ILE A 1 312 ? 8.426 -5.352 -14.365 1.00 93.06 312 ILE A C 1
ATOM 2500 O O . ILE A 1 312 ? 9.542 -5.859 -14.461 1.00 93.06 312 ILE A O 1
ATOM 2504 N N . LEU A 1 313 ? 8.122 -4.178 -14.925 1.00 91.00 313 LEU A N 1
ATOM 2505 C CA . LEU A 1 313 ? 9.107 -3.377 -15.652 1.00 91.00 313 LEU A CA 1
ATOM 2506 C C . LEU A 1 313 ? 10.303 -3.017 -14.758 1.00 91.00 313 LEU A C 1
ATOM 2508 O O . LEU A 1 313 ? 11.446 -3.173 -15.173 1.00 91.00 313 LEU A O 1
ATOM 2512 N N . GLY A 1 314 ? 10.055 -2.601 -13.515 1.00 92.88 314 GLY A N 1
ATOM 2513 C CA . GLY A 1 314 ? 11.109 -2.276 -12.558 1.00 92.88 314 GLY A CA 1
ATOM 2514 C C . GLY A 1 314 ? 12.022 -3.453 -12.214 1.00 92.88 314 GLY A C 1
ATOM 2515 O O . GLY A 1 314 ? 13.217 -3.251 -12.021 1.00 92.88 314 GLY A O 1
ATOM 2516 N N . ILE A 1 315 ? 11.495 -4.683 -12.192 1.00 94.44 315 ILE A N 1
ATOM 2517 C CA . ILE A 1 315 ? 12.305 -5.900 -12.034 1.00 94.44 315 ILE A CA 1
ATOM 2518 C C . ILE A 1 315 ? 13.238 -6.075 -13.232 1.00 94.44 315 ILE A C 1
ATOM 2520 O O . ILE A 1 315 ? 14.429 -6.308 -13.036 1.00 94.44 315 ILE A O 1
ATOM 2524 N N . PHE A 1 316 ? 12.721 -5.943 -14.457 1.00 91.56 316 PHE A N 1
ATOM 2525 C CA . PHE A 1 316 ? 13.551 -6.035 -15.658 1.00 91.56 316 PHE A CA 1
ATOM 2526 C C . PHE A 1 316 ? 14.626 -4.952 -15.674 1.00 91.56 316 PHE A C 1
ATOM 2528 O O . PHE A 1 316 ? 15.791 -5.279 -15.873 1.00 91.56 316 PHE A O 1
ATOM 2535 N N . ILE A 1 317 ? 14.264 -3.700 -15.379 1.00 88.44 317 ILE A N 1
ATOM 2536 C CA . ILE A 1 317 ? 15.224 -2.595 -15.278 1.00 88.44 317 ILE A CA 1
ATOM 2537 C C . ILE A 1 317 ? 16.317 -2.933 -14.264 1.00 88.44 317 ILE A C 1
ATOM 2539 O O . ILE A 1 317 ? 17.488 -2.825 -14.594 1.00 88.44 317 ILE A O 1
ATOM 2543 N N . ALA A 1 318 ? 15.963 -3.400 -13.065 1.00 90.94 318 ALA A N 1
ATOM 2544 C CA . ALA A 1 318 ? 16.948 -3.747 -12.044 1.00 90.94 318 ALA A CA 1
ATOM 2545 C C . ALA A 1 318 ? 17.897 -4.878 -12.480 1.00 90.94 318 ALA A C 1
ATOM 2547 O O . ALA A 1 318 ? 19.072 -4.862 -12.123 1.00 90.94 318 ALA A O 1
ATOM 2548 N N . ILE A 1 319 ? 17.414 -5.861 -13.245 1.00 90.69 319 ILE A N 1
ATOM 2549 C CA . ILE A 1 319 ? 18.254 -6.944 -13.775 1.00 90.69 319 ILE A CA 1
ATOM 2550 C C . ILE A 1 319 ? 19.184 -6.413 -14.870 1.00 90.69 319 ILE A C 1
ATOM 2552 O O . ILE A 1 319 ? 20.389 -6.647 -14.812 1.00 90.69 319 ILE A O 1
ATOM 2556 N N . PHE A 1 320 ? 18.637 -5.689 -15.849 1.00 86.50 320 PHE A N 1
ATOM 2557 C CA . PHE A 1 320 ? 19.388 -5.230 -17.016 1.00 86.50 320 PHE A CA 1
ATOM 2558 C C . PHE A 1 320 ? 20.326 -4.058 -16.716 1.00 86.50 320 PHE A C 1
ATOM 2560 O O . PHE A 1 320 ? 21.349 -3.940 -17.378 1.00 86.50 320 PHE A O 1
ATOM 2567 N N . SER A 1 321 ? 20.063 -3.266 -15.674 1.00 83.75 321 SER A N 1
ATOM 2568 C CA . SER A 1 321 ? 20.994 -2.243 -15.182 1.00 83.75 321 SER A CA 1
ATOM 2569 C C . SER A 1 321 ? 22.048 -2.789 -14.211 1.00 83.75 321 SER A C 1
ATOM 2571 O O . SER A 1 321 ? 22.683 -2.020 -13.494 1.00 83.75 321 SER A O 1
ATOM 2573 N N . ASN A 1 322 ? 22.234 -4.115 -14.140 1.00 86.88 322 ASN A N 1
ATOM 2574 C CA . ASN A 1 322 ? 23.200 -4.787 -13.261 1.00 86.88 322 ASN A CA 1
ATOM 2575 C C . ASN A 1 322 ? 23.003 -4.475 -11.758 1.00 86.88 322 ASN A C 1
ATOM 2577 O O . ASN A 1 322 ? 23.946 -4.389 -10.973 1.00 86.88 322 ASN A O 1
ATOM 2581 N N . ASN A 1 323 ? 21.744 -4.316 -11.344 1.00 88.44 323 ASN A N 1
ATOM 2582 C CA . ASN A 1 323 ? 21.318 -3.966 -9.989 1.00 88.44 323 ASN A CA 1
ATOM 2583 C C . ASN A 1 323 ? 20.341 -4.997 -9.371 1.00 88.44 323 ASN A C 1
ATOM 2585 O O . ASN A 1 323 ? 19.309 -4.625 -8.793 1.00 88.44 323 ASN A O 1
ATOM 2589 N N . PRO A 1 324 ? 20.638 -6.313 -9.417 1.00 90.88 324 PRO A N 1
ATOM 2590 C CA . PRO A 1 324 ? 19.678 -7.351 -9.032 1.00 90.88 324 PRO A CA 1
ATOM 2591 C C . PRO A 1 324 ? 19.303 -7.334 -7.541 1.00 90.88 324 PRO A C 1
ATOM 2593 O O . PRO A 1 324 ? 18.275 -7.890 -7.158 1.00 90.88 324 PRO A O 1
ATOM 2596 N N . ILE A 1 325 ? 20.086 -6.668 -6.684 1.00 90.12 325 ILE A N 1
ATOM 2597 C CA . ILE A 1 325 ? 19.823 -6.575 -5.239 1.00 90.12 325 ILE A CA 1
ATOM 2598 C C . ILE A 1 325 ? 18.483 -5.900 -4.903 1.00 90.12 325 ILE A C 1
ATOM 2600 O O . ILE A 1 325 ? 17.911 -6.165 -3.846 1.00 90.12 325 ILE A O 1
ATOM 2604 N N . PHE A 1 326 ? 17.954 -5.061 -5.800 1.00 90.50 326 PHE A N 1
ATOM 2605 C CA . PHE A 1 326 ? 16.672 -4.376 -5.610 1.00 90.50 326 PHE A CA 1
ATOM 2606 C C . PHE A 1 326 ? 15.462 -5.198 -6.076 1.00 90.50 326 PHE A C 1
ATOM 2608 O O . PHE A 1 326 ? 14.330 -4.889 -5.691 1.00 90.50 326 PHE A O 1
ATOM 2615 N N . VAL A 1 327 ? 15.681 -6.278 -6.837 1.00 92.75 327 VAL A N 1
ATOM 2616 C CA . VAL A 1 327 ? 14.613 -7.149 -7.358 1.00 92.75 327 VAL A CA 1
ATOM 2617 C C . VAL A 1 327 ? 13.700 -7.688 -6.251 1.00 92.75 327 VAL A C 1
ATOM 2619 O O . VAL A 1 327 ? 12.487 -7.615 -6.434 1.00 92.75 327 VAL A O 1
ATOM 2622 N N . PRO A 1 328 ? 14.188 -8.165 -5.086 1.00 90.75 328 PRO A N 1
ATOM 2623 C CA . PRO A 1 328 ? 13.302 -8.659 -4.030 1.00 90.75 328 PRO A CA 1
ATOM 2624 C C . PRO A 1 328 ? 12.343 -7.593 -3.484 1.00 90.75 328 PRO A C 1
ATOM 2626 O O . PRO A 1 328 ? 11.181 -7.893 -3.210 1.00 90.75 328 PRO A O 1
ATOM 2629 N N . ILE A 1 329 ? 12.805 -6.343 -3.352 1.00 89.00 329 ILE A N 1
ATOM 2630 C CA . ILE A 1 329 ? 11.991 -5.235 -2.831 1.00 89.00 329 ILE A CA 1
ATOM 2631 C C . ILE A 1 329 ? 10.913 -4.854 -3.849 1.00 89.00 329 ILE A C 1
ATOM 2633 O O . ILE A 1 329 ? 9.738 -4.769 -3.490 1.00 89.00 329 ILE A O 1
ATOM 2637 N N . ILE A 1 330 ? 11.295 -4.671 -5.117 1.00 93.31 330 ILE A N 1
ATOM 2638 C CA . ILE A 1 330 ? 10.358 -4.334 -6.200 1.00 93.31 330 ILE A CA 1
ATOM 2639 C C . ILE A 1 330 ? 9.374 -5.490 -6.420 1.00 93.31 330 ILE A C 1
ATOM 2641 O O . ILE A 1 330 ? 8.167 -5.274 -6.520 1.00 93.31 330 ILE A O 1
ATOM 2645 N N . GLY A 1 331 ? 9.874 -6.726 -6.426 1.00 94.00 331 GLY A N 1
ATOM 2646 C CA . GLY A 1 331 ? 9.094 -7.940 -6.637 1.00 94.00 331 GLY A CA 1
ATOM 2647 C C . GLY A 1 331 ? 8.028 -8.159 -5.574 1.00 94.00 331 GLY A C 1
ATOM 2648 O O . GLY A 1 331 ? 6.875 -8.415 -5.916 1.00 94.00 331 GLY A O 1
ATOM 2649 N N . LEU A 1 332 ? 8.361 -7.986 -4.292 1.00 92.62 332 LEU A N 1
ATOM 2650 C CA . LEU A 1 332 ? 7.375 -8.104 -3.217 1.00 92.62 332 LEU A CA 1
ATOM 2651 C C . LEU A 1 332 ? 6.238 -7.080 -3.375 1.00 92.62 332 LEU A C 1
ATOM 2653 O O . LEU A 1 332 ? 5.069 -7.413 -3.164 1.00 92.62 332 LEU A O 1
ATOM 2657 N N . GLN A 1 333 ? 6.566 -5.853 -3.791 1.00 94.75 333 GLN A N 1
ATOM 2658 C CA . GLN A 1 333 ? 5.571 -4.812 -4.042 1.00 94.75 333 GLN A CA 1
ATOM 2659 C C . GLN A 1 333 ? 4.711 -5.106 -5.272 1.00 94.75 333 GLN A C 1
ATOM 2661 O O . GLN A 1 333 ? 3.484 -5.038 -5.183 1.00 94.75 333 GLN A O 1
ATOM 2666 N N . ALA A 1 334 ? 5.326 -5.544 -6.373 1.00 95.81 334 ALA A N 1
ATOM 2667 C CA . ALA A 1 334 ? 4.623 -5.974 -7.578 1.00 95.81 334 ALA A CA 1
ATOM 2668 C C . ALA A 1 334 ? 3.627 -7.111 -7.287 1.00 95.81 334 ALA A C 1
ATOM 2670 O O . ALA A 1 334 ? 2.471 -7.042 -7.708 1.00 95.81 334 ALA A O 1
ATOM 2671 N N . VAL A 1 335 ? 4.035 -8.116 -6.499 1.00 96.38 335 VAL A N 1
ATOM 2672 C CA . VAL A 1 335 ? 3.163 -9.218 -6.057 1.00 96.38 335 VAL A CA 1
ATOM 2673 C C . VAL A 1 335 ? 1.996 -8.699 -5.216 1.00 96.38 335 VAL A C 1
ATOM 2675 O O . VAL A 1 335 ? 0.859 -9.114 -5.437 1.00 96.38 335 VAL A O 1
ATOM 2678 N N . GLY A 1 336 ? 2.243 -7.762 -4.293 1.00 96.25 336 GLY A N 1
ATOM 2679 C CA . GLY A 1 336 ? 1.199 -7.088 -3.514 1.00 96.25 336 GLY A CA 1
ATOM 2680 C C . GLY A 1 336 ? 0.146 -6.415 -4.396 1.00 96.25 336 GLY A C 1
ATOM 2681 O O . GLY A 1 336 ? -1.052 -6.674 -4.253 1.00 96.25 336 GLY A O 1
ATOM 2682 N N . PHE A 1 337 ? 0.585 -5.587 -5.345 1.00 96.81 337 PHE A N 1
ATOM 2683 C CA . PHE A 1 337 ? -0.307 -4.892 -6.275 1.00 96.81 337 PHE A CA 1
ATOM 2684 C C . 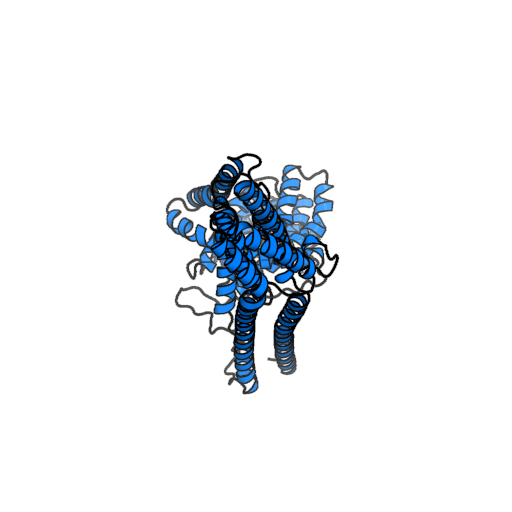PHE A 1 337 ? -1.083 -5.852 -7.171 1.00 96.81 337 PHE A C 1
ATOM 2686 O O . PHE A 1 337 ? -2.299 -5.704 -7.326 1.00 96.81 337 PHE A O 1
ATOM 2693 N N . PHE A 1 338 ? -0.410 -6.872 -7.703 1.00 94.81 338 PHE A N 1
ATOM 2694 C CA . PHE A 1 338 ? -1.048 -7.889 -8.526 1.00 94.81 338 PHE A CA 1
ATOM 2695 C C . PHE A 1 338 ? -2.110 -8.657 -7.735 1.00 94.81 338 PHE A C 1
ATOM 2697 O O . PHE A 1 338 ? -3.240 -8.789 -8.198 1.00 94.81 338 PHE A O 1
ATOM 2704 N N . TYR A 1 339 ? -1.789 -9.104 -6.518 1.00 95.12 339 TYR A N 1
ATOM 2705 C CA . TYR A 1 339 ? -2.707 -9.854 -5.662 1.00 95.12 339 TYR A CA 1
ATOM 2706 C C . TYR A 1 339 ? -3.974 -9.059 -5.331 1.00 95.12 339 TYR A C 1
ATOM 2708 O O . TYR A 1 339 ? -5.087 -9.564 -5.489 1.00 95.12 339 TYR A O 1
ATOM 2716 N N . ILE A 1 340 ? -3.829 -7.799 -4.912 1.00 94.12 340 ILE A N 1
ATOM 2717 C CA . ILE A 1 340 ? -4.975 -6.943 -4.592 1.00 94.12 340 ILE A CA 1
ATOM 2718 C C . ILE A 1 340 ? -5.801 -6.630 -5.844 1.00 94.12 340 ILE A C 1
ATOM 2720 O O . ILE A 1 340 ? -7.036 -6.670 -5.776 1.00 94.12 340 ILE A O 1
ATOM 2724 N N . SER A 1 341 ? -5.157 -6.364 -6.984 1.00 91.31 341 SER A N 1
ATOM 2725 C CA . SER A 1 341 ? -5.852 -6.115 -8.250 1.00 91.31 341 SER A CA 1
ATOM 2726 C C . SER A 1 341 ? -6.630 -7.355 -8.712 1.00 91.31 341 SER A C 1
ATOM 2728 O O . SER A 1 341 ? -7.835 -7.278 -8.970 1.00 91.31 341 SER A O 1
ATOM 2730 N N . TRP A 1 342 ? -5.986 -8.526 -8.682 1.00 90.88 342 TRP A N 1
ATOM 2731 C CA . TRP A 1 342 ? -6.584 -9.823 -8.997 1.00 90.88 342 TRP A CA 1
ATOM 2732 C C . TRP A 1 342 ? -7.771 -10.155 -8.094 1.00 90.88 342 TRP A C 1
ATOM 2734 O O . TRP A 1 342 ? -8.844 -10.517 -8.583 1.00 90.88 342 TRP A O 1
ATOM 2744 N N . LEU A 1 343 ? -7.627 -10.005 -6.774 1.00 91.44 343 LEU A N 1
ATOM 2745 C CA . LEU A 1 343 ? -8.731 -10.247 -5.848 1.00 91.44 343 LEU A CA 1
ATOM 2746 C C . LEU A 1 343 ? -9.862 -9.245 -6.044 1.00 91.44 343 LEU A C 1
ATOM 2748 O O . LEU A 1 343 ? -11.024 -9.625 -5.997 1.00 91.44 343 LEU A O 1
ATOM 2752 N N . SER A 1 344 ? -9.562 -7.975 -6.303 1.00 89.44 344 SER A N 1
ATOM 2753 C CA . SER A 1 344 ? -10.604 -6.978 -6.576 1.00 89.44 344 SER A CA 1
ATOM 2754 C C . SER A 1 344 ? -11.400 -7.325 -7.823 1.00 89.44 344 SER A C 1
ATOM 2756 O O . SER A 1 344 ? -12.621 -7.171 -7.833 1.00 89.44 344 SER A O 1
ATOM 2758 N N . PHE A 1 345 ? -10.723 -7.833 -8.850 1.00 83.00 345 PHE A N 1
ATOM 2759 C CA . PHE A 1 345 ? -11.355 -8.285 -10.076 1.00 83.00 345 PHE A CA 1
ATOM 2760 C C . PHE A 1 345 ? -12.172 -9.565 -9.866 1.00 83.00 345 PHE A C 1
ATOM 2762 O O . PHE A 1 345 ? -13.378 -9.568 -10.105 1.00 83.00 345 PHE A O 1
ATOM 2769 N N . SER A 1 346 ? -11.554 -10.631 -9.355 1.00 84.19 346 SER A N 1
ATOM 2770 C CA . SER A 1 346 ? -12.207 -11.934 -9.149 1.00 84.19 346 SER A CA 1
ATOM 2771 C C . SER A 1 346 ? -13.372 -11.875 -8.156 1.00 84.19 346 SER A C 1
ATOM 2773 O O . SER A 1 346 ? -14.339 -12.630 -8.277 1.00 84.19 346 SER A O 1
ATOM 2775 N N . HIS A 1 347 ? -13.322 -10.943 -7.202 1.00 85.62 347 HIS A N 1
ATOM 2776 C CA . HIS A 1 347 ? -14.395 -10.689 -6.247 1.00 85.62 347 HIS A CA 1
ATOM 2777 C C . HIS A 1 347 ? -15.469 -9.726 -6.757 1.00 85.62 347 HIS A C 1
ATOM 2779 O O . HIS A 1 347 ? -16.485 -9.548 -6.084 1.00 85.62 347 HIS A O 1
ATOM 2785 N N . THR A 1 348 ? -15.277 -9.092 -7.914 1.00 76.25 348 THR A N 1
ATOM 2786 C CA . THR A 1 348 ? -16.295 -8.222 -8.493 1.00 76.25 348 THR A CA 1
ATOM 2787 C C . THR A 1 348 ? -17.391 -9.069 -9.129 1.00 76.25 348 THR A C 1
ATOM 2789 O O . THR A 1 348 ? -17.202 -9.684 -10.179 1.00 76.25 348 THR A O 1
ATOM 2792 N N . ARG A 1 349 ? -18.591 -9.032 -8.548 1.00 66.50 349 ARG A N 1
ATOM 2793 C CA . ARG A 1 349 ? -19.825 -9.437 -9.228 1.00 66.50 349 ARG A CA 1
ATOM 2794 C C . ARG A 1 349 ? -20.925 -8.456 -8.863 1.00 66.50 349 ARG A C 1
ATOM 27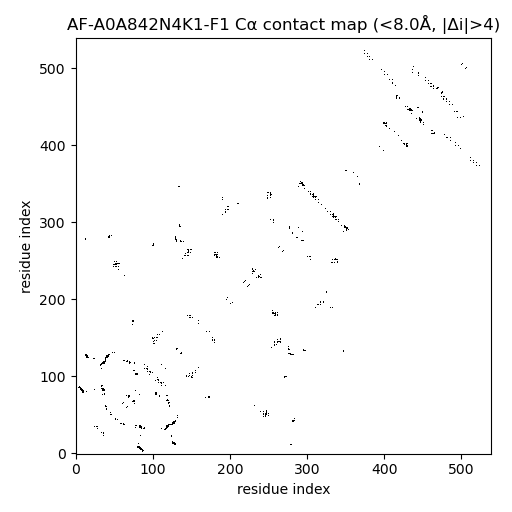96 O O . ARG A 1 349 ? -21.139 -8.166 -7.694 1.00 66.50 349 ARG A O 1
ATOM 2803 N N . TYR A 1 350 ? -21.641 -7.951 -9.861 1.00 54.94 350 TYR A N 1
ATOM 2804 C CA . TYR A 1 350 ? -22.838 -7.165 -9.598 1.00 54.94 350 TYR A CA 1
ATOM 2805 C C . TYR A 1 350 ? -24.023 -8.118 -9.396 1.00 54.94 350 TYR A C 1
ATOM 2807 O O . TYR A 1 350 ? -24.460 -8.778 -10.341 1.00 54.94 350 TYR A O 1
ATOM 2815 N N . LYS A 1 351 ? -24.519 -8.212 -8.157 1.00 54.38 351 LYS A N 1
ATOM 2816 C CA . LYS A 1 351 ? -25.761 -8.918 -7.810 1.00 54.38 351 LYS A CA 1
ATOM 2817 C C . LYS A 1 351 ? -26.532 -8.062 -6.795 1.00 54.38 351 LYS A C 1
ATOM 2819 O O . LYS A 1 351 ? -25.981 -7.685 -5.761 1.00 54.38 351 LYS A O 1
ATOM 2824 N N . ARG A 1 352 ? -27.770 -7.686 -7.134 1.00 49.28 352 ARG A N 1
ATOM 2825 C CA . ARG A 1 352 ? -28.655 -6.861 -6.290 1.00 49.28 352 ARG A CA 1
ATOM 2826 C C . ARG A 1 352 ? -29.001 -7.604 -4.988 1.00 49.28 352 ARG A C 1
ATOM 2828 O O . ARG A 1 352 ? -29.031 -8.838 -5.002 1.00 49.28 352 ARG A O 1
ATOM 2835 N N . PRO A 1 353 ? -29.285 -6.899 -3.876 1.00 47.94 353 PRO A N 1
ATOM 2836 C CA . PRO A 1 353 ? -29.892 -7.514 -2.708 1.00 47.94 353 PRO A CA 1
ATOM 2837 C C . PRO A 1 353 ? -31.180 -8.266 -3.035 1.00 47.94 353 PRO A C 1
ATOM 2839 O O . PRO A 1 353 ? -32.142 -7.665 -3.497 1.00 47.94 353 PRO A O 1
ATOM 2842 N N . GLN A 1 354 ? -31.209 -9.579 -2.788 1.00 47.62 354 GLN A N 1
ATOM 2843 C CA . GLN A 1 354 ? -32.453 -10.348 -2.772 1.00 47.62 354 GLN A CA 1
ATOM 2844 C C . GLN A 1 354 ? -33.193 -10.063 -1.463 1.00 47.62 354 GLN A C 1
ATOM 2846 O O . GLN A 1 354 ? -33.189 -10.872 -0.540 1.00 47.62 354 GLN A O 1
ATOM 2851 N N . SER A 1 355 ? -33.820 -8.894 -1.376 1.00 45.66 355 SER A N 1
ATOM 2852 C CA . SER A 1 355 ? -34.909 -8.684 -0.430 1.00 45.66 355 SER A CA 1
ATOM 2853 C C . SER A 1 355 ? -36.187 -9.180 -1.111 1.00 45.66 355 SER A C 1
ATOM 2855 O O . SER A 1 355 ? -36.712 -8.515 -1.996 1.00 45.66 355 SER A O 1
ATOM 2857 N N . THR A 1 356 ? -36.626 -10.393 -0.747 1.00 44.97 356 THR A N 1
ATOM 2858 C CA . THR A 1 356 ? -37.878 -11.087 -1.149 1.00 44.97 356 THR A CA 1
ATOM 2859 C C . THR A 1 356 ? -38.112 -11.373 -2.641 1.00 44.97 356 THR A C 1
ATOM 2861 O O . THR A 1 356 ? -38.159 -10.460 -3.443 1.00 44.97 356 THR A O 1
ATOM 2864 N N . LYS A 1 357 ? -38.320 -12.661 -2.998 1.00 50.31 357 LYS A N 1
ATOM 2865 C CA . LYS A 1 357 ? -38.912 -13.236 -4.245 1.00 50.31 357 LYS A CA 1
ATOM 2866 C C . LYS A 1 357 ? -38.956 -12.350 -5.522 1.00 50.31 357 LYS A C 1
ATOM 2868 O O . LYS A 1 357 ? -39.923 -12.404 -6.278 1.00 50.31 357 LYS A O 1
ATOM 2873 N N . HIS A 1 358 ? -37.909 -11.584 -5.819 1.00 54.91 358 HIS A N 1
ATOM 2874 C CA . HIS A 1 358 ? -37.869 -10.703 -6.984 1.00 54.91 358 HIS A CA 1
ATOM 2875 C C . HIS A 1 358 ? -37.419 -11.489 -8.215 1.00 54.91 358 HIS A C 1
ATOM 2877 O O . HIS A 1 358 ? -36.347 -12.103 -8.221 1.00 54.91 358 HIS A O 1
ATOM 2883 N N . LYS A 1 359 ? -38.243 -11.497 -9.268 1.00 57.72 359 LYS A N 1
ATOM 2884 C CA . LYS A 1 359 ? -37.831 -12.015 -10.577 1.00 57.72 359 LYS A CA 1
ATOM 2885 C C . LYS A 1 359 ? -36.900 -10.986 -11.209 1.00 57.72 359 LYS A C 1
ATOM 2887 O O . LYS A 1 359 ? -37.334 -9.872 -11.477 1.00 57.72 359 LYS A O 1
ATOM 2892 N N . ILE A 1 360 ? -35.658 -11.396 -11.480 1.00 56.50 360 ILE A N 1
ATOM 2893 C CA . ILE A 1 360 ? -34.646 -10.579 -12.169 1.00 56.50 360 ILE A CA 1
ATOM 2894 C C . ILE A 1 360 ? -35.286 -9.907 -13.392 1.00 56.50 360 ILE A C 1
ATOM 2896 O O . ILE A 1 360 ? -35.756 -10.607 -14.297 1.00 56.50 360 ILE A O 1
ATOM 2900 N N . THR A 1 361 ? -35.314 -8.573 -13.426 1.00 65.56 361 THR A N 1
ATOM 2901 C CA . THR A 1 361 ? -35.950 -7.844 -14.534 1.00 65.56 361 THR A CA 1
ATOM 2902 C C . THR A 1 361 ? -35.100 -7.927 -15.805 1.00 65.56 361 THR A C 1
ATOM 2904 O O . THR A 1 361 ? -33.903 -8.247 -15.782 1.00 65.56 361 THR A O 1
ATOM 2907 N N . LYS A 1 362 ? -35.704 -7.633 -16.967 1.00 67.12 362 LYS A N 1
ATOM 2908 C CA . LYS A 1 362 ? -34.944 -7.530 -18.223 1.00 67.12 362 LYS A CA 1
ATOM 2909 C C . LYS A 1 362 ? -33.875 -6.435 -18.134 1.00 67.12 362 LYS A C 1
ATOM 2911 O O . LYS A 1 362 ? -32.775 -6.660 -18.643 1.00 67.12 362 LYS A O 1
ATOM 2916 N N . GLU A 1 363 ? -34.143 -5.304 -17.468 1.00 61.38 363 GLU A N 1
ATOM 2917 C CA . GLU A 1 363 ? -33.127 -4.259 -17.281 1.00 61.38 363 GLU A CA 1
ATOM 2918 C C . GLU A 1 363 ? -31.954 -4.739 -16.421 1.00 61.38 363 GLU A C 1
ATOM 2920 O O . GLU A 1 363 ? -30.805 -4.449 -16.748 1.00 61.38 363 GLU A O 1
ATOM 2925 N N . GLU A 1 364 ? -32.205 -5.524 -15.372 1.00 55.78 364 GLU A N 1
ATOM 2926 C CA . GLU A 1 364 ? -31.160 -6.046 -14.481 1.00 55.78 364 GLU A CA 1
ATOM 2927 C C . GLU A 1 364 ? -30.242 -7.047 -15.190 1.00 55.78 364 GLU A C 1
ATOM 2929 O O . GLU A 1 364 ? -29.010 -6.958 -15.103 1.00 55.78 364 GLU A O 1
ATOM 2934 N N . LYS A 1 365 ? -30.824 -7.974 -15.960 1.00 63.81 365 LYS A N 1
ATOM 2935 C CA . LYS A 1 365 ? -30.050 -8.915 -16.782 1.00 63.81 365 LYS A CA 1
ATOM 2936 C C . LYS A 1 365 ? -29.207 -8.166 -17.819 1.00 63.81 365 LYS A C 1
ATOM 2938 O O . LYS A 1 365 ? -28.044 -8.504 -18.039 1.00 63.81 365 LYS A O 1
ATOM 2943 N N . MET A 1 366 ? -29.764 -7.106 -18.404 1.00 64.12 366 MET A N 1
ATOM 2944 C CA . MET A 1 366 ? -29.065 -6.240 -19.350 1.00 64.12 366 MET A CA 1
ATOM 2945 C C . MET A 1 366 ? -27.951 -5.422 -18.682 1.00 64.12 366 MET A C 1
ATOM 2947 O O . MET A 1 366 ? -26.886 -5.262 -19.272 1.00 64.12 366 MET A O 1
ATOM 2951 N N . ALA A 1 367 ? -28.145 -4.933 -17.454 1.00 63.69 367 ALA A N 1
ATOM 2952 C CA . ALA A 1 367 ? -27.140 -4.184 -16.703 1.00 63.69 367 ALA A CA 1
ATOM 2953 C C . ALA A 1 367 ? -25.943 -5.061 -16.313 1.00 63.69 367 ALA A C 1
ATOM 2955 O O . ALA A 1 367 ? -24.802 -4.647 -16.512 1.00 63.69 367 ALA A O 1
ATOM 2956 N N . ASN A 1 368 ? -26.181 -6.287 -15.836 1.00 65.06 368 ASN A N 1
ATOM 2957 C CA . ASN A 1 368 ? -25.109 -7.233 -15.514 1.00 65.06 368 ASN A CA 1
ATOM 2958 C C . ASN A 1 368 ? -24.342 -7.670 -16.774 1.00 65.06 368 ASN A C 1
ATOM 2960 O O . ASN A 1 368 ? -23.112 -7.681 -16.786 1.00 65.06 368 ASN A O 1
ATOM 2964 N N . ASN A 1 369 ? -25.053 -7.959 -17.870 1.00 69.56 369 ASN A N 1
ATOM 2965 C CA . ASN A 1 369 ? -24.414 -8.262 -19.151 1.00 69.56 369 ASN A CA 1
ATOM 2966 C C . ASN A 1 369 ? -23.598 -7.073 -19.668 1.00 69.56 369 ASN A C 1
ATOM 2968 O O . ASN A 1 369 ? -22.461 -7.256 -20.081 1.00 69.56 369 ASN A O 1
ATOM 2972 N N . PHE A 1 370 ? -24.132 -5.854 -19.578 1.00 70.31 370 PHE A N 1
ATOM 2973 C CA . PHE A 1 370 ? -23.411 -4.636 -19.945 1.00 70.31 370 PHE A CA 1
ATOM 2974 C C . PHE A 1 370 ? -22.159 -4.435 -19.089 1.00 70.31 370 PHE A C 1
ATOM 2976 O O . PHE A 1 370 ? -21.116 -4.073 -19.611 1.00 70.31 370 PHE A O 1
ATOM 2983 N N . TYR A 1 371 ? -22.241 -4.702 -17.787 1.00 66.81 371 TYR A N 1
ATOM 2984 C CA . TYR A 1 371 ? -21.107 -4.604 -16.877 1.00 66.81 371 TYR A CA 1
ATOM 2985 C C . TYR A 1 371 ? -19.994 -5.600 -17.231 1.00 66.81 371 TYR A C 1
ATOM 2987 O O . TYR A 1 371 ? -18.827 -5.223 -17.322 1.00 66.81 371 TYR A O 1
ATOM 2995 N N . LYS A 1 372 ? -20.358 -6.860 -17.503 1.00 71.12 372 LYS A N 1
ATOM 2996 C CA . LYS A 1 372 ? -19.422 -7.884 -17.988 1.00 71.12 372 LYS A CA 1
ATOM 2997 C C . LYS A 1 372 ? -18.817 -7.503 -19.340 1.00 71.12 372 LYS A C 1
ATOM 2999 O O . LYS A 1 372 ? -17.608 -7.604 -19.500 1.00 71.12 372 LYS A O 1
ATOM 3004 N N . LEU A 1 373 ? -19.632 -7.026 -20.282 1.00 76.69 373 LEU A N 1
ATOM 3005 C CA . LEU A 1 373 ? -19.172 -6.571 -21.597 1.00 76.69 373 LEU A CA 1
ATOM 3006 C C . LEU A 1 373 ? -18.249 -5.357 -21.494 1.00 76.69 373 LEU A C 1
ATOM 3008 O O . LEU A 1 373 ? -17.254 -5.302 -22.200 1.00 76.69 373 LEU A O 1
ATOM 3012 N N . ALA A 1 374 ? -18.530 -4.411 -20.598 1.00 74.38 374 ALA A N 1
ATOM 3013 C CA . ALA A 1 374 ? -17.667 -3.261 -20.360 1.00 74.38 374 ALA A CA 1
ATOM 3014 C C . ALA A 1 374 ? -16.324 -3.677 -19.747 1.00 74.38 374 ALA A C 1
ATOM 3016 O O . ALA A 1 374 ? -15.293 -3.150 -20.148 1.00 74.38 374 ALA A O 1
ATOM 3017 N N . LEU A 1 375 ? -16.316 -4.649 -18.827 1.00 69.62 375 LEU A N 1
ATOM 3018 C CA . LEU A 1 375 ? -15.077 -5.236 -18.310 1.00 69.62 375 LEU A CA 1
ATOM 3019 C C . LEU A 1 375 ? -14.275 -5.927 -19.418 1.00 69.62 375 LEU A C 1
ATOM 3021 O O . LEU A 1 375 ? -13.087 -5.657 -19.556 1.00 69.62 375 LEU A O 1
ATOM 3025 N N . VAL A 1 376 ? -14.919 -6.764 -20.236 1.00 79.31 376 VAL A N 1
ATOM 3026 C CA . VAL A 1 376 ? -14.277 -7.390 -21.406 1.00 79.31 376 VAL A CA 1
ATOM 3027 C C . VAL A 1 376 ? -13.756 -6.325 -22.373 1.00 79.31 376 VAL A C 1
ATOM 3029 O O . VAL A 1 376 ? -12.641 -6.447 -22.864 1.00 79.31 376 VAL A O 1
ATOM 3032 N N . GLY A 1 377 ? -14.513 -5.248 -22.591 1.00 81.38 377 GLY A N 1
ATOM 3033 C CA . GLY A 1 377 ? -14.108 -4.107 -23.407 1.00 81.38 377 GLY A CA 1
ATOM 3034 C C . GLY A 1 377 ? -12.862 -3.410 -22.865 1.00 81.38 377 GLY A C 1
ATOM 3035 O O . GLY A 1 377 ? -11.948 -3.141 -23.632 1.00 81.38 377 GLY A O 1
ATOM 3036 N N . ILE A 1 378 ? -12.772 -3.185 -21.550 1.00 77.00 378 ILE A N 1
ATOM 3037 C CA . ILE A 1 378 ? -11.566 -2.637 -20.908 1.00 77.00 378 ILE A CA 1
ATOM 3038 C C . ILE A 1 378 ? -10.365 -3.572 -21.117 1.00 77.00 378 ILE A C 1
ATOM 3040 O O . ILE A 1 378 ? -9.281 -3.094 -21.430 1.00 77.00 378 ILE A O 1
ATOM 3044 N N . PHE A 1 379 ? -10.542 -4.891 -20.999 1.00 74.44 379 PHE A N 1
ATOM 3045 C CA . PHE A 1 379 ? -9.464 -5.850 -21.270 1.00 74.44 379 PHE A CA 1
ATOM 3046 C C . PHE A 1 379 ? -9.030 -5.856 -22.729 1.00 74.44 379 PHE A C 1
ATOM 3048 O O . PHE A 1 379 ? -7.835 -5.840 -23.000 1.00 74.44 379 PHE A O 1
ATOM 3055 N N . ALA A 1 380 ? -9.984 -5.858 -23.659 1.00 82.00 380 ALA A N 1
ATOM 3056 C CA . ALA A 1 380 ? -9.690 -5.766 -25.081 1.00 82.00 380 ALA A CA 1
ATOM 3057 C C . ALA A 1 380 ? -8.916 -4.477 -25.380 1.00 82.00 380 ALA A C 1
ATOM 3059 O O . ALA A 1 380 ? -7.911 -4.518 -26.076 1.00 82.00 380 ALA A O 1
ATOM 3060 N N . ILE A 1 381 ? -9.324 -3.359 -24.776 1.00 82.44 381 ILE A N 1
ATOM 3061 C CA . ILE A 1 381 ? -8.625 -2.078 -24.854 1.00 82.44 381 ILE A CA 1
ATOM 3062 C C . ILE A 1 381 ? -7.182 -2.211 -24.338 1.00 82.44 381 ILE A C 1
ATOM 3064 O O . ILE A 1 381 ? -6.250 -1.864 -25.052 1.00 82.44 381 ILE A O 1
ATOM 3068 N N . ILE A 1 382 ? -6.966 -2.772 -23.147 1.00 76.88 382 ILE A N 1
ATOM 3069 C CA . ILE A 1 382 ? -5.615 -2.963 -22.590 1.00 76.88 382 ILE A CA 1
ATOM 3070 C C . ILE A 1 382 ? -4.761 -3.877 -23.485 1.00 76.88 382 ILE A C 1
ATOM 3072 O O . ILE A 1 382 ? -3.601 -3.568 -23.739 1.00 76.88 382 ILE A O 1
ATOM 3076 N N . ALA A 1 383 ? -5.325 -4.977 -23.989 1.00 79.56 383 ALA A N 1
ATOM 3077 C CA . ALA A 1 383 ? -4.621 -5.923 -24.851 1.00 79.56 383 ALA A CA 1
ATOM 3078 C C . ALA A 1 383 ? -4.243 -5.304 -26.206 1.00 79.56 383 ALA A C 1
ATOM 3080 O O . ALA A 1 383 ? -3.109 -5.458 -26.654 1.00 79.56 383 ALA A O 1
ATOM 3081 N N . ILE A 1 384 ? -5.163 -4.560 -26.831 1.00 84.12 384 ILE A N 1
ATOM 3082 C CA . ILE A 1 384 ? -4.893 -3.813 -28.067 1.00 84.12 384 ILE A CA 1
ATOM 3083 C C . ILE A 1 384 ? -3.839 -2.736 -27.805 1.00 84.12 384 ILE A C 1
ATOM 3085 O O . ILE A 1 384 ? -2.934 -2.581 -28.616 1.00 84.12 384 ILE A O 1
ATOM 3089 N N . GLY A 1 385 ? -3.914 -2.031 -26.672 1.00 80.56 385 GLY A N 1
ATOM 3090 C CA . GLY A 1 385 ? -2.898 -1.068 -26.255 1.00 80.56 385 GLY A CA 1
ATOM 3091 C C . GLY A 1 385 ? -1.516 -1.712 -26.134 1.00 80.56 385 GLY A C 1
ATOM 3092 O O . GLY A 1 385 ? -0.561 -1.208 -26.710 1.00 80.56 385 GLY A O 1
ATOM 3093 N N . GLY A 1 386 ? -1.420 -2.872 -25.475 1.00 79.81 386 GLY A N 1
ATOM 3094 C CA . GLY A 1 386 ? -0.173 -3.634 -25.365 1.00 79.81 386 GLY A CA 1
ATOM 3095 C C . GLY A 1 386 ? 0.384 -4.078 -26.720 1.00 79.81 386 GLY A C 1
ATOM 3096 O O . GLY A 1 386 ? 1.575 -3.916 -26.978 1.00 79.81 386 GLY A O 1
ATOM 3097 N N . TYR A 1 387 ? -0.474 -4.572 -27.617 1.00 84.12 387 TYR A N 1
ATOM 3098 C CA . TYR A 1 387 ? -0.074 -4.905 -28.986 1.00 84.12 387 TYR A CA 1
ATOM 3099 C C . TYR A 1 387 ? 0.382 -3.669 -29.773 1.00 84.12 387 TYR A C 1
ATOM 3101 O O . TYR A 1 387 ? 1.398 -3.724 -30.456 1.00 84.12 387 TYR A O 1
ATOM 3109 N N . ALA A 1 388 ? -0.328 -2.544 -29.658 1.00 82.12 388 ALA A N 1
ATOM 3110 C CA . ALA A 1 388 ? 0.038 -1.294 -30.315 1.00 82.12 388 ALA A CA 1
ATOM 3111 C C . ALA A 1 388 ? 1.386 -0.760 -29.808 1.00 82.12 388 ALA A C 1
ATOM 3113 O O . ALA A 1 388 ? 2.199 -0.317 -30.613 1.00 82.12 388 ALA A O 1
ATOM 3114 N N . SER A 1 389 ? 1.660 -0.856 -28.502 1.00 78.88 389 SER A N 1
ATOM 3115 C CA . SER A 1 389 ? 2.971 -0.527 -27.932 1.00 78.88 389 SER A CA 1
ATOM 3116 C C . SER A 1 389 ? 4.074 -1.439 -28.470 1.00 78.88 389 SER A C 1
ATOM 3118 O O . SER A 1 389 ? 5.133 -0.944 -28.845 1.00 78.88 389 SER A O 1
ATOM 3120 N N . TYR A 1 390 ? 3.826 -2.750 -28.563 1.00 83.56 390 TYR A N 1
ATOM 3121 C CA . TYR A 1 390 ? 4.772 -3.698 -29.159 1.00 83.56 390 TYR A CA 1
ATOM 3122 C C . TYR A 1 390 ? 5.037 -3.396 -30.640 1.00 83.56 390 TYR A C 1
ATOM 3124 O O . TYR A 1 390 ? 6.191 -3.318 -31.054 1.00 83.56 390 TYR A O 1
ATOM 3132 N N . ALA A 1 391 ? 3.985 -3.174 -31.429 1.00 85.56 391 ALA A N 1
ATOM 3133 C CA . ALA A 1 391 ? 4.102 -2.830 -32.842 1.00 85.56 391 ALA A CA 1
ATOM 3134 C C . ALA A 1 391 ? 4.849 -1.500 -33.036 1.00 85.56 391 ALA A C 1
ATOM 3136 O O . ALA A 1 391 ? 5.732 -1.418 -33.883 1.00 85.56 391 ALA A O 1
ATOM 3137 N N . GLY A 1 392 ? 4.547 -0.491 -32.211 1.00 84.12 392 GLY A N 1
ATOM 3138 C CA . GLY A 1 392 ? 5.239 0.797 -32.213 1.00 84.12 392 GLY A CA 1
ATOM 3139 C C . GLY A 1 392 ? 6.726 0.665 -31.882 1.00 84.12 392 GLY A C 1
ATOM 3140 O O . GLY A 1 392 ? 7.553 1.227 -32.597 1.00 84.12 392 GLY A O 1
ATOM 3141 N N . TYR A 1 393 ? 7.077 -0.129 -30.863 1.00 85.44 393 TYR A N 1
ATOM 3142 C CA . TYR A 1 393 ? 8.472 -0.464 -30.558 1.00 85.44 393 TYR A CA 1
ATOM 3143 C C . TYR A 1 393 ? 9.154 -1.133 -31.757 1.00 85.44 393 TYR A C 1
ATOM 3145 O O . TYR A 1 393 ? 10.189 -0.650 -32.214 1.00 85.44 393 TYR A O 1
ATOM 3153 N N . ALA A 1 394 ? 8.541 -2.183 -32.312 1.00 87.81 394 ALA A N 1
ATOM 3154 C CA . ALA A 1 394 ? 9.091 -2.942 -33.431 1.00 87.81 394 ALA A CA 1
ATOM 3155 C C . ALA A 1 394 ? 9.324 -2.082 -34.686 1.00 87.81 394 ALA A C 1
ATOM 3157 O O . ALA A 1 394 ? 10.293 -2.310 -35.403 1.00 87.81 394 ALA A O 1
ATOM 3158 N N . SER A 1 395 ? 8.463 -1.093 -34.952 1.00 87.44 395 SER A N 1
ATOM 3159 C CA . SER A 1 395 ? 8.586 -0.234 -36.134 1.00 87.44 395 SER A CA 1
ATOM 3160 C C . SER A 1 395 ? 9.483 0.987 -35.944 1.00 87.44 395 SER A C 1
ATOM 3162 O O . SER A 1 395 ? 10.097 1.432 -36.906 1.00 87.44 395 SER A O 1
ATOM 3164 N N . ALA A 1 396 ? 9.507 1.578 -34.745 1.00 85.25 396 ALA A N 1
ATOM 3165 C CA . ALA A 1 396 ? 10.074 2.913 -34.539 1.00 85.25 396 ALA A CA 1
ATOM 3166 C C . ALA A 1 396 ? 11.336 2.925 -33.671 1.00 85.25 396 ALA A C 1
ATOM 3168 O O . ALA A 1 396 ? 12.158 3.819 -33.833 1.00 85.25 396 ALA A O 1
ATOM 3169 N N . VAL A 1 397 ? 11.494 1.968 -32.754 1.00 88.94 397 VAL A N 1
ATOM 3170 C CA . VAL A 1 397 ? 12.622 1.949 -31.808 1.00 88.94 397 VAL A CA 1
ATOM 3171 C C . VAL A 1 397 ? 13.574 0.797 -32.095 1.00 88.94 397 VAL A C 1
ATOM 3173 O O . VAL A 1 397 ? 14.778 1.006 -32.164 1.00 88.94 397 VAL A O 1
ATOM 3176 N N . TYR A 1 398 ? 13.047 -0.403 -32.333 1.00 90.38 398 TYR A N 1
ATOM 3177 C CA . TYR A 1 398 ? 13.862 -1.589 -32.581 1.00 90.38 398 TYR A CA 1
ATOM 3178 C C . TYR A 1 398 ? 14.881 -1.423 -33.730 1.00 90.38 398 TYR A C 1
ATOM 3180 O O . TYR A 1 398 ? 16.014 -1.871 -33.563 1.00 90.38 398 TYR A O 1
ATOM 3188 N N . PRO A 1 399 ? 14.578 -0.731 -34.852 1.00 94.19 399 PRO A N 1
ATOM 3189 C CA . PRO A 1 399 ? 15.588 -0.456 -35.878 1.00 94.19 399 PRO A CA 1
ATOM 3190 C C . PRO A 1 399 ? 16.773 0.387 -35.376 1.00 94.19 399 PRO A C 1
ATOM 3192 O O . PRO A 1 399 ? 17.899 0.189 -35.832 1.00 94.19 399 PRO A O 1
ATOM 3195 N N . LEU A 1 400 ? 16.552 1.303 -34.424 1.00 92.94 400 LEU A N 1
ATOM 3196 C CA . LEU A 1 400 ? 17.623 2.082 -33.792 1.00 92.94 400 LEU A CA 1
ATOM 3197 C C . LEU A 1 400 ? 18.455 1.196 -32.858 1.00 92.94 400 LEU A C 1
ATOM 3199 O O . LEU A 1 400 ? 19.679 1.242 -32.935 1.00 92.94 400 LEU A O 1
ATOM 3203 N N . ASP A 1 401 ? 17.815 0.341 -32.053 1.00 89.38 401 ASP A N 1
ATOM 3204 C CA . ASP A 1 401 ? 18.515 -0.632 -31.195 1.00 89.38 401 ASP A CA 1
ATOM 3205 C C . ASP A 1 401 ? 19.392 -1.582 -32.035 1.00 89.38 401 ASP A C 1
ATOM 3207 O O . ASP A 1 401 ? 20.541 -1.865 -31.694 1.00 89.38 401 ASP A O 1
ATOM 3211 N N . GLN A 1 402 ? 18.883 -2.045 -33.183 1.00 93.50 402 GLN A N 1
ATOM 3212 C CA . GLN A 1 402 ? 19.663 -2.846 -34.129 1.00 93.50 402 GLN A CA 1
ATOM 3213 C C . GLN A 1 402 ? 20.858 -2.070 -34.695 1.00 93.50 402 GLN A C 1
ATOM 3215 O O . GLN A 1 402 ? 21.943 -2.635 -34.825 1.00 93.50 402 GLN A O 1
ATOM 3220 N N . SER A 1 403 ? 20.678 -0.784 -35.010 1.00 95.56 403 SER A N 1
ATOM 3221 C CA . SER A 1 403 ? 21.759 0.085 -35.486 1.00 95.56 403 SER A CA 1
ATOM 3222 C C . SER A 1 403 ? 22.870 0.259 -34.451 1.00 95.56 403 SER A C 1
ATOM 3224 O O . SER A 1 403 ? 24.040 0.212 -34.821 1.00 95.56 403 SER A O 1
ATOM 3226 N N . VAL A 1 404 ? 22.530 0.374 -33.162 1.00 92.94 404 VAL A N 1
ATOM 3227 C CA . VAL A 1 404 ? 23.512 0.371 -32.061 1.00 92.94 404 VAL A CA 1
ATOM 3228 C C . VAL A 1 404 ? 24.323 -0.930 -32.070 1.00 92.94 404 VAL A C 1
ATOM 3230 O O . VAL A 1 404 ? 25.549 -0.882 -32.050 1.00 92.94 404 VAL A O 1
ATOM 3233 N N . GLY A 1 405 ? 23.665 -2.085 -32.218 1.00 92.38 405 GLY A N 1
ATOM 3234 C CA . GLY A 1 405 ? 24.360 -3.376 -32.309 1.00 92.38 405 GLY A CA 1
ATOM 3235 C C . GLY A 1 405 ? 25.261 -3.522 -33.546 1.00 92.38 405 GLY A C 1
ATOM 3236 O O . GLY A 1 405 ? 26.305 -4.173 -33.482 1.00 92.38 405 GLY A O 1
ATOM 3237 N N . PHE A 1 406 ? 24.899 -2.909 -34.679 1.00 95.88 406 PHE A N 1
ATOM 3238 C CA . PHE A 1 406 ? 25.784 -2.843 -35.847 1.00 95.88 406 PHE A CA 1
ATOM 3239 C C . PHE A 1 406 ? 26.994 -1.935 -35.605 1.00 95.88 406 PHE A C 1
ATOM 3241 O O . PHE A 1 406 ? 28.095 -2.285 -36.023 1.00 95.88 406 PHE A O 1
ATOM 3248 N N . LEU A 1 407 ? 26.831 -0.818 -34.891 1.00 95.69 407 LEU A N 1
ATOM 3249 C CA . LEU A 1 407 ? 27.942 0.063 -34.515 1.00 95.69 407 LEU A CA 1
ATOM 3250 C C . LEU A 1 407 ? 28.921 -0.634 -33.561 1.00 95.69 407 LEU A C 1
ATOM 3252 O O . LEU A 1 407 ? 30.127 -0.561 -33.791 1.00 95.69 407 LEU A O 1
ATOM 3256 N N . ASP A 1 408 ? 28.427 -1.403 -32.586 1.00 93.50 408 ASP A N 1
ATOM 3257 C CA . ASP A 1 408 ? 29.277 -2.249 -31.730 1.00 93.50 408 ASP A CA 1
ATOM 3258 C C . ASP A 1 408 ? 30.113 -3.235 -32.561 1.00 93.50 408 ASP A C 1
ATOM 3260 O O . ASP A 1 408 ? 31.307 -3.435 -32.314 1.00 93.50 408 ASP A O 1
ATOM 3264 N N . ARG A 1 409 ? 29.507 -3.834 -33.597 1.00 94.25 409 ARG A N 1
ATOM 3265 C CA . ARG A 1 409 ? 30.215 -4.735 -34.513 1.00 94.25 409 ARG A CA 1
ATOM 3266 C C . ARG A 1 409 ? 31.251 -4.004 -35.366 1.00 94.25 409 ARG A C 1
ATOM 3268 O O . ARG A 1 409 ? 32.328 -4.563 -35.575 1.00 94.25 409 ARG A O 1
ATOM 3275 N N . ILE A 1 410 ? 30.960 -2.783 -35.823 1.00 95.19 410 ILE A N 1
ATOM 3276 C CA . ILE A 1 410 ? 31.911 -1.931 -36.557 1.00 95.19 410 ILE A CA 1
ATOM 3277 C C . ILE A 1 410 ? 33.141 -1.645 -35.691 1.00 95.19 410 ILE A C 1
ATOM 3279 O O . ILE A 1 410 ? 34.259 -1.839 -36.157 1.00 95.19 410 ILE A O 1
ATOM 3283 N N . VAL A 1 411 ? 32.947 -1.271 -34.422 1.00 93.44 411 VAL A N 1
ATOM 3284 C CA . VAL A 1 411 ? 34.051 -0.983 -33.488 1.00 93.44 411 VAL A CA 1
ATOM 3285 C C . VAL A 1 411 ? 34.911 -2.226 -33.219 1.00 93.44 411 VAL A C 1
ATOM 3287 O O . VAL A 1 411 ? 36.127 -2.118 -33.044 1.00 93.44 411 VAL A O 1
ATOM 3290 N N . ALA A 1 412 ? 34.301 -3.414 -33.202 1.00 92.69 412 ALA A N 1
ATOM 3291 C CA . ALA A 1 412 ? 34.986 -4.673 -32.912 1.00 92.69 412 ALA A CA 1
ATOM 3292 C C . ALA A 1 412 ? 35.667 -5.331 -34.129 1.00 92.69 412 ALA A C 1
ATOM 3294 O O . ALA A 1 412 ? 36.537 -6.189 -33.953 1.00 92.69 412 ALA A O 1
ATOM 3295 N N . THR A 1 413 ? 35.265 -4.996 -35.358 1.00 92.12 413 THR A N 1
ATOM 3296 C CA . THR A 1 413 ? 35.768 -5.655 -36.571 1.00 92.12 413 THR A CA 1
ATOM 3297 C C . THR A 1 413 ? 36.947 -4.911 -37.193 1.00 92.12 413 THR A C 1
ATOM 3299 O O . THR A 1 413 ? 37.058 -3.693 -37.132 1.00 92.12 413 THR A O 1
ATOM 3302 N N . SER A 1 414 ? 37.830 -5.656 -37.852 1.00 87.62 414 SER A N 1
ATOM 3303 C CA . SER A 1 414 ? 38.924 -5.113 -38.662 1.00 87.62 414 SER A CA 1
ATOM 3304 C C . SER A 1 414 ? 38.712 -5.332 -40.160 1.00 87.62 414 SER A C 1
ATOM 3306 O O . SER A 1 414 ? 39.638 -5.096 -40.928 1.00 87.62 414 SER A O 1
ATOM 3308 N N . ASN A 1 415 ? 37.531 -5.805 -40.586 1.00 92.12 415 ASN A N 1
ATOM 3309 C CA . ASN A 1 415 ? 37.211 -6.082 -41.988 1.00 92.12 415 ASN A CA 1
ATOM 3310 C C . ASN A 1 415 ? 36.395 -4.928 -42.611 1.00 92.12 415 ASN A C 1
ATOM 3312 O O . ASN A 1 415 ? 35.219 -4.775 -42.265 1.00 92.12 415 ASN A O 1
ATOM 3316 N N . PRO A 1 416 ? 36.948 -4.175 -43.583 1.00 90.94 416 PRO A N 1
ATOM 3317 C CA . PRO A 1 416 ? 36.268 -3.030 -44.188 1.00 90.94 416 PRO A CA 1
ATOM 3318 C C . PRO A 1 416 ? 34.974 -3.393 -44.926 1.00 90.94 416 PRO A C 1
ATOM 3320 O O . PRO A 1 416 ? 34.030 -2.607 -44.932 1.00 90.94 416 PRO A O 1
ATOM 3323 N N . GLN A 1 417 ? 34.876 -4.595 -45.504 1.00 92.25 417 GLN A N 1
ATOM 3324 C CA . GLN A 1 417 ? 33.666 -5.021 -46.211 1.00 92.25 417 GLN A CA 1
ATOM 3325 C C . GLN A 1 417 ? 32.495 -5.249 -45.249 1.00 92.25 417 GLN A C 1
ATOM 3327 O O . GLN A 1 417 ? 31.355 -4.912 -45.567 1.00 92.25 417 GLN A O 1
ATOM 3332 N N . THR A 1 418 ? 32.774 -5.796 -44.063 1.00 93.56 418 THR A N 1
ATOM 3333 C CA . THR A 1 418 ? 31.772 -5.933 -42.999 1.00 93.56 418 THR A CA 1
ATOM 3334 C C . THR A 1 418 ? 31.290 -4.558 -42.547 1.00 93.56 418 THR A C 1
ATOM 3336 O O . THR A 1 418 ? 30.088 -4.341 -42.456 1.00 93.56 418 THR A O 1
ATOM 3339 N N . ILE A 1 419 ? 32.211 -3.606 -42.365 1.00 94.88 419 ILE A N 1
ATOM 3340 C CA . ILE A 1 419 ? 31.889 -2.229 -41.966 1.00 94.88 419 ILE A CA 1
ATOM 3341 C C . ILE A 1 419 ? 30.975 -1.558 -42.992 1.00 94.88 419 ILE A C 1
ATOM 3343 O O . ILE A 1 419 ? 29.955 -0.990 -42.620 1.00 94.88 419 ILE A O 1
ATOM 3347 N N . ILE A 1 420 ? 31.287 -1.665 -44.286 1.00 95.62 420 ILE A N 1
ATOM 3348 C CA . ILE A 1 420 ? 30.458 -1.102 -45.364 1.00 95.62 420 ILE A CA 1
ATOM 3349 C C . ILE A 1 420 ? 29.038 -1.686 -45.335 1.00 95.62 420 ILE A C 1
ATOM 3351 O O . ILE A 1 420 ? 28.054 -0.950 -45.436 1.00 95.62 420 ILE A O 1
ATOM 3355 N N . ASN A 1 421 ? 28.912 -3.006 -45.179 1.00 96.25 421 ASN A N 1
ATOM 3356 C CA . ASN A 1 421 ? 27.608 -3.668 -45.107 1.00 96.25 421 ASN A CA 1
ATOM 3357 C C . ASN A 1 421 ? 26.804 -3.212 -43.876 1.00 96.25 421 ASN A C 1
ATOM 3359 O O . ASN A 1 421 ? 25.591 -3.002 -43.965 1.00 96.25 421 ASN A O 1
ATOM 3363 N N . ASP A 1 422 ? 27.484 -3.019 -42.748 1.00 96.81 422 ASP A N 1
ATOM 3364 C CA . ASP A 1 422 ? 26.882 -2.589 -41.486 1.00 96.81 422 ASP A CA 1
ATOM 3365 C C . ASP A 1 422 ? 26.419 -1.135 -41.562 1.00 96.81 422 ASP A C 1
ATOM 3367 O O . ASP A 1 422 ? 25.282 -0.845 -41.200 1.00 96.81 422 ASP A O 1
ATOM 3371 N N . ILE A 1 423 ? 27.230 -0.240 -42.138 1.00 96.62 423 ILE A N 1
ATOM 3372 C CA . ILE A 1 423 ? 26.851 1.159 -42.387 1.00 96.62 423 ILE A CA 1
ATOM 3373 C C . ILE A 1 423 ? 25.607 1.232 -43.271 1.00 96.62 423 ILE A C 1
ATOM 3375 O O . ILE A 1 423 ? 24.663 1.950 -42.947 1.00 96.62 423 ILE A O 1
ATOM 3379 N N . ASN A 1 424 ? 25.559 0.463 -44.361 1.00 96.81 424 ASN A N 1
ATOM 3380 C CA . ASN A 1 424 ? 24.388 0.434 -45.237 1.00 96.81 424 ASN A CA 1
ATOM 3381 C C . ASN A 1 424 ? 23.135 -0.097 -44.522 1.00 96.81 424 ASN A C 1
ATOM 3383 O O . ASN A 1 424 ? 22.040 0.427 -44.732 1.00 96.81 424 ASN A O 1
ATOM 3387 N N . SER A 1 425 ? 23.297 -1.086 -43.639 1.00 96.69 425 SER A N 1
ATOM 3388 C CA . SER A 1 425 ? 22.203 -1.609 -42.811 1.00 96.69 425 SER A CA 1
ATOM 3389 C C . SER A 1 425 ? 21.703 -0.563 -41.808 1.00 96.69 425 SER A C 1
ATOM 3391 O O . SER A 1 425 ? 20.497 -0.364 -41.680 1.00 96.69 425 SER A O 1
ATOM 3393 N N . ILE A 1 426 ? 22.613 0.170 -41.157 1.00 96.69 426 ILE A N 1
ATOM 3394 C CA . ILE A 1 426 ? 22.281 1.276 -40.246 1.00 96.69 426 ILE A CA 1
ATOM 3395 C C . ILE A 1 426 ? 21.516 2.372 -40.996 1.00 96.69 426 ILE A C 1
ATOM 3397 O O . ILE A 1 426 ? 20.447 2.790 -40.557 1.00 96.69 426 ILE A O 1
ATOM 3401 N N . LYS A 1 427 ? 22.010 2.805 -42.161 1.00 95.81 427 LYS A N 1
ATOM 3402 C CA . LYS A 1 427 ? 21.351 3.837 -42.977 1.00 95.81 427 LYS A CA 1
ATOM 3403 C C . LYS A 1 427 ? 19.933 3.449 -43.395 1.00 95.81 427 LYS A C 1
ATOM 3405 O O . LYS A 1 427 ? 19.069 4.320 -43.443 1.00 95.81 427 LYS A O 1
ATOM 3410 N N . ALA A 1 428 ? 19.701 2.167 -43.691 1.00 94.75 428 ALA A N 1
ATOM 3411 C CA . ALA A 1 428 ? 18.378 1.642 -44.026 1.00 94.75 428 ALA A CA 1
ATOM 3412 C C . ALA A 1 428 ? 17.435 1.584 -42.811 1.00 94.75 428 ALA A C 1
ATOM 3414 O O . ALA A 1 428 ? 16.228 1.771 -42.962 1.00 94.75 428 ALA A O 1
ATOM 3415 N N . ASN A 1 429 ? 17.980 1.340 -41.618 1.00 93.62 429 ASN A N 1
ATOM 3416 C CA . ASN A 1 429 ? 17.221 1.267 -40.371 1.00 93.62 429 ASN A CA 1
ATOM 3417 C C . ASN A 1 429 ? 16.856 2.645 -39.800 1.00 93.62 429 ASN A C 1
ATOM 3419 O O . ASN A 1 429 ? 15.825 2.779 -39.138 1.00 93.62 429 ASN A O 1
ATOM 3423 N N . LEU A 1 430 ? 17.700 3.659 -40.007 1.00 93.38 430 LEU A N 1
ATOM 3424 C CA . LEU A 1 430 ? 17.475 5.002 -39.478 1.00 93.38 430 LEU A CA 1
ATOM 3425 C C . LEU A 1 430 ? 16.567 5.839 -40.395 1.00 93.38 430 LEU A C 1
ATOM 3427 O O . LEU A 1 430 ? 16.662 5.750 -41.620 1.00 93.38 430 LEU A O 1
ATOM 3431 N N . PRO A 1 431 ? 15.727 6.729 -39.833 1.00 91.69 431 PRO A N 1
ATOM 3432 C CA . PRO A 1 431 ? 15.006 7.717 -40.627 1.00 91.69 431 PRO A CA 1
ATOM 3433 C C . PRO A 1 431 ? 15.958 8.563 -41.485 1.00 91.69 431 PRO A C 1
ATOM 3435 O O . PRO A 1 431 ? 17.063 8.901 -41.064 1.00 91.69 431 PRO A O 1
ATOM 3438 N N . ALA A 1 432 ? 15.526 8.946 -42.688 1.00 89.38 432 ALA A N 1
ATOM 3439 C CA . ALA A 1 432 ? 16.336 9.788 -43.575 1.00 89.38 432 ALA A CA 1
ATOM 3440 C C . ALA A 1 432 ? 16.429 11.249 -43.091 1.00 89.38 432 ALA A C 1
ATOM 3442 O O . ALA A 1 432 ? 17.402 11.947 -43.358 1.00 89.38 432 ALA A O 1
ATOM 3443 N N . THR A 1 433 ? 15.396 11.728 -42.395 1.00 89.31 433 THR A N 1
ATOM 3444 C CA . THR A 1 433 ? 15.278 13.114 -41.926 1.00 89.31 433 THR A CA 1
ATOM 3445 C C . THR A 1 433 ? 14.459 13.183 -40.645 1.00 89.31 433 THR A C 1
ATOM 3447 O O . THR A 1 433 ? 13.638 12.303 -40.386 1.00 89.31 433 THR A O 1
ATOM 3450 N N . GLY A 1 434 ? 14.587 14.290 -39.917 1.00 87.75 434 GLY A N 1
ATOM 3451 C CA . GLY A 1 434 ? 13.752 14.610 -38.763 1.00 87.75 434 GLY A CA 1
ATOM 3452 C C . GLY A 1 434 ? 14.529 14.587 -37.454 1.00 87.75 434 GLY A C 1
ATOM 3453 O O . GLY A 1 434 ? 15.692 14.194 -37.404 1.00 87.75 434 GLY A O 1
ATOM 3454 N N . ASN A 1 435 ? 13.870 15.043 -36.396 1.00 88.31 435 ASN A N 1
ATOM 3455 C CA . ASN A 1 435 ? 14.409 15.038 -35.047 1.00 88.31 435 ASN A CA 1
ATOM 3456 C C . ASN A 1 435 ? 13.325 14.495 -34.099 1.00 88.31 435 ASN A C 1
ATOM 3458 O O . ASN A 1 435 ? 12.198 14.999 -34.137 1.00 88.31 435 ASN A O 1
ATOM 3462 N N . PRO A 1 436 ? 13.618 13.462 -33.292 1.00 85.38 436 PRO A N 1
ATOM 3463 C CA . PRO A 1 436 ? 12.645 12.893 -32.367 1.00 85.38 436 PRO A CA 1
ATOM 3464 C C . PRO A 1 436 ? 12.374 13.800 -31.156 1.00 85.38 436 PRO A C 1
ATOM 3466 O O . PRO A 1 436 ? 11.324 13.692 -30.520 1.00 85.38 436 PRO A O 1
ATOM 3469 N N . VAL A 1 437 ? 13.278 14.734 -30.852 1.00 83.62 437 VAL A N 1
ATOM 3470 C CA . VAL A 1 437 ? 13.124 15.724 -29.788 1.00 83.62 437 VAL A CA 1
ATOM 3471 C C . VAL A 1 437 ? 12.312 16.914 -30.307 1.00 83.62 437 VAL A C 1
ATOM 3473 O O . VAL A 1 437 ? 12.772 17.710 -31.120 1.00 83.62 437 VAL A O 1
ATOM 3476 N N . TRP A 1 438 ? 11.084 17.059 -29.809 1.00 74.50 438 TRP A N 1
ATOM 3477 C CA . TRP A 1 438 ? 10.124 18.057 -30.304 1.00 74.50 438 TRP A CA 1
ATOM 3478 C C . TRP A 1 438 ? 10.051 19.344 -29.469 1.00 74.50 438 TRP A C 1
ATOM 3480 O O . TRP A 1 438 ? 9.600 20.365 -29.980 1.00 74.50 438 TRP A O 1
ATOM 3490 N N . ILE A 1 439 ? 10.476 19.318 -28.199 1.00 74.56 439 ILE A N 1
ATOM 3491 C CA . ILE A 1 439 ? 10.444 20.505 -27.321 1.00 74.56 439 ILE A CA 1
ATOM 3492 C C . ILE A 1 439 ? 11.704 21.360 -27.517 1.00 74.56 439 ILE A C 1
ATOM 3494 O O . ILE A 1 439 ? 11.604 22.573 -27.677 1.00 74.56 439 ILE A O 1
ATOM 3498 N N . PHE A 1 440 ? 12.880 20.725 -27.531 1.00 80.81 440 PHE A N 1
ATOM 3499 C CA . PHE A 1 440 ? 14.182 21.379 -27.688 1.00 80.81 440 PHE A CA 1
ATOM 3500 C C . PHE A 1 440 ? 15.097 20.509 -28.564 1.00 80.81 440 PHE A C 1
ATOM 3502 O O . PHE A 1 440 ? 15.919 19.770 -28.022 1.00 80.81 440 PHE A O 1
ATOM 3509 N N . PRO A 1 441 ? 14.920 20.524 -29.899 1.00 82.94 441 PRO A N 1
ATOM 3510 C CA . PRO A 1 441 ? 15.691 19.672 -30.795 1.00 82.94 441 PRO A CA 1
ATOM 3511 C C . PRO A 1 441 ? 17.188 19.930 -30.642 1.00 82.94 441 PRO A C 1
ATOM 3513 O O . PRO A 1 441 ? 17.638 21.073 -30.727 1.00 82.94 441 PRO A O 1
ATOM 3516 N N . THR A 1 442 ? 17.953 18.863 -30.423 1.00 86.06 442 THR A N 1
ATOM 3517 C CA . THR A 1 442 ? 19.414 18.923 -30.378 1.00 86.06 442 THR A CA 1
ATOM 3518 C C . THR A 1 442 ? 19.999 18.474 -31.705 1.00 86.06 442 THR A C 1
ATOM 3520 O O . THR A 1 442 ? 19.417 17.672 -32.435 1.00 86.06 442 THR A O 1
ATOM 3523 N N . ASP A 1 443 ? 21.191 18.966 -32.013 1.00 87.25 443 ASP A N 1
ATOM 3524 C CA . ASP A 1 443 ? 21.909 18.537 -33.207 1.00 87.25 443 ASP A CA 1
ATOM 3525 C C . ASP A 1 443 ? 22.349 17.065 -33.137 1.00 87.25 443 ASP A C 1
ATOM 3527 O O . ASP A 1 443 ? 22.381 16.410 -34.178 1.00 87.25 443 ASP A O 1
ATOM 3531 N N . SER A 1 444 ? 22.611 16.538 -31.932 1.00 85.94 444 SER A N 1
ATOM 3532 C CA . SER A 1 444 ? 22.977 15.130 -31.697 1.00 85.94 444 SER A CA 1
ATOM 3533 C C . SER A 1 444 ? 21.871 14.151 -32.089 1.00 85.94 444 SER A C 1
ATOM 3535 O O . SER A 1 444 ? 22.149 13.062 -32.569 1.00 85.94 444 SER A O 1
ATOM 3537 N N . THR A 1 445 ? 20.605 14.550 -31.963 1.00 89.06 445 THR A N 1
ATOM 3538 C CA . THR A 1 445 ? 19.440 13.697 -32.255 1.00 89.06 445 THR A CA 1
ATOM 3539 C C . THR A 1 445 ? 18.881 13.900 -33.667 1.00 89.06 445 THR A C 1
ATOM 3541 O O . THR A 1 445 ? 17.855 13.327 -34.033 1.00 89.06 445 THR A O 1
ATOM 3544 N N . ASN A 1 446 ? 19.525 14.731 -34.492 1.00 92.88 446 ASN A N 1
ATOM 3545 C CA . ASN A 1 446 ? 19.045 15.047 -35.832 1.00 92.88 446 ASN A CA 1
ATOM 3546 C C . ASN A 1 446 ? 19.426 13.947 -36.835 1.00 92.88 446 ASN A C 1
ATOM 3548 O O . ASN A 1 446 ? 20.582 13.844 -37.247 1.00 92.88 446 ASN A O 1
ATOM 3552 N N . PHE A 1 447 ? 18.438 13.183 -37.309 1.00 93.44 447 PHE A N 1
ATOM 3553 C CA . PHE A 1 447 ? 18.674 12.068 -38.228 1.00 93.44 447 PHE A CA 1
ATOM 3554 C C . PHE A 1 447 ? 19.278 12.495 -39.566 1.00 93.44 447 PHE A C 1
ATOM 3556 O O . PHE A 1 447 ? 20.045 11.732 -40.138 1.00 93.44 447 PHE A O 1
ATOM 3563 N N . LEU A 1 448 ? 19.019 13.718 -40.045 1.00 94.38 448 LEU A N 1
ATOM 3564 C CA . LEU A 1 448 ? 19.667 14.210 -41.267 1.00 94.38 448 LEU A CA 1
ATOM 3565 C C . LEU A 1 448 ? 21.186 14.346 -41.074 1.00 94.38 448 LEU A C 1
ATOM 3567 O O . LEU A 1 448 ? 21.954 14.039 -41.983 1.00 94.38 448 LEU A O 1
ATOM 3571 N N . ARG A 1 449 ? 21.625 14.786 -39.888 1.00 93.25 449 ARG A N 1
ATOM 3572 C CA . ARG A 1 449 ? 23.055 14.878 -39.565 1.00 93.25 449 ARG A CA 1
ATOM 3573 C C . ARG A 1 449 ? 23.666 13.503 -39.358 1.00 93.25 449 ARG A C 1
ATOM 3575 O O . ARG A 1 449 ? 24.691 13.224 -39.959 1.00 93.25 449 ARG A O 1
ATOM 3582 N N . ILE A 1 450 ? 22.987 12.628 -38.616 1.00 94.69 450 ILE A N 1
ATOM 3583 C CA . ILE A 1 450 ? 23.437 11.244 -38.417 1.00 94.69 450 ILE A CA 1
ATOM 3584 C C . ILE A 1 450 ? 23.604 10.526 -39.768 1.00 94.69 450 ILE A C 1
ATOM 3586 O O . ILE A 1 450 ? 24.613 9.864 -39.989 1.00 94.69 450 ILE A O 1
ATOM 3590 N N . GLN A 1 451 ? 22.665 10.698 -40.705 1.00 95.81 451 GLN A N 1
ATOM 3591 C CA . GLN A 1 451 ? 22.778 10.151 -42.063 1.00 95.81 451 GLN A CA 1
ATOM 3592 C C . GLN A 1 451 ? 23.977 10.738 -42.826 1.00 95.81 451 GLN A C 1
ATOM 3594 O O . GLN A 1 451 ? 24.726 9.988 -43.446 1.00 95.81 451 GLN A O 1
ATOM 3599 N N . SER A 1 452 ? 24.220 12.049 -42.721 1.00 95.00 452 SER A N 1
ATOM 3600 C CA . SER A 1 452 ? 25.397 12.699 -43.322 1.00 95.00 452 SER A CA 1
ATOM 3601 C C . SER A 1 452 ? 26.726 12.214 -42.719 1.00 95.00 452 SER A C 1
ATOM 3603 O O . SER A 1 452 ? 27.734 12.101 -43.425 1.00 95.00 452 SER A O 1
ATOM 3605 N N . ASP A 1 453 ? 26.753 11.928 -41.419 1.00 94.94 453 ASP A N 1
ATOM 3606 C CA . ASP A 1 453 ? 27.928 11.377 -40.743 1.00 94.94 453 ASP A CA 1
ATOM 3607 C C . ASP A 1 453 ? 28.178 9.928 -41.185 1.00 94.94 453 ASP A C 1
ATOM 3609 O O . ASP A 1 453 ? 29.320 9.558 -41.466 1.00 94.94 453 ASP A O 1
ATOM 3613 N N . LEU A 1 454 ? 27.113 9.133 -41.349 1.00 96.12 454 LEU A N 1
ATOM 3614 C CA . LEU A 1 454 ? 27.176 7.783 -41.915 1.00 96.12 454 LEU A CA 1
ATOM 3615 C C . LEU A 1 454 ? 27.643 7.788 -43.376 1.00 96.12 454 LEU A C 1
ATOM 3617 O O . LEU A 1 454 ? 28.438 6.931 -43.749 1.00 96.12 454 LEU A O 1
ATOM 3621 N N . ASP A 1 455 ? 27.209 8.753 -44.192 1.00 96.44 455 ASP A N 1
ATOM 3622 C CA . ASP A 1 455 ? 27.701 8.941 -45.566 1.00 96.44 455 ASP A CA 1
ATOM 3623 C C . ASP A 1 455 ? 29.207 9.203 -45.590 1.00 96.44 455 ASP A C 1
ATOM 3625 O O . ASP A 1 455 ? 29.954 8.595 -46.359 1.00 96.44 455 ASP A O 1
ATOM 3629 N N . THR A 1 456 ? 29.670 10.079 -44.700 1.00 95.00 456 THR A N 1
ATOM 3630 C CA . THR A 1 456 ? 31.096 10.386 -44.567 1.00 95.00 456 THR A CA 1
ATOM 3631 C C . THR A 1 456 ? 31.879 9.151 -44.124 1.00 95.00 456 THR A C 1
ATOM 3633 O O . THR A 1 456 ? 32.937 8.852 -44.681 1.00 95.00 456 THR A O 1
ATOM 3636 N N . MET A 1 457 ? 31.347 8.399 -43.157 1.00 95.12 457 MET A N 1
ATOM 3637 C CA . MET A 1 457 ? 31.958 7.167 -42.662 1.00 95.12 457 MET A CA 1
ATOM 3638 C C . MET A 1 457 ? 31.997 6.072 -43.737 1.00 95.12 457 MET A C 1
ATOM 3640 O O . MET A 1 457 ? 33.000 5.368 -43.844 1.00 95.12 457 MET A O 1
ATOM 3644 N N . LEU A 1 458 ? 30.958 5.968 -44.574 1.00 96.25 458 LEU A N 1
ATOM 3645 C CA . LEU A 1 458 ? 30.899 5.039 -45.703 1.00 96.25 458 LEU A CA 1
ATOM 3646 C C . LEU A 1 458 ? 32.005 5.331 -46.721 1.00 96.25 458 LEU A C 1
ATOM 3648 O O . LEU A 1 458 ? 32.750 4.427 -47.088 1.00 96.25 458 LEU A O 1
ATOM 3652 N N . ILE A 1 459 ? 32.175 6.601 -47.105 1.00 94.81 459 ILE A N 1
ATOM 3653 C CA . ILE A 1 459 ? 33.239 7.030 -48.027 1.00 94.81 459 ILE A CA 1
ATOM 3654 C C . ILE A 1 459 ? 34.625 6.701 -47.452 1.00 94.81 459 ILE A C 1
ATOM 3656 O O . ILE A 1 459 ? 35.521 6.273 -48.184 1.00 94.81 459 ILE A O 1
ATOM 3660 N N . SER A 1 460 ? 34.827 6.899 -46.145 1.00 92.62 460 SER A N 1
ATOM 3661 C CA . SER A 1 460 ? 36.076 6.519 -45.474 1.00 92.62 460 SER A CA 1
ATOM 3662 C C . SER A 1 460 ? 36.300 5.003 -45.499 1.00 92.62 460 SER A C 1
ATOM 3664 O O . SER A 1 460 ? 37.402 4.560 -45.826 1.00 92.62 460 SER A O 1
ATOM 3666 N N . ALA A 1 461 ? 35.265 4.205 -45.221 1.00 93.50 461 ALA A N 1
ATOM 3667 C CA . ALA A 1 461 ? 35.341 2.744 -45.236 1.00 93.50 461 ALA A CA 1
ATOM 3668 C C . ALA A 1 461 ? 35.662 2.197 -46.634 1.00 93.50 461 ALA A C 1
ATOM 3670 O O . ALA A 1 461 ? 36.543 1.348 -46.776 1.00 93.50 461 ALA A O 1
ATOM 3671 N N . GLU A 1 462 ? 35.025 2.736 -47.676 1.00 94.00 462 GLU A N 1
ATOM 3672 C CA . GLU A 1 462 ? 35.305 2.389 -49.072 1.00 94.00 462 GLU A CA 1
ATOM 3673 C C . GLU A 1 462 ? 36.758 2.685 -49.449 1.00 94.00 462 GLU A C 1
ATOM 3675 O O . GLU A 1 462 ? 37.424 1.838 -50.042 1.00 94.00 462 GLU A O 1
ATOM 3680 N N . LYS A 1 463 ? 37.302 3.840 -49.049 1.00 92.25 463 LYS A N 1
ATOM 3681 C CA . LYS A 1 463 ? 38.708 4.182 -49.321 1.00 92.25 463 LYS A CA 1
ATOM 3682 C C . LYS A 1 463 ? 39.687 3.222 -48.649 1.00 92.25 463 LYS A C 1
ATOM 3684 O O . LYS A 1 463 ? 40.696 2.875 -49.257 1.00 92.25 463 LYS A O 1
ATOM 3689 N N . ILE A 1 464 ? 39.395 2.777 -47.426 1.00 91.88 464 ILE A N 1
ATOM 3690 C CA . ILE A 1 464 ? 40.264 1.867 -46.664 1.00 91.88 464 ILE A CA 1
ATOM 3691 C C . ILE A 1 464 ? 40.356 0.481 -47.312 1.00 91.88 464 ILE A C 1
ATOM 3693 O O . ILE A 1 464 ? 41.396 -0.160 -47.192 1.00 91.88 464 ILE A O 1
ATOM 3697 N N . THR A 1 465 ? 39.337 0.034 -48.059 1.00 91.50 465 THR A N 1
ATOM 3698 C CA . THR A 1 465 ? 39.388 -1.264 -48.769 1.00 91.50 465 THR A CA 1
ATOM 3699 C C . THR A 1 465 ? 40.556 -1.367 -49.755 1.00 91.50 465 THR A C 1
ATOM 3701 O O . THR A 1 465 ? 41.068 -2.460 -49.986 1.00 91.50 465 THR A O 1
ATOM 3704 N N . ALA A 1 466 ? 40.995 -0.237 -50.320 1.00 90.44 466 ALA A N 1
ATOM 3705 C CA . ALA A 1 466 ? 42.093 -0.168 -51.281 1.00 90.44 466 ALA A CA 1
ATOM 3706 C C . ALA A 1 466 ? 43.474 0.004 -50.619 1.00 90.44 466 ALA A C 1
ATOM 3708 O O . ALA A 1 466 ? 44.490 0.050 -51.315 1.00 90.44 466 ALA A O 1
ATOM 3709 N N . VAL A 1 467 ? 43.525 0.128 -49.290 1.00 91.06 467 VAL A N 1
ATOM 3710 C CA . VAL A 1 467 ? 44.752 0.375 -48.529 1.00 91.06 467 VAL A CA 1
ATOM 3711 C C . VAL A 1 467 ? 45.285 -0.949 -47.956 1.00 91.06 467 VAL A C 1
ATOM 3713 O O . VAL A 1 467 ? 44.517 -1.689 -47.343 1.00 91.06 467 VAL A O 1
ATOM 3716 N N . PRO A 1 468 ? 46.590 -1.262 -48.097 1.00 90.62 468 PRO A N 1
ATOM 3717 C CA . PRO A 1 468 ? 47.183 -2.460 -47.500 1.00 90.62 468 PRO A CA 1
ATOM 3718 C C . PRO A 1 468 ? 46.994 -2.508 -45.980 1.00 90.62 468 PRO A C 1
ATOM 3720 O O . PRO A 1 468 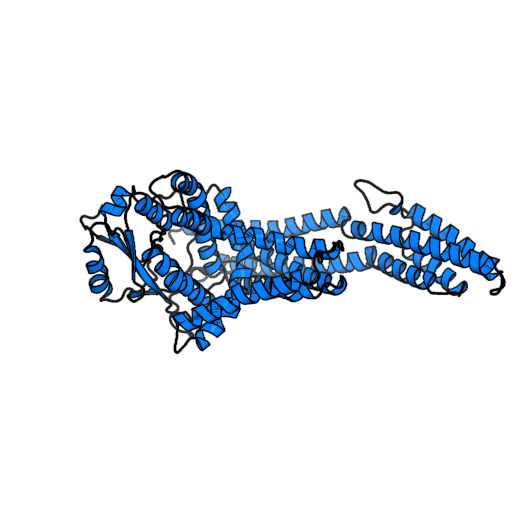? 47.251 -1.521 -45.284 1.00 90.62 468 PRO A O 1
ATOM 3723 N N . THR A 1 469 ? 46.571 -3.664 -45.464 1.00 88.75 469 THR A N 1
ATOM 3724 C CA . THR A 1 469 ? 46.192 -3.864 -44.052 1.00 88.75 469 THR A CA 1
ATOM 3725 C C . THR A 1 469 ? 47.345 -3.702 -43.062 1.00 88.75 469 THR A C 1
ATOM 3727 O O . THR A 1 469 ? 47.111 -3.522 -41.874 1.00 88.75 469 THR A O 1
ATOM 3730 N N . ASP A 1 470 ? 48.583 -3.795 -43.540 1.00 88.94 470 ASP A N 1
ATOM 3731 C CA . ASP A 1 470 ? 49.828 -3.634 -42.784 1.00 88.94 470 ASP A CA 1
ATOM 3732 C C . ASP A 1 470 ? 50.358 -2.188 -42.783 1.00 88.94 470 ASP A C 1
ATOM 3734 O O . ASP A 1 470 ? 51.395 -1.895 -42.186 1.00 88.94 470 ASP A O 1
ATOM 3738 N N . SER A 1 471 ? 49.658 -1.262 -43.442 1.00 93.06 471 SER A N 1
ATOM 3739 C CA . SER A 1 471 ? 50.081 0.132 -43.536 1.00 93.06 471 SER A CA 1
ATOM 3740 C C . SER A 1 471 ? 49.592 0.979 -42.355 1.00 93.06 471 SER A C 1
ATOM 3742 O O . SER A 1 471 ? 48.489 0.807 -41.832 1.00 93.06 471 SER A O 1
ATOM 3744 N N . ALA A 1 472 ? 50.376 1.995 -41.981 1.00 91.12 472 ALA A N 1
ATOM 3745 C CA . ALA A 1 472 ? 49.955 2.981 -40.982 1.00 91.12 472 ALA A CA 1
ATOM 3746 C C . ALA A 1 472 ? 48.655 3.703 -41.389 1.00 91.12 472 ALA A C 1
ATOM 3748 O O . ALA A 1 472 ? 47.808 3.974 -40.542 1.00 91.12 472 ALA A O 1
ATOM 3749 N N . ALA A 1 473 ? 48.469 3.952 -42.690 1.00 89.56 473 ALA A N 1
ATOM 3750 C CA . ALA A 1 473 ? 47.267 4.579 -43.231 1.00 89.56 473 ALA A CA 1
ATOM 3751 C C . ALA A 1 473 ? 46.002 3.741 -42.974 1.00 89.56 473 ALA A C 1
ATOM 3753 O O . ALA A 1 473 ? 44.962 4.306 -42.639 1.00 89.56 473 ALA A O 1
ATOM 3754 N N . TYR A 1 474 ? 46.099 2.409 -43.067 1.00 91.94 474 TYR A N 1
ATOM 3755 C CA . TYR A 1 474 ? 44.995 1.504 -42.746 1.00 91.94 474 TYR A CA 1
ATOM 3756 C C . TYR A 1 474 ? 44.599 1.605 -41.273 1.00 91.94 474 TYR A C 1
ATOM 3758 O O . TYR A 1 474 ? 43.431 1.812 -40.949 1.00 91.94 474 TYR A O 1
ATOM 3766 N N . HIS A 1 475 ? 45.582 1.531 -40.371 1.00 91.12 475 HIS A N 1
ATOM 3767 C CA . HIS A 1 475 ? 45.336 1.625 -38.933 1.00 91.12 475 HIS A CA 1
ATOM 3768 C C . HIS A 1 475 ? 44.757 2.985 -38.525 1.00 91.12 475 HIS A C 1
ATOM 3770 O O . HIS A 1 475 ? 43.807 3.031 -37.746 1.00 91.12 475 HIS A O 1
ATOM 3776 N N . THR A 1 476 ? 45.272 4.090 -39.072 1.00 92.50 476 THR A N 1
ATOM 3777 C CA . THR A 1 476 ? 44.716 5.428 -38.820 1.00 92.50 476 THR A CA 1
ATOM 3778 C C . THR A 1 476 ? 43.289 5.558 -39.351 1.00 92.50 476 THR A C 1
ATOM 3780 O O . THR A 1 476 ? 42.433 6.089 -38.647 1.00 92.50 476 THR A O 1
ATOM 3783 N N . GLY A 1 477 ? 43.007 5.041 -40.550 1.00 91.38 477 GLY A N 1
ATOM 3784 C CA . GLY A 1 477 ? 41.655 5.047 -41.111 1.00 91.38 477 GLY A CA 1
ATOM 3785 C C . GLY A 1 477 ? 40.665 4.241 -40.266 1.00 91.38 477 GLY A C 1
ATOM 3786 O O . GLY A 1 477 ? 39.560 4.704 -39.997 1.00 91.38 477 GLY A O 1
ATOM 3787 N N . MET A 1 478 ? 41.078 3.068 -39.786 1.00 92.44 478 MET A N 1
ATOM 3788 C CA . MET A 1 478 ? 40.263 2.236 -38.897 1.00 92.44 478 MET A CA 1
ATOM 3789 C C . MET A 1 478 ? 39.981 2.918 -37.552 1.00 92.44 478 MET A C 1
ATOM 3791 O O . MET A 1 478 ? 38.865 2.832 -37.046 1.00 92.44 478 MET A O 1
ATOM 3795 N N . LEU A 1 479 ? 40.954 3.640 -36.984 1.00 92.31 479 LEU A N 1
ATOM 3796 C CA . LEU A 1 479 ? 40.745 4.416 -35.756 1.00 92.31 479 LEU A CA 1
ATOM 3797 C C . LEU A 1 479 ? 39.752 5.575 -35.948 1.00 92.31 479 LEU A C 1
ATOM 3799 O O . LEU A 1 479 ? 38.937 5.819 -35.056 1.00 92.31 479 LEU A O 1
ATOM 3803 N N . ASP A 1 480 ? 39.789 6.267 -37.093 1.00 92.94 480 ASP A N 1
ATOM 3804 C CA . ASP A 1 480 ? 38.812 7.316 -37.430 1.00 92.94 480 ASP A CA 1
ATOM 3805 C C . ASP A 1 480 ? 37.397 6.733 -37.556 1.00 92.94 480 ASP A C 1
ATOM 3807 O O . ASP A 1 480 ? 36.467 7.259 -36.944 1.00 92.94 480 ASP A O 1
ATOM 3811 N N . ILE A 1 481 ? 37.239 5.601 -38.255 1.00 94.19 481 ILE A N 1
ATOM 3812 C CA . ILE A 1 481 ? 35.949 4.899 -38.358 1.00 94.19 481 ILE A CA 1
ATOM 3813 C C . ILE A 1 481 ? 35.430 4.494 -36.981 1.00 94.19 481 ILE A C 1
ATOM 3815 O O . ILE A 1 481 ? 34.279 4.782 -36.666 1.00 94.19 481 ILE A O 1
ATOM 3819 N N . ASN A 1 482 ? 36.267 3.881 -36.143 1.00 94.38 482 ASN A N 1
ATOM 3820 C CA . ASN A 1 482 ? 35.856 3.465 -34.803 1.00 94.38 482 ASN A CA 1
ATOM 3821 C C . ASN A 1 482 ? 35.418 4.664 -33.953 1.00 94.38 482 ASN A C 1
ATOM 3823 O O . ASN A 1 482 ? 34.387 4.604 -33.290 1.00 94.38 482 ASN A O 1
ATOM 3827 N N . SER A 1 483 ? 36.158 5.773 -34.014 1.00 94.12 483 SER A N 1
ATOM 3828 C CA . SER A 1 483 ? 35.825 6.991 -33.265 1.00 94.12 483 SER A CA 1
ATOM 3829 C C . SER A 1 483 ? 34.494 7.599 -33.724 1.00 94.12 483 SER A C 1
ATOM 3831 O O . SER A 1 483 ? 33.682 8.017 -32.900 1.00 94.12 483 SER A O 1
ATOM 3833 N N . ARG A 1 484 ? 34.235 7.610 -35.038 1.00 95.12 484 ARG A N 1
ATOM 3834 C CA . ARG A 1 484 ? 32.954 8.064 -35.605 1.00 95.12 484 ARG A CA 1
ATOM 3835 C C . ARG A 1 484 ? 31.805 7.134 -35.243 1.00 95.12 484 ARG A C 1
ATOM 3837 O O . ARG A 1 484 ? 30.725 7.622 -34.928 1.00 95.12 484 ARG A O 1
ATOM 3844 N N . ALA A 1 485 ? 32.033 5.822 -35.264 1.00 95.31 485 ALA A N 1
ATOM 3845 C CA . ALA A 1 485 ? 31.025 4.836 -34.902 1.00 95.31 485 ALA A CA 1
ATOM 3846 C C . ALA A 1 485 ? 30.559 5.022 -33.450 1.00 95.31 485 ALA A C 1
ATOM 3848 O O . ALA A 1 485 ? 29.355 5.035 -33.210 1.00 95.31 485 ALA A O 1
ATOM 3849 N N . VAL A 1 486 ? 31.485 5.266 -32.514 1.00 94.69 486 VAL A N 1
ATOM 3850 C CA . VAL A 1 486 ? 31.158 5.571 -31.107 1.00 94.69 486 VAL A CA 1
ATOM 3851 C C . VAL A 1 486 ? 30.342 6.864 -30.987 1.00 94.69 486 VAL A C 1
ATOM 3853 O O . VAL A 1 486 ? 29.311 6.876 -30.322 1.00 94.69 486 VAL A O 1
ATOM 3856 N N . LEU A 1 487 ? 30.727 7.937 -31.685 1.00 94.25 487 LEU A N 1
ATOM 3857 C CA . LEU A 1 487 ? 29.970 9.196 -31.653 1.00 94.25 487 LEU A CA 1
ATOM 3858 C C . LEU A 1 487 ? 28.545 9.036 -32.216 1.00 94.25 487 LEU A C 1
ATOM 3860 O O . LEU A 1 487 ? 27.578 9.556 -31.662 1.00 94.25 487 LEU A O 1
ATOM 3864 N N . ILE A 1 488 ? 28.397 8.304 -33.324 1.00 94.81 488 ILE A N 1
ATOM 3865 C CA . ILE A 1 488 ? 27.084 8.014 -33.915 1.00 94.81 488 ILE A CA 1
ATOM 3866 C C . ILE A 1 488 ? 26.254 7.137 -32.969 1.00 94.81 488 ILE A C 1
ATOM 3868 O O . ILE A 1 488 ? 25.043 7.328 -32.866 1.00 94.81 488 ILE A O 1
ATOM 3872 N N . GLN A 1 489 ? 26.888 6.205 -32.257 1.00 94.31 489 GLN A N 1
ATOM 3873 C CA . GLN A 1 489 ? 26.230 5.366 -31.262 1.00 94.31 489 GLN A CA 1
ATOM 3874 C C . GLN A 1 489 ? 25.653 6.204 -30.116 1.00 94.31 489 GLN A C 1
ATOM 3876 O O . GLN A 1 489 ? 24.484 6.024 -29.782 1.00 94.31 489 GLN A O 1
ATOM 3881 N N . GLU A 1 490 ? 26.422 7.152 -29.572 1.00 90.50 490 GLU A N 1
ATOM 3882 C CA . GLU A 1 490 ? 25.950 8.104 -28.554 1.00 90.50 490 GLU A CA 1
ATOM 3883 C C . GLU A 1 490 ? 24.767 8.938 -29.072 1.00 90.50 490 GLU A C 1
ATOM 3885 O O . GLU A 1 490 ? 23.732 9.029 -28.414 1.00 90.50 490 GLU A O 1
ATOM 3890 N N . ASN A 1 491 ? 24.861 9.458 -30.299 1.00 92.94 491 ASN A N 1
ATOM 3891 C CA . ASN A 1 491 ? 23.787 10.224 -30.939 1.00 92.94 491 ASN A CA 1
ATOM 3892 C C . ASN A 1 491 ? 22.484 9.414 -31.110 1.00 92.94 491 ASN A C 1
ATOM 3894 O O . ASN A 1 491 ? 21.384 9.930 -30.892 1.00 92.94 491 ASN A O 1
ATOM 3898 N N . ILE A 1 492 ? 22.583 8.137 -31.501 1.00 91.94 492 ILE A N 1
ATOM 3899 C CA . ILE A 1 492 ? 21.420 7.241 -31.610 1.00 91.94 492 ILE A CA 1
ATOM 3900 C C . ILE A 1 492 ? 20.869 6.903 -30.218 1.00 91.94 492 ILE A C 1
ATOM 3902 O O . ILE A 1 492 ? 19.650 6.911 -30.035 1.00 91.94 492 ILE A O 1
ATOM 3906 N N . ALA A 1 493 ? 21.736 6.649 -29.234 1.00 86.81 493 ALA A N 1
ATOM 3907 C CA . ALA A 1 493 ? 21.335 6.382 -27.854 1.00 86.81 493 ALA A CA 1
ATOM 3908 C C . ALA A 1 493 ? 20.567 7.566 -27.242 1.00 86.81 493 ALA A C 1
ATOM 3910 O O . ALA A 1 493 ? 19.516 7.362 -26.632 1.00 86.81 493 ALA A O 1
ATOM 3911 N N . ASP A 1 494 ? 21.011 8.797 -27.500 1.00 85.31 494 ASP A N 1
ATOM 3912 C CA . ASP A 1 494 ? 20.318 10.029 -27.107 1.00 85.31 494 ASP A CA 1
ATOM 3913 C C . ASP A 1 494 ? 18.926 10.156 -27.748 1.00 85.31 494 ASP A C 1
ATOM 3915 O O . ASP A 1 494 ? 18.003 10.709 -27.146 1.00 85.31 494 ASP A O 1
ATOM 3919 N N . ALA A 1 495 ? 18.747 9.646 -28.970 1.00 87.81 495 ALA A N 1
ATOM 3920 C CA . ALA A 1 495 ? 17.492 9.727 -29.715 1.00 87.81 495 ALA A CA 1
ATOM 3921 C C . ALA A 1 495 ? 16.432 8.710 -29.241 1.00 87.81 495 ALA A C 1
ATOM 3923 O O . ALA A 1 495 ? 15.233 9.018 -29.251 1.00 87.81 495 ALA A O 1
ATOM 3924 N N . ILE A 1 496 ? 16.846 7.513 -28.808 1.00 86.81 496 ILE A N 1
ATOM 3925 C CA . ILE A 1 496 ? 15.957 6.387 -28.461 1.00 86.81 496 ILE A CA 1
ATOM 3926 C C . ILE A 1 496 ? 14.869 6.750 -27.423 1.00 86.81 496 ILE A C 1
ATOM 3928 O O . ILE A 1 496 ? 13.693 6.463 -27.683 1.00 86.81 496 ILE A O 1
ATOM 3932 N N . PRO A 1 497 ? 15.159 7.417 -26.284 1.00 82.81 497 PRO A N 1
ATOM 3933 C CA . PRO A 1 497 ? 14.133 7.779 -25.298 1.00 82.81 497 PRO A CA 1
ATOM 3934 C C . PRO A 1 497 ? 12.991 8.623 -25.881 1.00 82.81 497 PRO A C 1
ATOM 3936 O O . PRO A 1 497 ? 11.824 8.456 -25.515 1.00 82.81 497 PRO A O 1
ATOM 3939 N N . TYR A 1 498 ? 13.303 9.501 -26.832 1.00 84.12 498 TYR A N 1
ATOM 3940 C CA . TYR A 1 498 ? 12.325 10.384 -27.468 1.00 84.12 498 TYR A CA 1
ATOM 3941 C C . TYR A 1 498 ? 11.488 9.673 -28.531 1.00 84.12 498 TYR A C 1
ATOM 3943 O O . TYR A 1 498 ? 10.355 10.080 -28.791 1.00 84.12 498 TYR A O 1
ATOM 3951 N N . MET A 1 499 ? 11.987 8.563 -29.081 1.00 85.38 499 MET A N 1
ATOM 3952 C CA . MET A 1 499 ? 11.187 7.678 -29.929 1.00 85.38 499 MET A CA 1
ATOM 3953 C C . MET A 1 499 ? 10.082 6.981 -29.122 1.00 85.38 499 MET A C 1
ATOM 3955 O O . MET A 1 499 ? 8.950 6.860 -29.601 1.00 85.38 499 MET A O 1
ATOM 3959 N N . TYR A 1 500 ? 10.357 6.601 -27.867 1.00 79.88 500 TYR A N 1
ATOM 3960 C CA . TYR A 1 500 ? 9.327 6.089 -26.955 1.00 79.88 500 TYR A CA 1
ATOM 3961 C C . TYR A 1 500 ? 8.311 7.169 -26.571 1.00 79.88 500 TYR A C 1
ATOM 3963 O O . TYR A 1 500 ? 7.101 6.933 -26.637 1.00 79.88 500 TYR A O 1
ATOM 3971 N N . VAL A 1 501 ? 8.788 8.363 -26.210 1.00 77.81 501 VAL A N 1
ATOM 3972 C CA . VAL A 1 501 ? 7.966 9.491 -25.730 1.00 77.81 501 VAL A CA 1
ATOM 3973 C C . VAL A 1 501 ? 7.654 10.478 -26.865 1.00 77.81 501 VAL A C 1
ATOM 3975 O O . VAL A 1 501 ? 7.677 11.701 -26.705 1.00 77.81 501 VAL A O 1
ATOM 3978 N N . SER A 1 502 ? 7.345 9.942 -28.045 1.00 80.62 502 SER A N 1
ATOM 3979 C CA . SER A 1 502 ? 6.937 10.753 -29.189 1.00 80.62 502 SER A CA 1
ATOM 3980 C C . SER A 1 502 ? 5.590 11.435 -28.926 1.00 80.62 502 SER A C 1
ATOM 3982 O O . SER A 1 502 ? 4.732 10.920 -28.202 1.00 80.62 502 SER A O 1
ATOM 3984 N N . LEU A 1 503 ? 5.370 12.603 -29.537 1.00 79.50 503 LEU A N 1
ATOM 3985 C CA . LEU A 1 503 ? 4.119 13.353 -29.381 1.00 79.50 503 LEU A CA 1
ATOM 3986 C C . LEU A 1 503 ? 2.889 12.502 -29.742 1.00 79.50 503 LEU A C 1
ATOM 3988 O O . LEU A 1 503 ? 1.870 12.559 -29.053 1.00 79.50 503 LEU A O 1
ATOM 3992 N N . SER A 1 504 ? 2.996 11.674 -30.784 1.00 79.31 504 SER A N 1
ATOM 3993 C CA . SER A 1 504 ? 1.950 10.725 -31.168 1.00 79.31 504 SER A CA 1
ATOM 3994 C C . SER A 1 504 ? 1.683 9.711 -30.057 1.00 79.31 504 SER A C 1
ATOM 3996 O O . SER A 1 504 ? 0.528 9.553 -29.666 1.00 79.31 504 SER A O 1
ATOM 3998 N N . ASN A 1 505 ? 2.715 9.079 -29.490 1.00 79.94 505 ASN A N 1
ATOM 3999 C CA . ASN A 1 505 ? 2.560 8.115 -28.397 1.00 79.94 505 ASN A CA 1
ATOM 4000 C C . ASN A 1 505 ? 1.942 8.748 -27.144 1.00 79.94 505 ASN A C 1
ATOM 4002 O O . ASN A 1 505 ? 1.102 8.117 -26.497 1.00 79.94 505 ASN A O 1
ATOM 4006 N N . ILE A 1 506 ? 2.291 9.998 -26.822 1.00 78.94 506 ILE A N 1
ATOM 4007 C CA . ILE A 1 506 ? 1.668 10.750 -25.722 1.00 78.94 506 ILE A CA 1
ATOM 4008 C C . ILE A 1 506 ? 0.177 10.967 -26.006 1.00 78.94 506 ILE A C 1
ATOM 4010 O O . ILE A 1 506 ? -0.662 10.642 -25.165 1.00 78.94 506 ILE A O 1
ATOM 4014 N N . ILE A 1 507 ? -0.170 11.476 -27.194 1.00 81.50 507 ILE A N 1
ATOM 4015 C CA . ILE A 1 507 ? -1.565 11.727 -27.587 1.00 81.50 507 ILE A CA 1
ATOM 4016 C C . ILE A 1 507 ? -2.371 10.427 -27.568 1.00 81.50 507 ILE A C 1
ATOM 4018 O O . ILE A 1 507 ? -3.448 10.385 -26.969 1.00 81.50 507 ILE A O 1
ATOM 4022 N N . PHE A 1 508 ? -1.847 9.353 -28.164 1.00 80.12 508 PHE A N 1
ATOM 4023 C CA . PHE A 1 508 ? -2.490 8.045 -28.142 1.00 80.12 508 PHE A CA 1
ATOM 4024 C C . PHE A 1 508 ? -2.699 7.570 -26.706 1.00 80.12 508 PHE A C 1
ATOM 4026 O O . PHE A 1 508 ? -3.820 7.211 -26.355 1.00 80.12 508 PHE A O 1
ATOM 4033 N N . SER A 1 509 ? -1.677 7.633 -25.849 1.00 76.81 509 SER A N 1
ATOM 4034 C CA . SER A 1 509 ? -1.790 7.242 -24.437 1.00 76.81 509 SER A CA 1
ATOM 4035 C C . SER A 1 509 ? -2.880 8.034 -23.705 1.00 76.81 509 SER A C 1
ATOM 4037 O O . SER A 1 509 ? -3.693 7.452 -22.986 1.00 76.81 509 SER A O 1
ATOM 4039 N N . CYS A 1 510 ? -2.971 9.346 -23.940 1.00 78.56 510 CYS A N 1
ATOM 4040 C CA . CYS A 1 510 ? -4.038 10.189 -23.400 1.00 78.56 510 CYS A CA 1
ATOM 4041 C C . CYS A 1 510 ? -5.431 9.756 -23.888 1.00 78.56 510 CYS A C 1
ATOM 4043 O O . CYS A 1 510 ? -6.357 9.667 -23.079 1.00 78.56 510 CYS A O 1
ATOM 4045 N N . ILE A 1 511 ? -5.586 9.443 -25.180 1.00 82.94 511 ILE A N 1
ATOM 4046 C CA . ILE A 1 511 ? -6.845 8.936 -25.754 1.00 82.94 511 ILE A CA 1
ATOM 4047 C C . ILE A 1 511 ? -7.222 7.591 -25.122 1.00 82.94 511 ILE A C 1
ATOM 4049 O O . ILE A 1 511 ? -8.373 7.403 -24.725 1.00 82.94 511 ILE A O 1
ATOM 4053 N N . TRP A 1 512 ? -6.262 6.678 -24.971 1.00 80.50 512 TRP A N 1
ATOM 4054 C CA . TRP A 1 512 ? -6.456 5.376 -24.328 1.00 80.50 512 TRP A CA 1
ATOM 4055 C C . TRP A 1 512 ? -6.940 5.524 -22.880 1.00 80.50 512 TRP A C 1
ATOM 4057 O O . TRP A 1 512 ? -7.939 4.913 -22.488 1.00 80.50 512 TRP A O 1
ATOM 4067 N N . ILE A 1 513 ? -6.289 6.388 -22.097 1.00 76.88 513 ILE A N 1
ATOM 4068 C CA . ILE A 1 513 ? -6.691 6.691 -20.716 1.00 76.88 513 ILE A CA 1
ATOM 4069 C C . ILE A 1 513 ? -8.097 7.303 -20.689 1.00 76.88 513 ILE A C 1
ATOM 4071 O O . ILE A 1 513 ? -8.943 6.871 -19.901 1.00 76.88 513 ILE A O 1
ATOM 4075 N N . ALA A 1 514 ? -8.382 8.267 -21.567 1.00 79.75 514 ALA A N 1
ATOM 4076 C CA . ALA A 1 514 ? -9.692 8.903 -21.661 1.00 79.75 514 ALA A CA 1
ATOM 4077 C C . ALA A 1 514 ? -10.799 7.902 -22.032 1.00 79.75 514 ALA A C 1
ATOM 4079 O O . ALA A 1 514 ? -11.877 7.946 -21.440 1.00 79.75 514 ALA A O 1
ATOM 4080 N N . ALA A 1 515 ? -10.532 6.961 -22.944 1.00 82.12 515 ALA A N 1
ATOM 4081 C CA . ALA A 1 515 ? -11.469 5.907 -23.323 1.00 82.12 515 ALA A CA 1
ATOM 4082 C C . ALA A 1 515 ? -11.805 5.000 -22.130 1.00 82.12 515 ALA A C 1
ATOM 4084 O O . ALA A 1 515 ? -12.982 4.777 -21.833 1.00 82.12 515 ALA A O 1
ATOM 4085 N N . ILE A 1 516 ? -10.788 4.546 -21.387 1.00 76.12 516 ILE A N 1
ATOM 4086 C CA . ILE A 1 516 ? -10.978 3.741 -20.171 1.00 76.12 516 ILE A CA 1
ATOM 4087 C C . ILE A 1 516 ? -11.810 4.521 -19.145 1.00 76.12 516 ILE A C 1
ATOM 4089 O O . ILE A 1 516 ? -12.825 4.022 -18.652 1.00 76.12 516 ILE A O 1
ATOM 4093 N N . LEU A 1 517 ? -11.434 5.770 -18.850 1.00 74.94 517 LEU A N 1
ATOM 4094 C CA . LEU A 1 517 ? -12.169 6.630 -17.918 1.00 74.94 517 LEU A CA 1
ATOM 4095 C C . LEU A 1 517 ? -13.613 6.888 -18.373 1.00 74.94 517 LEU A C 1
ATOM 4097 O O . LEU A 1 517 ? -14.518 6.916 -17.534 1.00 74.94 517 LEU A O 1
ATOM 4101 N N . GLY A 1 518 ? -13.842 7.019 -19.681 1.00 77.81 518 GLY A N 1
ATOM 4102 C CA . GLY A 1 518 ? -15.159 7.161 -20.296 1.00 77.81 518 GLY A CA 1
ATOM 4103 C C . GLY A 1 518 ? -16.048 5.942 -20.051 1.00 77.81 518 GLY A C 1
ATOM 4104 O O . GLY A 1 518 ? -17.179 6.096 -19.585 1.00 77.81 518 GLY A O 1
ATOM 4105 N N . VAL A 1 519 ? -15.524 4.726 -20.248 1.00 77.88 519 VAL A N 1
ATOM 4106 C CA . VAL A 1 519 ? -16.240 3.481 -19.914 1.00 77.88 519 VAL A CA 1
ATOM 4107 C C . VAL A 1 519 ? -16.623 3.464 -18.430 1.00 77.88 519 VAL A C 1
ATOM 4109 O O . VAL A 1 519 ? -17.774 3.182 -18.088 1.00 77.88 519 VAL A O 1
ATOM 4112 N N . PHE A 1 520 ? -15.710 3.856 -17.535 1.00 69.94 520 PHE A N 1
ATOM 4113 C CA . PHE A 1 520 ? -16.012 3.964 -16.103 1.00 69.94 520 PHE A CA 1
ATOM 4114 C C . PHE A 1 520 ? -17.078 5.009 -15.777 1.00 69.94 520 PHE A C 1
ATOM 4116 O O . PHE A 1 520 ? -17.919 4.777 -14.904 1.00 69.94 520 PHE A O 1
ATOM 4123 N N . ALA A 1 521 ? -17.058 6.159 -16.447 1.00 73.50 521 ALA A N 1
ATOM 4124 C CA . ALA A 1 521 ? -18.064 7.197 -16.267 1.00 73.50 521 ALA A CA 1
ATOM 4125 C C . ALA A 1 521 ? -19.456 6.696 -16.684 1.00 73.50 521 ALA A C 1
ATOM 4127 O O . ALA A 1 521 ? -20.424 6.890 -15.944 1.00 73.50 521 ALA A O 1
ATOM 4128 N N . VAL A 1 522 ? -19.552 5.978 -17.808 1.00 75.88 522 VAL A N 1
ATOM 4129 C CA . VAL A 1 522 ? -20.802 5.362 -18.280 1.00 75.88 522 VAL A CA 1
ATOM 4130 C C . VAL A 1 522 ? -21.307 4.307 -17.294 1.00 75.88 522 VAL A C 1
ATOM 4132 O O . VAL A 1 522 ? -22.489 4.317 -16.942 1.00 75.88 522 VAL A O 1
ATOM 4135 N N . LEU A 1 523 ? -20.424 3.435 -16.794 1.00 70.00 523 LEU A N 1
ATOM 4136 C CA . LEU A 1 523 ? -20.778 2.425 -15.791 1.00 70.00 523 LEU A CA 1
ATOM 4137 C C . LEU A 1 523 ? -21.301 3.059 -14.496 1.00 70.00 523 LEU A C 1
ATOM 4139 O O . LEU A 1 523 ? -22.336 2.637 -13.977 1.00 70.00 523 LEU A O 1
ATOM 4143 N N . ASN A 1 524 ? -20.633 4.105 -14.006 1.00 65.88 524 ASN A N 1
ATOM 4144 C CA . ASN A 1 524 ? -21.071 4.837 -12.819 1.00 65.88 524 ASN A CA 1
ATOM 4145 C C . ASN A 1 524 ? -22.429 5.517 -13.028 1.00 65.88 524 ASN A C 1
ATOM 4147 O O . ASN A 1 524 ? -23.300 5.394 -12.169 1.00 65.88 524 ASN A O 1
ATOM 4151 N N . LYS A 1 525 ? -22.639 6.178 -14.172 1.00 68.69 525 LYS A N 1
ATOM 4152 C CA . LYS A 1 525 ? -23.907 6.849 -14.494 1.00 68.69 525 LYS A CA 1
ATOM 4153 C C . LYS A 1 525 ? -25.064 5.855 -14.590 1.00 68.69 525 LYS A C 1
ATOM 4155 O O . LYS A 1 525 ? -26.156 6.125 -14.101 1.00 68.69 525 LYS A O 1
ATOM 4160 N N . LYS A 1 526 ? -24.836 4.681 -15.188 1.00 68.50 526 LYS A N 1
ATOM 4161 C CA . LYS A 1 526 ? -25.859 3.628 -15.290 1.00 68.50 526 LYS A CA 1
ATOM 4162 C C . LYS A 1 526 ? -26.202 3.041 -13.918 1.00 68.50 526 LYS A C 1
ATOM 4164 O O . LYS A 1 526 ? -27.372 2.813 -13.641 1.00 68.50 526 LYS A O 1
ATOM 4169 N N . LYS A 1 527 ? -25.208 2.874 -13.041 1.00 65.12 527 LYS A N 1
ATOM 4170 C CA . LYS A 1 527 ? -25.424 2.473 -11.644 1.00 65.12 527 LYS A CA 1
ATOM 4171 C C . LYS A 1 527 ? -26.239 3.510 -10.865 1.00 65.12 527 LYS A C 1
ATOM 4173 O O . LYS A 1 527 ? -27.145 3.130 -10.137 1.00 65.12 527 LYS A O 1
ATOM 4178 N N . GLN A 1 528 ? -25.935 4.799 -11.026 1.00 64.06 528 GLN A N 1
ATOM 4179 C CA . GLN A 1 528 ? -26.701 5.880 -10.397 1.00 64.06 528 GLN A CA 1
ATOM 4180 C C . GLN A 1 528 ? -28.159 5.880 -10.857 1.00 64.06 528 GLN A C 1
ATOM 4182 O O . GLN A 1 528 ? -29.037 5.893 -10.010 1.00 64.06 528 GLN A O 1
ATOM 4187 N N . LYS A 1 529 ? -28.418 5.736 -12.164 1.00 64.06 529 LYS A N 1
ATOM 4188 C CA . LYS A 1 529 ? -29.787 5.622 -12.694 1.00 64.06 529 LYS A CA 1
ATOM 4189 C C . LYS A 1 529 ? -30.572 4.441 -12.116 1.00 64.06 529 LYS A C 1
ATOM 4191 O O . LYS A 1 529 ? -31.766 4.570 -11.887 1.00 64.06 529 LYS A O 1
ATOM 4196 N N . ILE A 1 530 ? -29.917 3.298 -11.897 1.00 61.66 530 ILE A N 1
ATOM 4197 C CA . ILE A 1 530 ? -30.552 2.135 -11.255 1.00 61.66 530 ILE A CA 1
ATOM 4198 C C . ILE A 1 530 ? -30.890 2.464 -9.796 1.00 61.66 530 ILE A C 1
ATOM 4200 O O . ILE A 1 530 ? -32.017 2.248 -9.375 1.00 61.66 530 ILE A O 1
ATOM 4204 N N . ASN A 1 531 ? -29.954 3.066 -9.058 1.00 56.50 531 ASN A N 1
ATOM 4205 C CA . ASN A 1 531 ? -30.203 3.487 -7.679 1.00 56.50 531 ASN A CA 1
ATOM 4206 C C . ASN A 1 531 ? -31.323 4.544 -7.575 1.00 56.50 531 ASN A C 1
ATOM 4208 O O . ASN A 1 531 ? -32.117 4.488 -6.648 1.00 56.50 531 ASN A O 1
ATOM 4212 N N . GLU A 1 532 ? -31.388 5.507 -8.498 1.00 58.47 532 GLU A N 1
ATOM 4213 C CA . GLU A 1 532 ? -32.444 6.533 -8.549 1.00 58.47 532 GLU A CA 1
ATOM 4214 C C . GLU A 1 532 ? -33.817 5.919 -8.846 1.00 58.47 532 GLU A C 1
ATOM 4216 O O . GLU A 1 532 ? -34.804 6.287 -8.213 1.00 58.47 532 GLU A O 1
ATOM 4221 N N . TYR A 1 533 ? -33.873 4.953 -9.769 1.00 58.03 533 TYR A N 1
ATOM 4222 C CA . TYR A 1 533 ? -35.086 4.185 -10.044 1.00 58.03 533 TYR A CA 1
ATOM 4223 C C . TYR A 1 533 ? -35.555 3.412 -8.805 1.00 58.03 533 TYR A C 1
ATOM 4225 O O . TYR A 1 533 ? -36.735 3.458 -8.468 1.00 58.03 533 TYR A O 1
ATOM 4233 N N . ASP A 1 534 ? -34.633 2.773 -8.085 1.00 49.69 534 ASP A N 1
ATOM 4234 C CA . ASP A 1 534 ? -34.948 2.012 -6.874 1.00 49.69 534 ASP A CA 1
ATOM 4235 C C . ASP A 1 534 ? -35.473 2.916 -5.742 1.00 49.69 534 ASP A C 1
ATOM 4237 O O . ASP A 1 534 ? -36.499 2.611 -5.138 1.00 49.69 534 ASP A O 1
ATOM 4241 N N . VAL A 1 535 ? -34.855 4.086 -5.527 1.00 55.03 535 VAL A N 1
ATOM 4242 C CA . VAL A 1 535 ? -35.330 5.090 -4.552 1.00 55.03 535 VAL A CA 1
ATOM 4243 C C . VAL A 1 535 ? -36.718 5.630 -4.918 1.00 55.03 535 VAL A C 1
ATOM 4245 O O . VAL A 1 535 ? -37.498 5.964 -4.033 1.00 55.03 535 VAL A O 1
ATOM 4248 N N . SER A 1 536 ? -37.057 5.700 -6.209 1.00 52.59 536 SER A N 1
ATOM 4249 C CA . SER A 1 536 ? -38.382 6.147 -6.663 1.00 52.59 536 SER A CA 1
ATOM 4250 C C . SER A 1 536 ? -39.496 5.101 -6.512 1.00 52.59 536 SER A C 1
ATOM 4252 O O . SER A 1 536 ? -40.664 5.441 -6.679 1.00 52.59 536 SER A O 1
ATOM 4254 N N . GLN A 1 537 ? -39.148 3.841 -6.228 1.00 46.75 537 GLN A N 1
ATOM 4255 C CA . GLN A 1 537 ? -40.077 2.705 -6.158 1.00 46.75 537 GLN A CA 1
ATOM 4256 C C . GLN A 1 537 ? -40.251 2.138 -4.733 1.00 46.75 537 GLN A C 1
ATOM 4258 O O . GLN A 1 537 ? -40.930 1.126 -4.588 1.00 46.75 537 GLN A O 1
ATOM 4263 N N . ASP A 1 538 ? -39.675 2.765 -3.696 1.00 39.28 538 ASP A N 1
ATOM 4264 C CA . ASP A 1 538 ? -39.701 2.287 -2.296 1.00 39.28 538 ASP A CA 1
ATOM 4265 C C . ASP A 1 538 ? -39.273 0.802 -2.144 1.00 39.28 538 ASP A C 1
ATOM 4267 O O . ASP A 1 538 ? -39.934 -0.002 -1.482 1.00 39.28 538 ASP A O 1
ATOM 4271 N N . VAL A 1 539 ? -38.142 0.425 -2.768 1.00 40.44 539 VAL A N 1
ATOM 4272 C CA . VAL A 1 539 ? -37.478 -0.893 -2.599 1.00 40.44 539 VAL A CA 1
ATOM 4273 C C . VAL A 1 539 ? -36.085 -0.762 -1.999 1.00 40.44 539 VAL A C 1
ATOM 4275 O O . VAL A 1 539 ? -35.269 0.010 -2.554 1.00 40.44 539 VAL A O 1
#

Radius of gyration: 31.34 Å; Cα contacts (8 Å, |Δi|>4): 675; chains: 1; bounding box: 90×46×91 Å

Mean predicted aligned error: 9.47 Å